Protein AF-A0A6A5G875-F1 (afdb_monomer_lite)

Secondary structure (DSSP, 8-state):
-----PPB-EEEE--------PPP--S-EEE-SS-TTTSTTS-B-S-EEEEEE--TT--HHHHHHGGG--BS-EEEEEEE--TT-S-----HHHHHHHHHHB-S-EEEEEEES---TT----GGG-EEEEEEE-S--TT--HHHHTT-EEEEEEEEEE---HHHHHHHHHHHHH-S--SS--EEEEEESSPPPPP---GGG-PBPP-TTTS-SEEEETTEEEE-TTPEEEE-TTSS-EEEEEE-TTS-EEEEEEESSSS-PPPGGGHHHHHHHHHH-HHHHHHHHHS--SSEEEEEEEETTEEEEEEEETTEEEEEEEEEEETTEEEEEESS-TTSEEEEEE-S-HHHHHHHHHHHHHHHH---EEEEEEEESS--HHHHHHHTT--EEEEEEEEEEE--SS----TT-THHHHHHHHEEEEEEEEEE----TT----GGG---SEEEE-S--TT--TTT-

InterPro domains:
  IPR012885 Sdz-33, F-box domain [PF07735] (128-179)

Sequence (461 aa):
MKNSRGYFSELKIRRDRLQPKKPRKQHGTLLFTHICNHLCEHVLRIPVSKVSIWPEGLPLTTLHNLTKLRIEKCEELEIKVAASTKSVDFPYRVLVEVIRNICGTAERIHLGIPIKHTFKCDTSYFKCHHLTIDRPTPWLTGKNLFKMRCAQMEISRSRLKVKDLLNFVEKWMKSDLSEEFEFLDITFEKKIKILTFPKSFQAKTWNKEMRGQHYLAGTKVIDCEHGGDVVHKNGRTIATVCTQSDRKRFFFGVWHNPFPMIPQENVPEMLSCSLTCLRICNVAKSLEYESISWNVDISKEGTFLQFKCNDEVCGTWSFKESGNTVTVSKKEDPNTIIYEEESENVYDSLTSAIIHVTDVLKCTVSNVEIWIQDFKHFIIHKLMRLKIEKCLNMRIYLAIKEKIPVTLDPWLATVIKNVCATGRLYISVPTDESFECDPSHFKCHLLVMDQPSPWLTPETL

Organism: Caenorhabditis remanei (NCBI:txid31234)

Foldseek 3Di:
DDPPLDAAAEEEEDDDPDDDDDDDDDPHYDYDPDCLPPCLQDAPARAYAEYEAECPPDDPVSLVSLLSHAAQHYQEYHYAYDPPDPADPRPLVSVQSNLQRNHDAHQEYEAHHADDLPRDHQLCSQRYQEYHYAYEDNVDELVSVLRHNYQYYHEEQYPYAPVSVLVSVVCQLADPSNPSHFKYKYFHPDADDADDHDVVQVWDADDVVLAWQWDCRPPATDGQNRWTWGAHPVRNKIWTWDADPSNRMTMIGICPPRADADDLLCLVVLLLVVVVDVRSLVVLQRHAAADKEWEFEAEPVATKIFIDHPNHTSFMWGWDDDAQKIWIATPVDRVHTSDMDRHRARQLVVQVSLVSSCNRNVDAHEEYEYEADPDDPVVLVRLLNHAHPEYQEYAYAYPDPDPPQPEPDLSVLSNLQRYQHAAEYHYHHAYDLNHDHQLVSNNYPYYHYPYHDHVDDPVRD

pLDDT: mean 80.65, std 15.03, range [25.41, 96.44]

Structure (mmCIF, N/CA/C/O backbone):
data_AF-A0A6A5G875-F1
#
_entry.id   AF-A0A6A5G875-F1
#
loop_
_atom_site.group_PDB
_atom_site.id
_atom_site.type_symbol
_atom_site.label_atom_id
_atom_site.label_alt_id
_atom_site.label_comp_id
_atom_site.label_asym_id
_atom_site.label_entity_id
_atom_site.label_seq_id
_atom_site.pdbx_PDB_ins_code
_atom_site.Cartn_x
_atom_site.Cartn_y
_atom_site.Cartn_z
_atom_site.occupancy
_atom_site.B_iso_or_equiv
_atom_site.auth_seq_id
_atom_site.auth_comp_id
_atom_site.auth_asym_id
_atom_site.auth_atom_id
_atom_site.pdbx_PDB_model_num
ATOM 1 N N . MET A 1 1 ? -18.628 -45.701 7.733 1.00 32.59 1 MET A N 1
ATOM 2 C CA . MET A 1 1 ? -18.972 -44.362 8.263 1.00 32.59 1 MET A CA 1
ATOM 3 C C . MET A 1 1 ? -17.816 -43.410 7.975 1.00 32.59 1 MET A C 1
ATOM 5 O O . MET A 1 1 ? -16.768 -43.546 8.590 1.00 32.59 1 MET A O 1
ATOM 9 N N . LYS A 1 2 ? -17.951 -42.516 6.985 1.00 25.59 2 LYS A N 1
ATOM 10 C CA . LYS A 1 2 ? -16.961 -41.464 6.697 1.00 25.59 2 LYS A CA 1
ATOM 11 C C . LYS A 1 2 ? -17.317 -40.232 7.536 1.00 25.59 2 LYS A C 1
ATOM 13 O O . LYS A 1 2 ? -18.391 -39.672 7.350 1.00 25.59 2 LYS A O 1
ATOM 18 N N . ASN A 1 3 ? -16.430 -39.827 8.444 1.00 25.41 3 ASN A N 1
ATOM 19 C CA . ASN A 1 3 ? -16.518 -38.561 9.174 1.00 25.41 3 ASN A CA 1
ATOM 20 C C . ASN A 1 3 ? -16.269 -37.393 8.206 1.00 25.41 3 ASN A C 1
ATOM 22 O O . ASN A 1 3 ? -15.144 -36.915 8.075 1.00 25.41 3 ASN A O 1
ATOM 26 N N . SER A 1 4 ? -17.305 -36.920 7.516 1.00 28.98 4 SER A N 1
ATOM 27 C CA . SER A 1 4 ? -17.270 -35.592 6.907 1.00 28.98 4 SER A CA 1
ATOM 28 C C . SER A 1 4 ? -17.402 -34.561 8.030 1.00 28.98 4 SER A C 1
ATOM 30 O O . SER A 1 4 ? -18.504 -34.322 8.524 1.00 28.98 4 SER A O 1
ATOM 32 N N . ARG A 1 5 ? -16.286 -33.963 8.467 1.00 39.00 5 ARG A N 1
ATOM 33 C CA . ARG A 1 5 ? -16.315 -32.729 9.269 1.00 39.00 5 ARG A CA 1
ATOM 34 C C . ARG A 1 5 ? -16.907 -31.630 8.384 1.00 39.00 5 ARG A C 1
ATOM 36 O O . ARG A 1 5 ? -16.196 -31.033 7.584 1.00 39.00 5 ARG A O 1
ATOM 43 N N . GLY A 1 6 ? -18.221 -31.441 8.450 1.00 49.59 6 GLY A N 1
ATOM 44 C CA . GLY A 1 6 ? -18.888 -30.342 7.762 1.00 49.59 6 GLY A CA 1
ATOM 45 C C . GLY A 1 6 ? -18.446 -29.022 8.384 1.00 49.59 6 GLY A C 1
ATOM 46 O O . GLY A 1 6 ? -18.581 -28.849 9.589 1.00 49.59 6 GLY A O 1
ATOM 47 N N . TYR A 1 7 ? -17.902 -28.119 7.575 1.00 52.78 7 TYR A N 1
ATOM 48 C CA . TYR A 1 7 ? -17.678 -26.722 7.944 1.00 52.78 7 TYR A CA 1
ATOM 49 C C . TYR A 1 7 ? -18.890 -25.908 7.487 1.00 52.78 7 TYR A C 1
ATOM 51 O O . TYR A 1 7 ? -19.377 -26.106 6.372 1.00 52.78 7 TYR A O 1
ATOM 59 N N . PHE A 1 8 ? -19.372 -24.987 8.322 1.00 62.91 8 PHE A N 1
ATOM 60 C CA . PHE A 1 8 ? -20.343 -23.986 7.881 1.00 62.91 8 PHE A CA 1
ATOM 61 C C . PHE A 1 8 ? -19.601 -22.730 7.434 1.00 62.91 8 PHE A C 1
ATOM 63 O O . PHE A 1 8 ? -18.832 -22.156 8.206 1.00 62.91 8 PHE A O 1
ATOM 70 N N . SER A 1 9 ? -19.853 -22.299 6.197 1.00 71.31 9 SER A N 1
ATOM 71 C CA . SER A 1 9 ? -19.212 -21.114 5.624 1.00 71.31 9 SER A CA 1
ATOM 72 C C . SER A 1 9 ? -19.742 -19.814 6.239 1.00 71.31 9 SER A C 1
ATOM 74 O O . SER A 1 9 ? -18.999 -18.849 6.415 1.00 71.31 9 SER A O 1
ATOM 76 N N . GLU A 1 10 ? -21.031 -19.751 6.581 1.00 81.88 10 GLU A N 1
ATOM 77 C CA . GLU A 1 10 ? -21.616 -18.515 7.097 1.00 81.88 10 GLU A CA 1
ATOM 78 C C . GLU A 1 10 ? -22.939 -18.733 7.842 1.00 81.88 10 GLU A C 1
ATOM 80 O O . GLU A 1 10 ? -23.845 -19.414 7.352 1.00 81.88 10 GLU A O 1
ATOM 85 N N . LEU A 1 11 ? -23.077 -18.077 8.996 1.00 80.56 11 LEU A N 1
ATOM 86 C CA . LEU A 1 11 ? -24.306 -17.980 9.776 1.00 80.56 11 LEU A CA 1
ATOM 87 C C . LEU A 1 11 ? -24.815 -16.533 9.767 1.00 80.56 11 LEU A C 1
ATOM 89 O O . LEU A 1 11 ? -24.190 -15.642 10.343 1.00 80.56 11 LEU A O 1
ATOM 93 N N . LYS A 1 12 ? -25.978 -16.294 9.146 1.00 83.81 12 LYS A N 1
ATOM 94 C CA . LYS A 1 12 ? -26.617 -14.967 9.086 1.00 83.81 12 LYS A CA 1
ATOM 95 C C . LYS A 1 12 ? -27.909 -14.928 9.899 1.00 83.81 12 LYS A C 1
ATOM 97 O O . LYS A 1 12 ? -28.852 -15.662 9.604 1.00 83.81 12 LYS A O 1
ATOM 102 N N . ILE A 1 13 ? -27.978 -14.001 10.856 1.00 82.75 13 ILE A N 1
ATOM 103 C CA . ILE A 1 13 ? -29.159 -13.732 11.685 1.00 82.75 13 ILE A CA 1
ATOM 104 C C . ILE A 1 13 ? -29.653 -12.314 11.388 1.00 82.75 13 ILE A C 1
ATOM 106 O O . ILE A 1 13 ? -29.006 -11.333 11.752 1.00 82.75 13 ILE A O 1
ATOM 110 N N . ARG A 1 14 ? -30.790 -12.194 10.698 1.00 82.00 14 ARG A N 1
ATOM 111 C CA . ARG A 1 14 ? -31.407 -10.914 10.305 1.00 82.00 14 ARG A CA 1
ATOM 112 C C . ARG A 1 14 ? -32.910 -11.087 10.117 1.00 82.00 14 ARG A C 1
ATOM 114 O O . ARG A 1 14 ? -33.351 -12.197 9.859 1.00 82.00 14 ARG A O 1
ATOM 121 N N . ARG A 1 15 ? -33.697 -10.011 10.179 1.00 75.56 15 ARG A N 1
ATOM 122 C CA . ARG A 1 15 ? -35.111 -10.058 9.772 1.00 75.56 15 ARG A CA 1
ATOM 123 C C . ARG A 1 15 ? -35.200 -10.131 8.245 1.00 75.56 15 ARG A C 1
ATOM 125 O O . ARG A 1 15 ? -34.725 -9.222 7.565 1.00 75.56 15 ARG A O 1
ATOM 132 N N . ASP A 1 16 ? -35.830 -11.166 7.701 1.00 63.41 16 ASP A N 1
ATOM 133 C CA . ASP A 1 16 ? -36.090 -11.225 6.263 1.00 63.41 16 ASP A CA 1
ATOM 134 C C . ASP A 1 16 ? -37.157 -10.194 5.875 1.00 63.41 16 ASP A C 1
ATOM 136 O O . ASP A 1 16 ? -38.263 -10.174 6.418 1.00 63.41 16 ASP A O 1
ATOM 140 N N . ARG A 1 17 ? -36.837 -9.333 4.902 1.00 44.19 17 ARG A N 1
ATOM 141 C CA . ARG A 1 17 ? -37.867 -8.724 4.057 1.00 44.19 17 ARG A CA 1
ATOM 142 C C . ARG A 1 17 ? -38.163 -9.749 2.971 1.00 44.19 17 ARG A C 1
ATOM 144 O O . ARG A 1 17 ? -37.326 -9.959 2.098 1.00 44.19 17 ARG A O 1
ATOM 151 N N . LEU A 1 18 ? -39.317 -10.406 3.046 1.00 32.56 18 LEU A N 1
ATOM 152 C CA . LEU A 1 18 ? -39.816 -11.264 1.975 1.00 32.56 18 LEU A CA 1
ATOM 153 C C . LEU A 1 18 ? -39.961 -10.426 0.694 1.00 32.56 18 LEU A C 1
ATOM 155 O O . LEU A 1 18 ? -40.955 -9.735 0.500 1.00 32.56 18 LEU A O 1
ATOM 159 N N . GLN A 1 19 ? -38.961 -10.479 -0.180 1.00 31.11 19 GLN A N 1
ATOM 160 C CA . GLN A 1 19 ? -39.172 -10.332 -1.614 1.00 31.11 19 GLN A CA 1
ATOM 161 C C . GLN A 1 19 ? -38.524 -11.531 -2.314 1.00 31.11 19 GLN A C 1
ATOM 163 O O . GLN A 1 19 ? -37.357 -11.832 -2.046 1.00 31.11 19 GLN A O 1
ATOM 168 N N . PRO A 1 20 ? -39.258 -12.243 -3.184 1.00 32.06 20 PRO A N 1
ATOM 169 C CA . PRO A 1 20 ? -38.771 -13.469 -3.789 1.00 32.06 20 PRO A CA 1
ATOM 170 C C . PRO A 1 20 ? -37.720 -13.127 -4.849 1.00 32.06 20 PRO A C 1
ATOM 172 O O . PRO A 1 20 ? -38.035 -12.582 -5.904 1.00 32.06 20 PRO A O 1
ATOM 175 N N . LYS A 1 21 ? -36.454 -13.467 -4.597 1.00 38.22 21 LYS A N 1
ATOM 176 C CA . LYS A 1 21 ? -35.446 -13.590 -5.658 1.00 38.22 21 LYS A CA 1
ATOM 177 C C . LYS A 1 21 ? -35.001 -15.047 -5.756 1.00 38.22 21 LYS A C 1
ATOM 179 O O . LYS A 1 21 ? -34.736 -15.689 -4.744 1.00 38.22 21 LYS A O 1
ATOM 184 N N . LYS A 1 22 ? -34.980 -15.557 -6.993 1.00 29.62 22 LYS A N 1
ATOM 185 C CA . LYS A 1 22 ? -34.679 -16.952 -7.358 1.00 29.62 22 LYS A CA 1
ATOM 186 C C . LYS A 1 22 ? -33.340 -17.429 -6.759 1.00 29.62 22 LYS A C 1
ATOM 188 O O . LYS A 1 22 ? -32.383 -16.652 -6.757 1.00 29.62 22 LYS A O 1
ATOM 193 N N . PRO A 1 23 ? -33.231 -18.699 -6.326 1.00 32.88 23 PRO A N 1
ATOM 194 C CA . PRO A 1 23 ? -31.996 -19.234 -5.768 1.00 32.88 23 PRO A CA 1
ATOM 195 C C . PRO A 1 23 ? -30.960 -19.460 -6.879 1.00 32.88 23 PRO A C 1
ATOM 197 O O . PRO A 1 23 ? -31.191 -20.225 -7.815 1.00 32.88 23 PRO A O 1
ATOM 200 N N . ARG A 1 24 ? -29.796 -18.810 -6.772 1.00 32.31 24 ARG A N 1
ATOM 201 C CA . ARG A 1 24 ? -28.571 -19.246 -7.460 1.00 32.31 24 ARG A CA 1
ATOM 202 C C . ARG A 1 24 ? -27.823 -20.203 -6.532 1.00 32.31 24 ARG A C 1
ATOM 204 O O . ARG A 1 24 ? -27.723 -19.939 -5.338 1.00 32.31 24 ARG A O 1
ATOM 211 N N . LYS A 1 25 ? -27.316 -21.308 -7.088 1.00 33.66 25 LYS A N 1
ATOM 212 C CA . LYS A 1 25 ? -26.493 -22.307 -6.386 1.00 33.66 25 LYS A CA 1
ATOM 213 C C . LYS A 1 25 ? -25.335 -21.607 -5.657 1.00 33.66 25 LYS A C 1
ATOM 215 O O . LYS A 1 25 ? -24.473 -21.035 -6.315 1.00 33.66 25 LYS A O 1
ATOM 220 N N . GLN A 1 26 ? -25.312 -21.658 -4.328 1.00 33.69 26 GLN A N 1
ATOM 221 C CA . GLN A 1 26 ? -24.171 -21.237 -3.513 1.00 33.69 26 GLN A CA 1
ATOM 222 C C . GLN A 1 26 ? -23.930 -22.243 -2.389 1.00 33.69 26 GLN A C 1
ATOM 224 O O . GLN A 1 26 ? -24.865 -22.818 -1.831 1.00 33.69 26 GLN A O 1
ATOM 229 N N . HIS A 1 27 ? -22.653 -22.462 -2.090 1.00 37.31 27 HIS A N 1
ATOM 230 C CA . HIS A 1 27 ? -22.183 -23.270 -0.977 1.00 37.31 27 HIS A CA 1
ATOM 231 C C . HIS A 1 27 ? -22.727 -22.742 0.364 1.00 37.31 27 HIS A C 1
ATOM 233 O O . HIS A 1 27 ? -22.343 -21.672 0.822 1.00 37.31 27 HIS A O 1
ATOM 239 N N . GLY A 1 28 ? -23.612 -23.518 0.996 1.00 39.50 28 GLY A N 1
ATOM 240 C CA . GLY A 1 28 ? -23.776 -23.594 2.452 1.00 39.50 28 GLY A CA 1
ATOM 241 C C . GLY A 1 28 ? -24.117 -22.326 3.248 1.00 39.50 28 GLY A C 1
ATOM 242 O O . GLY A 1 28 ? -23.739 -22.267 4.411 1.00 39.50 28 GLY A O 1
ATOM 243 N N . THR A 1 29 ? -24.819 -21.327 2.705 1.00 41.66 29 THR A N 1
ATOM 244 C CA . THR A 1 29 ? -25.334 -20.209 3.523 1.00 41.66 29 THR A CA 1
ATOM 245 C C . THR A 1 29 ? -26.632 -20.614 4.227 1.00 41.66 29 THR A C 1
ATOM 247 O O . THR A 1 29 ? -27.644 -20.847 3.565 1.00 41.66 29 THR A O 1
ATOM 250 N N . LEU A 1 30 ? -26.640 -20.655 5.562 1.00 47.66 30 LEU A N 1
ATOM 251 C CA . LEU A 1 30 ? -27.865 -20.859 6.346 1.00 47.66 30 LEU A CA 1
ATOM 252 C C . LEU A 1 30 ? -28.452 -19.508 6.787 1.00 47.66 30 LEU A C 1
ATOM 254 O O . LEU A 1 30 ? -27.848 -18.768 7.567 1.00 47.66 30 LEU A O 1
ATOM 258 N N . LEU A 1 31 ? -29.650 -19.192 6.285 1.00 45.88 31 LEU A N 1
ATOM 259 C CA . LEU A 1 31 ? -30.455 -18.047 6.717 1.00 45.88 31 LEU A CA 1
ATOM 260 C C . LEU A 1 31 ? -31.343 -18.470 7.900 1.00 45.88 31 LEU A C 1
ATOM 262 O O . LEU A 1 31 ? -32.218 -19.321 7.746 1.00 45.88 31 LEU A O 1
ATOM 266 N N . PHE A 1 32 ? -31.121 -17.889 9.082 1.00 53.12 32 PHE A N 1
ATOM 267 C CA . PHE A 1 32 ? -31.830 -18.246 10.316 1.00 53.12 32 PHE A CA 1
ATOM 268 C C . PHE A 1 32 ? -32.846 -17.168 10.721 1.00 53.12 32 PHE A C 1
ATOM 270 O O . PHE A 1 32 ? -32.528 -16.254 11.479 1.00 53.12 32 PHE A O 1
ATOM 277 N N . THR A 1 33 ? -34.092 -17.294 10.261 1.00 44.22 33 THR A N 1
ATOM 278 C CA . THR A 1 33 ? -35.241 -16.529 10.792 1.00 44.22 33 THR A CA 1
ATOM 279 C C . THR A 1 33 ? -36.242 -17.392 11.567 1.00 44.22 33 THR A C 1
ATOM 281 O O . THR A 1 33 ? -36.985 -16.852 12.382 1.00 44.22 33 THR A O 1
ATOM 284 N N . HIS A 1 34 ? -36.247 -18.721 11.390 1.00 37.22 34 HIS A N 1
ATOM 285 C CA . HIS A 1 34 ? -37.251 -19.616 12.000 1.00 37.22 34 HIS A CA 1
ATOM 286 C C . HIS A 1 34 ? -36.710 -20.669 12.986 1.00 37.22 34 HIS A C 1
ATOM 288 O O . HIS A 1 34 ? -37.490 -21.289 13.701 1.00 37.22 34 HIS A O 1
ATOM 294 N N . ILE A 1 35 ? -35.389 -20.849 13.099 1.00 42.12 35 ILE A N 1
ATOM 295 C CA . ILE A 1 35 ? -34.789 -21.953 13.879 1.00 42.12 35 ILE A CA 1
ATOM 296 C C . ILE A 1 35 ? -34.177 -21.471 15.216 1.00 42.12 35 ILE A C 1
ATOM 298 O O . ILE A 1 35 ? -33.296 -22.106 15.789 1.00 42.12 35 ILE A O 1
ATOM 302 N N . CYS A 1 36 ? -34.633 -20.337 15.760 1.00 41.62 36 CYS A N 1
ATOM 303 C CA . CYS A 1 36 ? -34.156 -19.865 17.069 1.00 41.62 36 CYS A CA 1
ATOM 304 C C . CYS A 1 36 ? -34.694 -20.680 18.254 1.00 41.62 36 CYS A C 1
ATOM 306 O O . CYS A 1 36 ? -34.096 -20.619 19.322 1.00 41.62 36 CYS A O 1
ATOM 308 N N . ASN A 1 37 ? -35.774 -21.452 18.098 1.00 41.56 37 ASN A N 1
ATOM 309 C CA . ASN A 1 37 ? -36.327 -22.207 19.228 1.00 41.56 37 ASN A CA 1
ATOM 310 C C . ASN A 1 37 ? -35.731 -23.618 19.369 1.00 41.56 37 ASN A C 1
ATOM 312 O O . ASN A 1 37 ? -35.567 -24.065 20.495 1.00 41.56 37 ASN A O 1
ATOM 316 N N . HIS A 1 38 ? -35.339 -24.286 18.275 1.00 41.19 38 HIS A N 1
ATOM 317 C CA . HIS A 1 38 ? -34.855 -25.677 18.333 1.00 41.19 38 HIS A CA 1
ATOM 318 C C . HIS A 1 38 ? -33.328 -25.845 18.361 1.00 41.19 38 HIS A C 1
ATOM 320 O O . HIS A 1 38 ? -32.844 -26.817 18.928 1.00 41.19 38 HIS A O 1
ATOM 326 N N . LEU A 1 39 ? -32.546 -24.919 17.788 1.00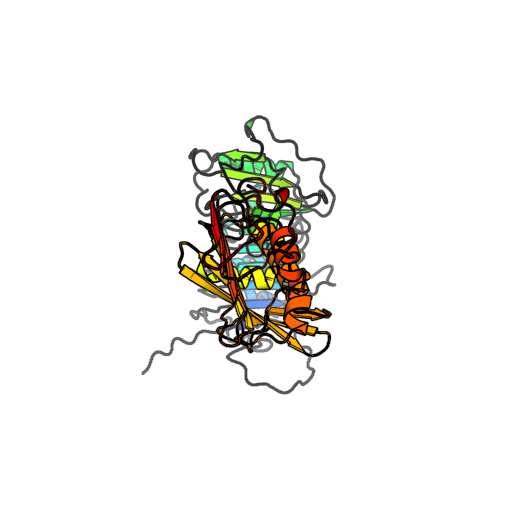 44.78 39 LEU A N 1
ATOM 327 C CA . LEU A 1 39 ? -31.076 -25.040 17.763 1.00 44.78 39 LEU A CA 1
ATOM 328 C C . LEU A 1 39 ? -30.368 -24.362 18.944 1.00 44.78 39 LEU A C 1
ATOM 330 O O . LEU A 1 39 ? -29.195 -24.624 19.179 1.00 44.78 39 LEU A O 1
ATOM 334 N N . CYS A 1 40 ? -31.073 -23.536 19.722 1.00 44.12 40 CYS A N 1
ATOM 335 C CA . CYS A 1 40 ? -30.507 -22.862 20.895 1.00 44.12 40 CYS A CA 1
ATOM 336 C C . CYS A 1 40 ? -30.290 -23.787 22.107 1.00 44.12 40 CYS A C 1
ATOM 338 O O . CYS A 1 40 ? -29.737 -23.343 23.108 1.00 44.12 40 CYS A O 1
ATOM 340 N N . GLU A 1 41 ? -30.707 -25.053 22.043 1.00 42.31 41 GLU A N 1
ATOM 341 C CA . GLU A 1 41 ? -30.441 -26.040 23.101 1.00 42.31 41 GLU A CA 1
ATOM 342 C C . GLU A 1 41 ? -29.237 -26.946 22.792 1.00 42.31 41 GLU A C 1
ATOM 344 O O . GLU A 1 41 ? -28.774 -27.674 23.668 1.00 42.31 41 GLU A O 1
ATOM 349 N N . HIS A 1 42 ? -28.661 -26.857 21.587 1.00 51.19 42 HIS A N 1
ATOM 350 C CA . HIS A 1 42 ? -27.503 -27.655 21.188 1.00 51.19 42 HIS A CA 1
ATOM 351 C C . HIS A 1 42 ? -26.253 -26.786 21.007 1.00 51.19 42 HIS A C 1
ATOM 353 O O . HIS A 1 42 ? -26.256 -25.790 20.288 1.00 51.19 42 HIS A O 1
ATOM 359 N N . VAL A 1 43 ? -25.151 -27.188 21.651 1.00 52.66 43 VAL A N 1
ATOM 360 C CA . VAL A 1 43 ? -23.822 -26.608 21.415 1.00 52.66 43 VAL A CA 1
ATOM 361 C C . VAL A 1 43 ? -23.430 -26.889 19.968 1.00 52.66 43 VAL A C 1
ATOM 363 O O . VAL A 1 43 ? -23.248 -28.049 19.589 1.00 52.66 43 VAL A O 1
ATOM 366 N N . LEU A 1 44 ? -23.269 -25.841 19.158 1.00 58.38 44 LEU A N 1
ATOM 367 C CA . LEU A 1 44 ? -22.669 -25.980 17.839 1.00 58.38 44 LEU A CA 1
ATOM 368 C C . LEU A 1 44 ? -21.162 -26.170 18.038 1.00 58.38 44 LEU A C 1
ATOM 370 O O . LEU A 1 44 ? -20.388 -25.216 18.052 1.00 58.38 44 LEU A O 1
ATOM 374 N N . ARG A 1 45 ? -20.741 -27.434 18.161 1.00 63.47 45 ARG A N 1
ATOM 375 C CA . ARG A 1 45 ? -19.323 -27.847 18.122 1.00 63.47 45 ARG A CA 1
ATOM 376 C C . ARG A 1 45 ? -18.692 -27.731 16.730 1.00 63.47 45 ARG A C 1
ATOM 378 O O . ARG A 1 45 ? -17.634 -28.291 16.457 1.00 63.47 45 ARG A O 1
ATOM 385 N N . ILE A 1 46 ? -19.394 -27.091 15.802 1.00 64.50 46 ILE A N 1
ATOM 386 C CA . ILE A 1 46 ? -18.987 -27.002 14.410 1.00 64.50 46 ILE A CA 1
ATOM 387 C C . ILE A 1 46 ? -18.302 -25.648 14.224 1.00 64.50 46 ILE A C 1
ATOM 389 O O . ILE A 1 46 ? -18.905 -24.629 14.569 1.00 64.50 46 ILE A O 1
ATOM 393 N N . PRO A 1 47 ? -17.066 -25.613 13.700 1.00 74.44 47 PRO A N 1
ATOM 394 C CA . PRO A 1 47 ? -16.411 -24.361 13.359 1.00 74.44 47 PRO A CA 1
ATOM 395 C C . PRO A 1 47 ? -17.227 -23.610 12.301 1.00 74.44 47 PRO A C 1
ATOM 397 O O . PRO A 1 47 ? -17.654 -24.189 11.297 1.00 74.44 47 PRO A O 1
ATOM 400 N N . VAL A 1 48 ? -17.427 -22.316 12.533 1.00 82.06 48 VAL A N 1
ATOM 401 C CA . VAL A 1 48 ? -18.117 -21.409 11.613 1.00 82.06 48 VAL A CA 1
ATOM 402 C C . VAL A 1 48 ? -17.108 -20.368 11.153 1.00 82.06 48 VAL A C 1
ATOM 404 O O . VAL A 1 48 ? -16.499 -19.705 11.987 1.00 82.06 48 VAL A O 1
ATOM 407 N N . SER A 1 49 ? -16.910 -20.186 9.848 1.00 85.12 49 SER A N 1
ATOM 408 C CA . SER A 1 49 ? -15.987 -19.137 9.386 1.00 85.12 49 SER A CA 1
ATOM 409 C C . SER A 1 49 ? -16.537 -17.741 9.676 1.00 85.12 49 SER A C 1
ATOM 411 O O . SER A 1 49 ? -15.796 -16.867 10.106 1.00 85.12 49 SER A O 1
ATOM 413 N N . LYS A 1 50 ? -17.850 -17.518 9.543 1.00 89.38 50 LYS A N 1
ATOM 414 C CA . LYS A 1 50 ? -18.433 -16.192 9.784 1.00 89.38 50 LYS A CA 1
ATOM 415 C C . LYS A 1 50 ? -19.812 -16.216 10.436 1.00 89.38 50 LYS A C 1
ATOM 417 O O . LYS A 1 50 ? -20.703 -16.938 9.996 1.00 89.38 50 LYS A O 1
ATOM 422 N N . VAL A 1 51 ? -20.004 -15.369 11.444 1.00 89.88 51 VAL A N 1
ATOM 423 C CA . VAL A 1 51 ? -21.277 -15.136 12.137 1.00 89.88 51 VAL A CA 1
ATOM 424 C C . VAL A 1 51 ? -21.653 -13.664 12.006 1.00 89.88 51 VAL A C 1
ATOM 426 O O . VAL A 1 51 ? -20.983 -12.804 12.569 1.00 89.88 51 VAL A O 1
ATOM 429 N N . SER A 1 52 ? -22.752 -13.369 11.311 1.00 91.88 52 SER A N 1
ATOM 430 C CA . SER A 1 52 ? -23.257 -12.002 11.136 1.00 91.88 52 SER A CA 1
ATOM 431 C C . SER A 1 52 ? -24.626 -11.820 11.793 1.00 91.88 52 SER A C 1
ATOM 433 O O . SER A 1 52 ? -25.608 -12.461 11.407 1.00 91.88 52 SER A O 1
ATOM 435 N N . ILE A 1 53 ? -24.716 -10.889 12.742 1.00 91.25 53 ILE A N 1
ATOM 436 C CA . ILE A 1 53 ? -25.923 -10.554 13.502 1.00 91.25 53 ILE A CA 1
ATOM 437 C C . ILE A 1 53 ? -26.381 -9.138 13.145 1.00 91.25 53 ILE A C 1
ATOM 439 O O . ILE A 1 53 ? -25.673 -8.154 13.369 1.00 91.25 53 ILE A O 1
ATOM 443 N N . TRP A 1 54 ? -27.609 -9.043 12.641 1.00 92.31 54 TRP A N 1
ATOM 444 C CA . TRP A 1 54 ? -28.289 -7.801 12.289 1.00 92.31 54 TRP A CA 1
ATOM 445 C C . TRP A 1 54 ? -29.511 -7.634 13.193 1.00 92.31 54 TRP A C 1
ATOM 447 O O . TRP A 1 54 ? -30.587 -8.142 12.871 1.00 92.31 54 TRP A O 1
ATOM 457 N N . PRO A 1 55 ? -29.372 -6.957 14.345 1.00 88.94 55 PRO A N 1
ATOM 458 C CA . PRO A 1 55 ? -30.437 -6.906 15.339 1.00 88.94 55 PRO A CA 1
ATOM 459 C C . PRO A 1 55 ? -31.636 -6.049 14.942 1.00 88.94 55 PRO A C 1
ATOM 461 O O . PRO A 1 55 ? -32.685 -6.122 15.579 1.00 88.94 55 PRO A O 1
ATOM 464 N N . GLU A 1 56 ? -31.491 -5.216 13.915 1.00 86.06 56 GLU A N 1
ATOM 465 C CA . GLU A 1 56 ? -32.536 -4.306 13.473 1.00 86.06 56 GLU A CA 1
ATOM 466 C C . GLU A 1 56 ? -33.805 -5.070 13.062 1.00 86.06 56 GLU A C 1
ATOM 468 O O . GLU A 1 56 ? -33.808 -5.894 12.147 1.00 86.06 56 GLU A O 1
ATOM 473 N N . GLY A 1 57 ? -34.902 -4.796 13.771 1.00 84.75 57 GLY A N 1
ATOM 474 C CA . GLY A 1 57 ? -36.202 -5.413 13.528 1.00 84.75 57 GLY A CA 1
ATOM 475 C C . GLY A 1 57 ? -36.390 -6.817 14.114 1.00 84.75 57 GLY A C 1
ATOM 476 O O . GLY A 1 57 ? -37.473 -7.373 13.912 1.00 84.75 57 GLY A O 1
ATOM 477 N N . LEU A 1 58 ? -35.406 -7.383 14.828 1.00 84.88 58 LEU A N 1
ATOM 478 C CA . LEU A 1 58 ? -35.570 -8.658 15.534 1.00 84.88 58 LEU A CA 1
ATOM 479 C C . LEU A 1 58 ? -36.426 -8.485 16.805 1.00 84.88 58 LEU A C 1
ATOM 481 O O . LEU A 1 58 ? -36.231 -7.516 17.541 1.00 84.88 58 LEU A O 1
ATOM 485 N N . PRO A 1 59 ? -37.346 -9.421 17.105 1.00 87.00 59 PRO A N 1
ATOM 486 C CA . PRO A 1 59 ? -38.048 -9.449 18.386 1.00 87.00 59 PRO A CA 1
ATOM 487 C C . PRO A 1 59 ? -37.083 -9.589 19.572 1.00 87.00 59 PRO A C 1
ATOM 489 O O . PRO A 1 59 ? -36.070 -10.287 19.479 1.00 87.00 59 PRO A O 1
ATOM 492 N N . LEU A 1 60 ? -37.434 -9.005 20.725 1.00 84.62 60 LEU A N 1
ATOM 493 C CA . LEU A 1 60 ? -36.655 -9.144 21.966 1.00 84.62 60 LEU A CA 1
ATOM 494 C C . LEU A 1 60 ? -36.431 -10.613 22.353 1.00 84.62 60 LEU A C 1
ATOM 496 O O . LEU A 1 60 ? -35.350 -10.966 22.811 1.00 84.62 60 LEU A O 1
ATOM 500 N N . THR A 1 61 ? -37.416 -11.483 22.124 1.00 85.94 61 THR A N 1
ATOM 501 C CA . THR A 1 61 ? -37.303 -12.929 22.372 1.00 85.94 61 THR A CA 1
ATOM 502 C C . THR A 1 61 ? -36.206 -13.572 21.523 1.00 85.94 61 THR A C 1
ATOM 504 O O . THR A 1 61 ? -35.393 -14.332 22.044 1.00 85.94 61 THR A O 1
ATOM 507 N N . THR A 1 62 ? -36.113 -13.214 20.240 1.00 84.75 62 THR A N 1
ATOM 508 C CA . THR A 1 62 ? -35.041 -13.663 19.343 1.00 84.75 62 THR A CA 1
ATOM 509 C C . THR A 1 62 ? -33.680 -13.172 19.821 1.00 84.75 62 THR A C 1
ATOM 511 O O . THR A 1 62 ? -32.739 -13.959 19.872 1.00 84.75 62 THR A O 1
ATOM 514 N N . LEU A 1 63 ? -33.578 -11.901 20.227 1.00 86.06 63 LEU A N 1
ATOM 515 C CA . LEU A 1 63 ? -32.345 -11.345 20.790 1.00 86.06 63 LEU A CA 1
ATOM 516 C C . LEU A 1 63 ? -31.933 -12.086 22.066 1.00 86.06 63 LEU A C 1
ATOM 518 O O . LEU A 1 63 ? -30.779 -12.474 22.204 1.00 86.06 63 LEU A O 1
ATOM 522 N N . HIS A 1 64 ? -32.870 -12.357 22.974 1.00 86.56 64 HIS A N 1
ATOM 523 C CA . HIS A 1 64 ? -32.594 -13.146 24.170 1.00 86.56 64 HIS A CA 1
ATOM 524 C C . HIS A 1 64 ? -32.147 -14.571 23.839 1.00 86.56 64 HIS A C 1
ATOM 526 O O . HIS A 1 64 ? -31.218 -15.061 24.475 1.00 86.56 64 HIS A O 1
ATOM 532 N N . ASN A 1 65 ? -32.704 -15.216 22.814 1.00 85.25 65 ASN A N 1
ATOM 533 C CA . ASN A 1 65 ? -32.254 -16.545 22.397 1.00 85.25 65 ASN A CA 1
ATOM 534 C C . ASN A 1 65 ? -30.807 -16.559 21.876 1.00 85.25 65 ASN A C 1
ATOM 536 O O . ASN A 1 65 ? -30.137 -17.578 22.021 1.00 85.25 65 ASN A O 1
ATOM 540 N N . LEU A 1 66 ? -30.266 -15.433 21.387 1.00 85.88 66 LEU A N 1
ATOM 541 C CA . LEU A 1 66 ? -28.844 -15.343 21.015 1.00 85.88 66 LEU A CA 1
ATOM 542 C C . LEU A 1 66 ? -27.906 -15.634 22.192 1.00 85.88 66 LEU A C 1
ATOM 544 O O . LEU A 1 66 ? -26.803 -16.124 21.983 1.00 85.88 66 LEU A O 1
ATOM 548 N N . THR A 1 67 ? -28.344 -15.393 23.431 1.00 85.75 67 THR A N 1
ATOM 549 C CA . THR A 1 67 ? -27.559 -15.734 24.630 1.00 85.75 67 THR A CA 1
ATOM 550 C C . THR A 1 67 ? -27.313 -17.231 24.783 1.00 85.75 67 THR A C 1
ATOM 552 O O . THR A 1 67 ? -26.388 -17.638 25.476 1.00 85.75 67 THR A O 1
ATOM 555 N N . LYS A 1 68 ? -28.122 -18.067 24.132 1.00 83.75 68 LYS A N 1
ATOM 556 C CA . LYS A 1 68 ? -27.974 -19.519 24.163 1.00 83.75 68 LYS A CA 1
ATOM 557 C C . LYS A 1 68 ? -27.047 -20.042 23.065 1.00 83.75 68 LYS A C 1
ATOM 559 O O . LYS A 1 68 ? -26.668 -21.208 23.112 1.00 83.75 68 LYS A O 1
ATOM 564 N N . LEU A 1 69 ? -26.652 -19.202 22.103 1.00 81.81 69 LEU A N 1
ATOM 565 C CA . LEU A 1 69 ? -25.706 -19.592 21.061 1.00 81.81 69 LEU A CA 1
ATOM 566 C C . LEU A 1 69 ? -24.361 -19.942 21.692 1.00 81.81 69 LEU A C 1
ATOM 568 O O . LEU A 1 69 ? -23.779 -19.133 22.407 1.00 81.81 69 LEU A O 1
ATOM 572 N N . ARG A 1 70 ? -23.871 -21.148 21.411 1.00 81.38 70 ARG A N 1
ATOM 573 C CA . ARG A 1 70 ? -22.550 -21.636 21.815 1.00 81.38 70 ARG A CA 1
ATOM 574 C C . ARG A 1 70 ? -21.811 -22.028 20.544 1.00 81.38 70 ARG A C 1
ATOM 576 O O . ARG A 1 70 ? -22.189 -23.013 19.915 1.00 81.38 70 ARG A O 1
ATOM 583 N N . ILE A 1 71 ? -20.816 -21.232 20.164 1.00 80.44 71 ILE A N 1
ATOM 584 C CA . ILE A 1 71 ? -19.973 -21.473 18.988 1.00 80.44 71 ILE A CA 1
ATOM 585 C C . ILE A 1 71 ? -18.553 -21.670 19.510 1.00 80.44 71 ILE A C 1
ATOM 587 O O . ILE A 1 71 ? -18.018 -20.771 20.151 1.00 80.44 71 ILE A O 1
ATOM 591 N N . GLU A 1 72 ? -17.981 -22.857 19.291 1.00 77.12 72 GLU A N 1
ATOM 592 C CA . GLU A 1 72 ? -16.651 -23.223 19.816 1.00 77.12 72 GLU A CA 1
ATOM 593 C C . GLU A 1 72 ? -15.486 -22.620 19.020 1.00 77.12 72 GLU A C 1
ATOM 595 O O . GLU A 1 72 ? -14.388 -22.470 19.555 1.00 77.12 72 GLU A O 1
ATOM 600 N N . LYS A 1 73 ? -15.701 -22.315 17.734 1.00 79.50 73 LYS A N 1
ATOM 601 C CA . LYS A 1 73 ? -14.715 -21.647 16.880 1.00 79.50 73 LYS A CA 1
ATOM 602 C C . LYS A 1 73 ? -15.419 -20.779 15.842 1.00 79.50 73 LYS A C 1
ATOM 604 O O . LYS A 1 73 ? -16.254 -21.272 15.084 1.00 79.50 73 LYS A O 1
ATOM 609 N N . CYS A 1 74 ? -15.049 -19.505 15.812 1.00 85.75 74 CYS A N 1
ATOM 610 C CA . CYS A 1 74 ? -15.534 -18.511 14.864 1.00 85.75 74 CYS A CA 1
ATOM 611 C C . CYS A 1 74 ? -14.335 -17.761 14.288 1.00 85.75 74 CYS A C 1
ATOM 613 O O . CYS A 1 74 ? -13.522 -17.296 15.078 1.00 85.75 74 CYS A O 1
ATOM 615 N N . GLU A 1 75 ? -14.198 -17.628 12.968 1.00 87.44 75 GLU A N 1
ATOM 616 C CA . GLU A 1 75 ? -13.117 -16.798 12.402 1.00 87.44 75 GLU A CA 1
ATOM 617 C C . GLU A 1 75 ? -13.528 -15.320 12.408 1.00 87.44 75 GLU A C 1
ATOM 619 O O . GLU A 1 75 ? -12.778 -14.478 12.892 1.00 87.44 75 GLU A O 1
ATOM 624 N N . GLU A 1 76 ? -14.754 -15.000 11.985 1.00 91.31 76 GLU A N 1
ATOM 625 C CA . GLU A 1 76 ? -15.272 -13.629 11.945 1.00 91.31 76 GLU A CA 1
ATOM 626 C C . GLU A 1 76 ? -16.625 -13.493 12.656 1.00 91.31 76 GLU A C 1
ATOM 628 O O . GLU A 1 76 ? -17.619 -14.099 12.257 1.00 91.31 76 GLU A O 1
ATOM 633 N N . LEU A 1 77 ? -16.687 -12.635 13.677 1.00 92.44 77 LEU A N 1
ATOM 634 C CA . LEU A 1 77 ? -17.933 -12.206 14.312 1.00 92.44 77 LEU A C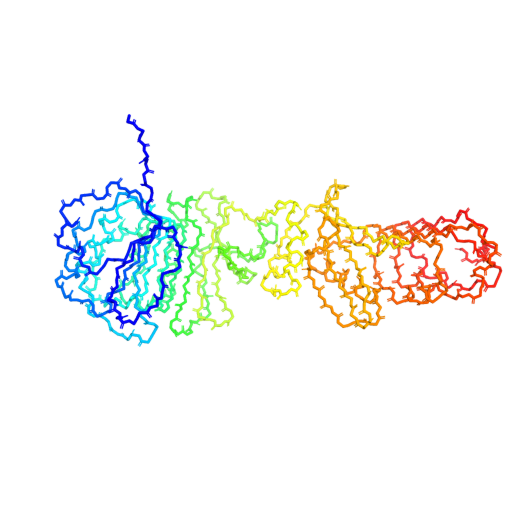A 1
ATOM 635 C C . LEU A 1 77 ? -18.272 -10.774 13.898 1.00 92.44 77 LEU A C 1
ATOM 637 O O . LEU A 1 77 ? -17.521 -9.840 14.163 1.00 92.44 77 LEU A O 1
ATOM 641 N N . GLU A 1 78 ? -19.452 -10.580 13.329 1.00 93.31 78 GLU A N 1
ATOM 642 C CA . GLU A 1 78 ? -19.938 -9.295 12.848 1.00 93.31 78 GLU A CA 1
ATOM 643 C C . GLU A 1 78 ? -21.295 -8.970 13.479 1.00 93.31 78 GLU A C 1
ATOM 645 O O . GLU A 1 78 ? -22.273 -9.689 13.295 1.00 93.31 78 GLU A O 1
ATOM 650 N N . ILE A 1 79 ? -21.391 -7.857 14.206 1.00 92.69 79 ILE A N 1
ATOM 651 C CA . ILE A 1 79 ? -22.654 -7.368 14.774 1.00 92.69 79 ILE A CA 1
ATOM 652 C C . ILE A 1 79 ? -22.883 -5.959 14.243 1.00 92.69 79 ILE A C 1
ATOM 654 O O . ILE A 1 79 ? -22.187 -5.027 14.646 1.00 92.69 79 ILE A O 1
ATOM 658 N N . LYS A 1 80 ? -23.841 -5.784 13.327 1.00 92.88 80 LYS A N 1
ATOM 659 C CA . LYS A 1 80 ? -24.019 -4.531 12.574 1.00 92.88 80 LYS A CA 1
ATOM 660 C C . LYS A 1 80 ? -25.466 -4.104 12.436 1.00 92.88 80 LYS A C 1
ATOM 662 O O . LYS A 1 80 ? -26.380 -4.917 12.389 1.00 92.88 80 LYS A O 1
ATOM 667 N N . VAL A 1 81 ? -25.658 -2.797 12.303 1.00 90.38 81 VAL A N 1
ATOM 668 C CA . VAL A 1 81 ? -26.935 -2.176 11.924 1.00 90.38 81 VAL A CA 1
ATOM 669 C C . VAL A 1 81 ? -26.734 -1.310 10.687 1.00 90.38 81 VAL A C 1
ATOM 671 O O . VAL A 1 81 ? -25.599 -0.925 10.381 1.00 90.38 81 VAL A O 1
ATOM 674 N N . ALA A 1 82 ? -27.816 -0.982 9.974 1.00 86.25 82 ALA A N 1
ATOM 675 C CA . ALA A 1 82 ? -27.716 -0.164 8.770 1.00 86.25 82 ALA A CA 1
ATOM 676 C C . ALA A 1 82 ? -27.029 1.187 9.054 1.00 86.25 82 ALA A C 1
ATOM 678 O O . ALA A 1 82 ? -27.127 1.750 10.149 1.00 86.25 82 ALA A O 1
ATOM 679 N N . ALA A 1 83 ? -26.301 1.729 8.070 1.00 82.00 83 ALA A N 1
ATOM 680 C CA . ALA A 1 83 ? -25.542 2.981 8.205 1.00 82.00 83 ALA A CA 1
ATOM 681 C C . ALA A 1 83 ? -26.398 4.139 8.757 1.00 82.00 83 ALA A C 1
ATOM 683 O O . ALA A 1 83 ? -25.938 4.892 9.621 1.00 82.00 83 ALA A O 1
ATOM 684 N N . SER A 1 84 ? -27.657 4.205 8.314 1.00 79.94 84 SER A N 1
ATOM 685 C CA . SER A 1 84 ? -28.686 5.179 8.694 1.00 79.94 84 SER A CA 1
ATOM 686 C C . SER A 1 84 ? -29.204 5.043 10.129 1.00 79.94 84 SER A C 1
ATOM 688 O O . SER A 1 84 ? -29.816 5.977 10.650 1.00 79.94 84 SER A O 1
ATOM 690 N N . THR A 1 85 ? -28.987 3.903 10.781 1.00 81.62 85 THR A N 1
ATOM 691 C CA . THR A 1 85 ? -29.606 3.586 12.068 1.00 81.62 85 THR A CA 1
ATOM 692 C C . THR A 1 85 ? -28.905 4.336 13.201 1.00 81.62 85 THR A C 1
ATOM 694 O O . THR A 1 85 ? -27.757 4.057 13.547 1.00 81.62 85 THR A O 1
ATOM 697 N N . LYS A 1 86 ? -29.599 5.328 13.780 1.00 76.25 86 LYS A N 1
ATOM 698 C CA . LYS A 1 86 ? -29.066 6.197 14.849 1.00 76.25 86 LYS A CA 1
ATOM 699 C C . LYS A 1 86 ? -29.056 5.528 16.225 1.00 76.25 86 LYS A C 1
ATOM 701 O O . LYS A 1 86 ? -28.219 5.856 17.060 1.00 76.25 86 LYS A O 1
ATOM 706 N N . SER A 1 87 ? -29.994 4.618 16.466 1.00 77.19 87 SER A N 1
ATOM 707 C CA . SER A 1 87 ? -30.149 3.895 17.726 1.00 77.19 87 SER A CA 1
ATOM 708 C C . SER A 1 87 ? -30.769 2.535 17.443 1.00 77.19 87 SER A C 1
ATOM 7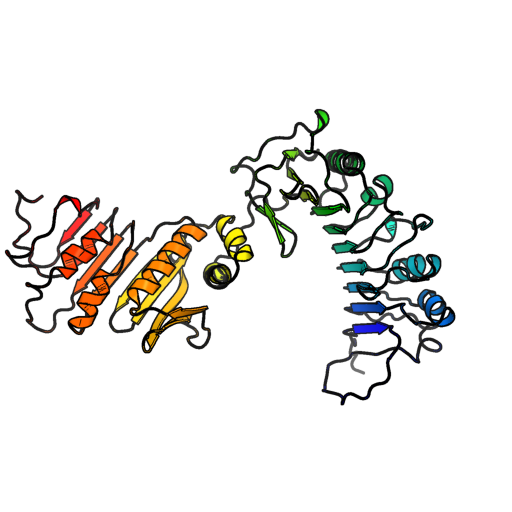10 O O . SER A 1 87 ? -31.703 2.444 16.650 1.00 77.19 87 SER A O 1
ATOM 712 N N . VAL A 1 88 ? -30.267 1.499 18.108 1.00 78.50 88 VAL A N 1
ATOM 713 C CA . VAL A 1 88 ? -30.913 0.187 18.176 1.00 78.50 88 VAL A CA 1
ATOM 714 C C . VAL A 1 88 ? -31.016 -0.190 19.635 1.00 78.50 88 VAL A C 1
ATOM 716 O O . VAL A 1 88 ? -30.051 -0.039 20.387 1.00 78.50 88 VAL A O 1
ATOM 719 N N . ASP A 1 89 ? -32.185 -0.678 20.034 1.00 72.44 89 ASP A N 1
ATOM 720 C CA . ASP A 1 89 ? -32.357 -1.253 21.357 1.00 72.44 89 ASP A CA 1
ATOM 721 C C . ASP A 1 89 ? -31.820 -2.686 21.354 1.00 72.44 89 ASP A C 1
ATOM 723 O O . ASP A 1 89 ? -32.555 -3.663 21.266 1.00 72.44 89 ASP A O 1
ATOM 727 N N . PHE A 1 90 ? -30.491 -2.802 21.338 1.00 82.06 90 PHE A N 1
ATOM 728 C CA . PHE A 1 90 ? -29.812 -4.078 21.497 1.00 82.06 90 PHE A CA 1
ATOM 729 C C . PHE A 1 90 ? -29.519 -4.278 22.986 1.00 82.06 90 PHE A C 1
ATOM 731 O O . PHE A 1 90 ? -28.706 -3.526 23.542 1.00 82.06 90 PHE A O 1
ATOM 738 N N . PRO A 1 91 ? -30.163 -5.247 23.667 1.00 85.62 91 PRO A N 1
ATOM 739 C CA . PRO A 1 91 ? -29.958 -5.436 25.093 1.00 85.62 91 PRO A CA 1
ATOM 740 C C . PRO A 1 91 ? -28.486 -5.741 25.368 1.00 85.62 91 PRO A C 1
ATOM 742 O O . PRO A 1 91 ? -27.950 -6.748 24.912 1.00 85.62 91 PRO A O 1
ATOM 745 N N . TYR A 1 92 ? -27.808 -4.888 26.134 1.00 84.44 92 TYR A N 1
ATOM 746 C CA . TYR A 1 92 ? -26.366 -5.041 26.349 1.00 84.44 92 TYR A CA 1
ATOM 747 C C . TYR A 1 92 ? -25.991 -6.389 26.973 1.00 84.44 92 TYR A C 1
ATOM 749 O O . TYR A 1 92 ? -24.928 -6.920 26.673 1.00 84.44 92 TYR A O 1
ATOM 757 N N . ARG A 1 93 ? -26.867 -6.960 27.814 1.00 87.81 93 ARG A N 1
ATOM 758 C CA . ARG A 1 93 ? -26.667 -8.296 28.392 1.00 87.81 93 ARG A CA 1
ATOM 759 C C . ARG A 1 93 ? -26.570 -9.360 27.302 1.00 87.81 93 ARG A C 1
ATOM 761 O O . ARG A 1 93 ? -25.724 -10.234 27.404 1.00 87.81 93 ARG A O 1
ATOM 768 N N . VAL A 1 94 ? -27.376 -9.237 26.245 1.00 89.56 94 VAL A N 1
ATOM 769 C CA . VAL A 1 94 ? -27.299 -10.111 25.069 1.00 89.56 94 VAL A CA 1
ATOM 770 C C . VAL A 1 94 ? -25.966 -9.919 24.354 1.00 89.56 94 VAL A C 1
ATOM 772 O O . VAL A 1 94 ? -25.328 -10.906 24.026 1.00 89.56 94 VAL A O 1
ATOM 775 N N . LEU A 1 95 ? -25.501 -8.677 24.167 1.00 88.62 95 LEU A N 1
ATOM 776 C CA . LEU A 1 95 ? -24.205 -8.411 23.527 1.00 88.62 95 LEU A CA 1
ATOM 777 C C . LEU A 1 95 ? -23.040 -9.070 24.254 1.00 88.62 95 LEU A C 1
ATOM 779 O O . LEU A 1 95 ? -22.241 -9.760 23.630 1.00 88.62 95 LEU A O 1
ATOM 783 N N . VAL A 1 96 ? -22.954 -8.840 25.565 1.00 88.56 96 VAL A N 1
ATOM 784 C CA . VAL A 1 96 ? -21.895 -9.401 26.408 1.00 88.56 96 VAL A CA 1
ATOM 785 C C . VAL A 1 96 ? -21.907 -10.918 26.308 1.00 88.56 96 VAL A C 1
ATOM 787 O O . VAL A 1 96 ? -20.865 -11.532 26.127 1.00 88.56 96 VAL A O 1
ATOM 790 N N . GLU A 1 97 ? -23.093 -11.509 26.377 1.00 88.81 97 GLU A N 1
ATOM 791 C CA . GLU A 1 97 ? -23.266 -12.951 26.367 1.00 88.81 97 GLU A CA 1
ATOM 792 C C . GLU A 1 97 ? -22.970 -13.564 24.992 1.00 88.81 97 GLU A C 1
ATOM 794 O O . GLU A 1 97 ? -22.327 -14.600 24.924 1.00 88.81 97 GLU A O 1
ATOM 799 N N . VAL A 1 98 ? -23.331 -12.900 23.892 1.00 88.56 98 VAL A N 1
ATOM 800 C CA . VAL A 1 98 ? -22.955 -13.322 22.532 1.00 88.56 98 VAL A CA 1
ATOM 801 C C . VAL A 1 98 ? -21.439 -13.291 22.351 1.00 88.56 98 VAL A C 1
ATOM 803 O O . VAL A 1 98 ? -20.868 -14.287 21.922 1.00 88.56 98 VAL A O 1
ATOM 806 N N . ILE A 1 99 ? -20.777 -12.188 22.716 1.00 87.31 99 ILE A N 1
ATOM 807 C CA . ILE A 1 99 ? -19.312 -12.074 22.612 1.00 87.31 99 ILE A CA 1
ATOM 808 C C . ILE A 1 99 ? -18.636 -13.135 23.490 1.00 87.31 99 ILE A C 1
ATOM 810 O O . ILE A 1 99 ? -17.682 -13.772 23.063 1.00 87.31 99 ILE A O 1
ATOM 814 N N . ARG A 1 100 ? -19.155 -13.364 24.701 1.00 86.69 100 ARG A N 1
ATOM 815 C CA . ARG A 1 100 ? -18.637 -14.373 25.632 1.00 86.69 100 ARG A CA 1
ATOM 816 C C . ARG A 1 100 ? -18.823 -15.801 25.117 1.00 86.69 100 ARG A C 1
ATOM 818 O O . ARG A 1 100 ? -17.959 -16.644 25.336 1.00 86.69 100 ARG A O 1
ATOM 825 N N . ASN A 1 101 ? -19.960 -16.096 24.492 1.00 83.56 101 ASN A N 1
ATOM 826 C CA . ASN A 1 101 ? -20.353 -17.464 24.148 1.00 83.56 101 ASN A CA 1
ATOM 827 C C . ASN A 1 101 ? -19.898 -17.911 22.761 1.00 83.56 101 ASN A C 1
ATOM 829 O O . ASN A 1 101 ? -19.874 -19.113 22.485 1.00 83.56 101 ASN A O 1
ATOM 833 N N . ILE A 1 102 ? -19.524 -16.962 21.908 1.00 78.62 102 ILE A N 1
ATOM 834 C CA . ILE A 1 102 ? -18.740 -17.224 20.708 1.00 78.62 102 ILE A CA 1
ATOM 835 C C . ILE A 1 102 ? -17.288 -17.333 21.184 1.00 78.62 102 ILE A C 1
ATOM 837 O O . ILE A 1 102 ? -16.510 -16.385 21.155 1.00 78.62 102 ILE A O 1
ATOM 841 N N . CYS A 1 103 ? -17.000 -18.493 21.776 1.00 54.91 103 CYS A N 1
ATOM 842 C CA . CYS A 1 103 ? -15.726 -18.850 22.378 1.00 54.91 103 CYS A CA 1
ATOM 843 C C . CYS A 1 103 ? -14.730 -19.238 21.279 1.00 54.91 103 CYS A C 1
ATOM 845 O O . CYS A 1 103 ? -15.100 -19.838 20.277 1.00 54.91 103 CYS A O 1
ATOM 847 N N . GLY A 1 104 ? -13.459 -18.904 21.485 1.00 59.16 104 GLY A N 1
ATOM 848 C CA . GLY A 1 104 ? -12.380 -19.102 20.517 1.00 59.16 104 GLY A CA 1
ATOM 849 C C . GLY A 1 104 ? -11.783 -17.761 20.112 1.00 59.16 104 GLY A C 1
ATOM 850 O O . GLY A 1 104 ? -12.495 -16.766 20.028 1.00 59.16 104 GLY A O 1
ATOM 851 N N . THR A 1 105 ? -10.465 -17.712 19.927 1.00 62.12 105 THR A N 1
ATOM 852 C CA . THR A 1 105 ? -9.769 -16.550 19.364 1.00 62.12 105 THR A CA 1
ATOM 853 C C . THR A 1 105 ? -10.347 -16.276 17.985 1.00 62.12 105 THR A C 1
ATOM 855 O O . THR A 1 105 ? -9.932 -16.903 17.011 1.00 62.12 105 THR A O 1
ATOM 858 N N . ALA A 1 106 ? -11.355 -15.407 17.917 1.00 69.06 106 ALA A N 1
ATOM 859 C CA . ALA A 1 106 ? -11.855 -14.953 16.641 1.00 69.06 106 ALA A CA 1
ATOM 860 C C . ALA A 1 106 ? -10.702 -14.261 15.929 1.00 69.06 106 ALA A C 1
ATOM 862 O O . ALA A 1 106 ? -9.971 -13.477 16.534 1.00 69.06 106 ALA A O 1
ATOM 863 N N . GLU A 1 107 ? -10.528 -14.551 14.652 1.00 85.31 107 GLU A N 1
ATOM 864 C CA . GLU A 1 107 ? -9.574 -13.800 13.855 1.00 85.31 107 GLU A CA 1
ATOM 865 C C . GLU A 1 107 ? -10.034 -12.341 13.788 1.00 85.31 107 GLU A C 1
ATOM 867 O O . GLU A 1 107 ? -9.242 -11.413 13.934 1.00 85.31 107 GLU A O 1
ATOM 872 N N . ARG A 1 108 ? -11.349 -12.118 13.665 1.00 91.06 108 ARG A N 1
ATOM 873 C CA . ARG A 1 108 ? -11.933 -10.786 13.516 1.00 91.06 108 ARG A CA 1
ATOM 874 C C . ARG A 1 108 ? -13.214 -10.612 14.331 1.00 91.06 108 ARG A C 1
ATOM 876 O O . ARG A 1 108 ? -14.123 -11.439 14.269 1.00 91.06 108 ARG A O 1
ATOM 883 N N . ILE A 1 109 ? -13.334 -9.485 15.031 1.00 93.12 109 ILE A N 1
ATOM 884 C CA . ILE A 1 109 ? -14.586 -9.009 15.635 1.00 93.12 109 ILE A CA 1
ATOM 885 C C . ILE A 1 109 ? -14.913 -7.628 15.067 1.00 93.12 109 ILE A C 1
ATOM 887 O O . ILE A 1 109 ? -14.133 -6.690 15.211 1.00 93.12 109 ILE A O 1
ATOM 891 N N . HIS A 1 110 ? -16.098 -7.470 14.479 1.00 94.12 110 HIS A N 1
ATOM 892 C CA . HIS A 1 110 ? -16.613 -6.193 13.986 1.00 94.12 110 HIS A CA 1
ATOM 893 C C . HIS A 1 110 ? -17.883 -5.791 14.738 1.00 94.12 110 HIS A C 1
ATOM 895 O O . HIS A 1 110 ? -18.952 -6.372 14.552 1.00 94.12 110 HIS A O 1
ATOM 901 N N . LEU A 1 111 ? -17.787 -4.728 15.538 1.00 93.38 111 LEU A N 1
ATOM 902 C CA . LEU A 1 111 ? -18.923 -4.072 16.181 1.00 93.38 111 LEU A CA 1
ATOM 903 C C . LEU A 1 111 ? -19.342 -2.804 15.425 1.00 93.38 111 LEU A C 1
ATOM 905 O O . LEU A 1 111 ? -18.756 -1.734 15.580 1.00 93.38 111 LEU A O 1
ATOM 909 N N . GLY A 1 112 ? -20.402 -2.912 14.630 1.00 92.94 112 GLY A N 1
ATOM 910 C CA . GLY A 1 112 ? -21.014 -1.799 13.906 1.00 92.94 112 GLY A CA 1
ATOM 911 C C . GLY A 1 112 ? -22.349 -1.339 14.488 1.00 92.94 112 GLY A C 1
ATOM 912 O O . GLY A 1 112 ? -23.245 -0.946 13.736 1.00 92.94 112 GLY A O 1
ATOM 913 N N . ILE A 1 113 ? -22.496 -1.394 15.816 1.00 90.00 113 ILE A N 1
ATOM 914 C CA . ILE A 1 113 ? -23.698 -0.974 16.553 1.00 90.00 113 ILE A CA 1
ATOM 915 C C . ILE A 1 113 ? -23.400 0.168 17.537 1.00 90.00 113 ILE A C 1
ATOM 917 O O . ILE A 1 113 ? -22.339 0.176 18.161 1.00 90.00 113 ILE A O 1
ATOM 921 N N . PRO A 1 114 ? -24.310 1.145 17.713 1.00 85.25 114 PRO A N 1
ATOM 922 C CA . PRO A 1 114 ? -24.150 2.175 18.734 1.00 85.25 114 PRO A CA 1
ATOM 923 C C . PRO A 1 114 ? -24.341 1.566 20.129 1.00 85.25 114 PRO A C 1
ATOM 925 O O . PRO A 1 114 ? -25.404 1.033 20.444 1.00 85.25 114 PRO A O 1
ATOM 928 N N . ILE A 1 115 ? -23.323 1.667 20.984 1.00 84.56 115 ILE A N 1
ATOM 929 C CA . ILE A 1 115 ? -23.354 1.115 22.345 1.00 84.56 115 ILE A CA 1
ATOM 930 C C . ILE A 1 115 ? -23.461 2.269 23.348 1.00 84.56 115 ILE A C 1
ATOM 932 O O . ILE A 1 115 ? -22.670 3.206 23.318 1.00 84.56 115 ILE A O 1
ATOM 936 N N . LYS A 1 116 ? -24.446 2.221 24.251 1.00 84.75 116 LYS A N 1
ATOM 937 C CA . LYS A 1 116 ? -24.694 3.281 25.247 1.00 84.75 116 LYS A CA 1
ATOM 938 C C . LYS A 1 116 ? -23.551 3.370 26.275 1.00 84.75 116 LYS A C 1
ATOM 940 O O . LYS A 1 116 ? -22.873 2.388 26.552 1.00 84.75 116 LYS A O 1
ATOM 945 N N . HIS A 1 117 ? -23.373 4.538 26.899 1.00 85.25 117 HIS A N 1
ATOM 946 C CA . HIS A 1 117 ? -22.330 4.775 27.916 1.00 85.25 117 HIS A CA 1
ATOM 947 C C . HIS A 1 117 ? -22.493 3.916 29.185 1.00 85.25 117 HIS A C 1
ATOM 949 O O . HIS A 1 117 ? -21.533 3.702 29.914 1.00 85.25 117 HIS A O 1
ATOM 955 N N . THR A 1 118 ? -23.705 3.418 29.445 1.00 83.19 118 THR A N 1
ATOM 956 C CA . THR A 1 118 ? -24.025 2.522 30.565 1.00 83.19 118 THR A CA 1
ATOM 957 C C . THR A 1 118 ? -23.578 1.078 30.336 1.00 83.19 118 THR A C 1
ATOM 959 O O . THR A 1 118 ? -23.715 0.248 31.235 1.00 83.19 118 THR A O 1
ATOM 962 N N . PHE A 1 119 ? -23.057 0.760 29.148 1.00 84.44 119 PHE A N 1
ATOM 963 C CA . PHE A 1 119 ? -22.548 -0.562 28.822 1.00 84.44 119 PHE A CA 1
ATOM 964 C C . PHE A 1 119 ? -21.370 -0.938 29.723 1.00 84.44 119 PHE A C 1
ATOM 966 O O . PHE A 1 119 ? -20.375 -0.218 29.811 1.00 84.44 119 PHE A O 1
ATOM 973 N N . LYS A 1 120 ? -21.487 -2.097 30.372 1.00 83.50 120 LYS A N 1
ATOM 974 C CA . LYS A 1 120 ? -20.432 -2.709 31.179 1.00 83.50 120 LYS A CA 1
ATOM 975 C C . LYS A 1 120 ? -20.156 -4.097 30.621 1.00 83.50 120 LYS A C 1
ATOM 977 O O . LYS A 1 120 ? -21.070 -4.911 30.523 1.00 83.50 120 LYS A O 1
ATOM 982 N N . CYS A 1 121 ? -18.906 -4.344 30.264 1.00 83.62 121 CYS A N 1
ATOM 983 C CA . CYS A 1 121 ? -18.425 -5.622 29.764 1.00 83.62 121 CYS A CA 1
ATOM 984 C C . CYS A 1 121 ? -17.034 -5.865 30.338 1.00 83.62 121 CYS A C 1
ATOM 986 O O . CYS A 1 121 ? -16.265 -4.911 30.500 1.00 83.62 121 CYS A O 1
ATOM 988 N N . ASP A 1 122 ? -16.724 -7.121 30.646 1.00 86.06 122 ASP A N 1
ATOM 989 C CA . ASP A 1 122 ? -15.340 -7.492 30.879 1.00 86.06 122 ASP A CA 1
ATOM 990 C C . ASP A 1 122 ? -14.604 -7.453 29.537 1.00 86.06 122 ASP A C 1
ATOM 992 O O . ASP A 1 122 ? -14.928 -8.163 28.588 1.00 86.06 122 ASP A O 1
ATOM 996 N N . THR A 1 123 ? -13.614 -6.575 29.448 1.00 85.44 123 THR A N 1
ATOM 997 C CA . THR A 1 123 ? -12.812 -6.385 28.240 1.00 85.44 123 THR A CA 1
ATOM 998 C C . THR A 1 123 ? -11.972 -7.606 27.890 1.00 85.44 123 THR A C 1
ATOM 1000 O O . THR A 1 123 ? -11.521 -7.705 26.754 1.00 85.44 123 THR A O 1
ATOM 1003 N N . SER A 1 124 ? -11.780 -8.533 28.837 1.00 83.31 124 SER A N 1
ATOM 1004 C CA . SER A 1 124 ? -11.109 -9.814 28.597 1.00 83.31 124 SER A CA 1
ATOM 1005 C C . SER A 1 124 ? -11.816 -10.666 27.534 1.00 83.31 124 SER A C 1
ATOM 1007 O O . SER A 1 124 ? -11.171 -11.499 26.900 1.00 83.31 124 SER A O 1
ATOM 1009 N N . TYR A 1 125 ? -13.109 -10.419 27.286 1.00 85.69 125 TYR A N 1
ATOM 1010 C CA . TYR A 1 125 ? -13.877 -11.088 26.235 1.00 85.69 125 TYR A CA 1
ATOM 1011 C C . TYR A 1 125 ? -13.491 -10.634 24.820 1.00 85.69 125 TYR A C 1
ATOM 1013 O O . TYR A 1 125 ? -13.774 -11.336 23.856 1.00 85.69 125 TYR A O 1
ATOM 1021 N N . PHE A 1 126 ? -12.808 -9.496 24.674 1.00 85.75 126 PHE A N 1
ATOM 1022 C CA . PHE A 1 126 ? -12.233 -9.066 23.398 1.00 85.75 126 PHE A CA 1
ATOM 1023 C C . PHE A 1 126 ? -10.842 -9.684 23.229 1.00 85.75 126 PHE A C 1
ATOM 1025 O O . PHE A 1 126 ? -9.819 -9.029 23.450 1.00 85.75 126 PHE A O 1
ATOM 1032 N N . LYS A 1 127 ? -10.829 -10.974 22.881 1.00 84.88 127 LYS A N 1
ATOM 1033 C CA . LYS A 1 127 ? -9.626 -11.736 22.537 1.00 84.88 127 LYS A CA 1
ATOM 1034 C C . LYS A 1 127 ? -9.708 -12.179 21.075 1.00 84.88 127 LYS A C 1
ATOM 1036 O O . LYS A 1 127 ? -10.182 -13.275 20.783 1.00 84.88 127 LYS A O 1
ATOM 1041 N N . CYS A 1 128 ? -9.273 -11.311 20.172 1.00 88.75 128 CYS A N 1
ATOM 1042 C CA . CYS A 1 128 ? -9.266 -11.560 18.732 1.00 88.75 128 CYS A CA 1
ATOM 1043 C C . CYS A 1 128 ? -8.019 -10.966 18.085 1.00 88.75 128 CYS A C 1
ATOM 1045 O O . CYS A 1 128 ? -7.445 -10.035 18.640 1.00 88.75 128 CYS A O 1
ATOM 1047 N N . HIS A 1 129 ? -7.618 -11.445 16.911 1.00 90.00 129 HIS A N 1
ATOM 1048 C CA . HIS A 1 129 ? -6.490 -10.832 16.209 1.00 90.00 129 HIS A CA 1
ATOM 1049 C C . HIS A 1 129 ? -6.844 -9.399 15.763 1.00 90.00 129 HIS A C 1
ATOM 1051 O O . HIS A 1 129 ? -6.127 -8.459 16.096 1.00 90.00 129 HIS A O 1
ATOM 1057 N N . HIS A 1 130 ? -8.018 -9.196 15.156 1.00 92.88 130 HIS A N 1
ATOM 1058 C CA . HIS A 1 130 ? -8.476 -7.900 14.650 1.00 92.88 130 HIS A CA 1
ATOM 1059 C C . HIS A 1 130 ? -9.814 -7.459 15.262 1.00 92.88 130 HIS A C 1
ATOM 1061 O O . HIS A 1 130 ? -10.847 -8.100 15.070 1.00 92.88 130 HIS A O 1
ATOM 1067 N N . LEU A 1 131 ? -9.833 -6.300 15.924 1.00 94.00 131 LEU A N 1
ATOM 1068 C CA . LEU A 1 131 ? -11.048 -5.660 16.437 1.00 94.00 131 LEU A CA 1
ATOM 1069 C C . LEU A 1 131 ? -11.385 -4.395 15.641 1.00 94.00 131 LEU A C 1
ATOM 1071 O O . LEU A 1 131 ? -10.609 -3.444 15.619 1.00 94.00 131 LEU A O 1
ATOM 1075 N N . THR A 1 132 ? -12.581 -4.338 15.059 1.00 94.62 132 THR A N 1
ATOM 1076 C CA . THR A 1 132 ? -13.115 -3.145 14.388 1.00 94.62 132 THR A CA 1
ATOM 1077 C C . THR A 1 132 ? -14.350 -2.625 15.117 1.00 94.62 132 THR A C 1
ATOM 1079 O O . THR A 1 132 ? -15.312 -3.364 15.338 1.00 94.62 132 THR A O 1
ATOM 1082 N N . ILE A 1 133 ? -14.372 -1.332 15.441 1.00 93.94 133 ILE A N 1
ATOM 1083 C CA . ILE A 1 133 ? -15.552 -0.645 15.971 1.00 93.94 133 ILE A CA 1
ATOM 1084 C C . ILE A 1 133 ? -15.806 0.628 15.162 1.00 93.94 133 ILE A C 1
ATOM 1086 O O . ILE A 1 133 ? -15.025 1.572 15.231 1.00 93.94 133 ILE A O 1
ATOM 1090 N N . ASP A 1 134 ? -16.896 0.679 14.392 1.00 92.19 134 ASP A N 1
ATOM 1091 C CA . ASP A 1 134 ? -17.157 1.791 13.456 1.00 92.19 134 ASP A CA 1
ATOM 1092 C C . ASP A 1 134 ? -18.243 2.788 13.918 1.00 92.19 134 ASP A C 1
ATOM 1094 O O . ASP A 1 134 ? -18.481 3.825 13.283 1.00 92.19 134 ASP A O 1
ATOM 1098 N N . ARG A 1 135 ? -18.887 2.508 15.058 1.00 89.31 135 ARG A N 1
ATOM 1099 C CA . ARG A 1 135 ? -19.915 3.356 15.682 1.00 89.31 135 ARG A CA 1
ATOM 1100 C C . ARG A 1 135 ? -19.408 4.017 16.962 1.00 89.31 135 ARG A C 1
ATOM 1102 O O . ARG A 1 135 ? -18.480 3.505 17.575 1.00 89.31 135 ARG A O 1
ATOM 1109 N N . PRO A 1 136 ? -20.043 5.121 17.412 1.00 87.38 136 PRO A N 1
ATOM 1110 C CA . PRO A 1 136 ? -19.638 5.794 18.641 1.00 87.38 136 PRO A CA 1
ATOM 1111 C C . PRO A 1 136 ? -19.575 4.845 19.846 1.00 87.38 136 PRO A C 1
ATOM 1113 O O . PRO A 1 136 ? -20.542 4.139 20.145 1.00 87.38 136 PRO A O 1
ATOM 1116 N N . THR A 1 137 ? -18.451 4.882 20.566 1.00 84.50 137 THR A N 1
ATOM 1117 C CA . THR A 1 137 ? -18.145 4.014 21.717 1.00 84.50 137 THR A CA 1
ATOM 1118 C C . THR A 1 137 ? -18.028 4.798 23.030 1.00 84.50 137 THR A C 1
ATOM 1120 O O . THR A 1 137 ? -16.949 4.867 23.621 1.00 84.50 137 THR A O 1
ATOM 1123 N N . PRO A 1 138 ? -19.104 5.411 23.549 1.00 86.75 138 PRO A N 1
ATOM 1124 C CA . PRO A 1 138 ? -19.039 6.181 24.793 1.00 86.75 138 PRO A CA 1
ATOM 1125 C C . PRO A 1 138 ? -18.703 5.337 26.038 1.00 86.75 138 PRO A C 1
ATOM 1127 O O . PRO A 1 138 ? -18.385 5.902 27.077 1.00 86.75 138 PRO A O 1
ATOM 1130 N N . TRP A 1 139 ? -18.780 4.007 25.948 1.00 87.31 139 TRP A N 1
ATOM 1131 C CA . TRP A 1 139 ? -18.385 3.064 27.001 1.00 87.31 139 TRP A CA 1
ATOM 1132 C C . TRP A 1 139 ? -16.879 2.753 27.015 1.00 87.31 139 TRP A C 1
ATOM 1134 O O . TRP A 1 139 ? -16.352 2.243 28.008 1.00 87.31 139 TRP A O 1
ATOM 1144 N N . LEU A 1 140 ? -16.182 3.021 25.907 1.00 89.81 140 LEU A N 1
ATOM 1145 C CA . LEU A 1 140 ? -14.764 2.728 25.772 1.00 89.81 140 LEU A CA 1
ATOM 1146 C C . LEU A 1 140 ? -13.955 3.799 26.506 1.00 89.81 140 LEU A C 1
ATOM 1148 O O . LEU A 1 140 ? -14.069 4.991 26.230 1.00 89.81 140 LEU A O 1
ATOM 1152 N N . THR A 1 141 ? -13.113 3.357 27.434 1.00 90.75 141 THR A N 1
ATOM 1153 C CA . THR A 1 141 ? -12.203 4.210 28.209 1.00 90.75 141 THR A CA 1
ATOM 1154 C C . THR A 1 141 ? -10.766 3.750 27.988 1.00 90.75 141 THR A C 1
ATOM 1156 O O . THR A 1 141 ? -10.544 2.581 27.673 1.00 90.75 141 THR A O 1
ATOM 1159 N N . GLY A 1 142 ? -9.773 4.618 28.212 1.00 88.44 142 GLY A N 1
ATOM 1160 C CA . GLY A 1 142 ? -8.360 4.226 28.088 1.00 88.44 142 GLY A CA 1
ATOM 1161 C C . GLY A 1 142 ? -7.975 3.049 28.996 1.00 88.44 142 GLY A C 1
ATOM 1162 O O . GLY A 1 142 ? -7.163 2.205 28.625 1.00 88.44 142 GLY A O 1
ATOM 1163 N N . LYS A 1 143 ? -8.613 2.934 30.172 1.00 86.88 143 LYS A N 1
ATOM 1164 C CA . LYS A 1 143 ? -8.425 1.800 31.094 1.00 86.88 143 LYS A CA 1
ATOM 1165 C C . LYS A 1 143 ? -8.915 0.481 30.495 1.00 86.88 143 LYS A C 1
ATOM 1167 O O . LYS A 1 143 ? -8.273 -0.542 30.706 1.00 86.88 143 LYS A O 1
ATOM 1172 N N . ASN A 1 144 ? -10.043 0.515 29.793 1.00 87.69 144 ASN A N 1
ATOM 1173 C CA 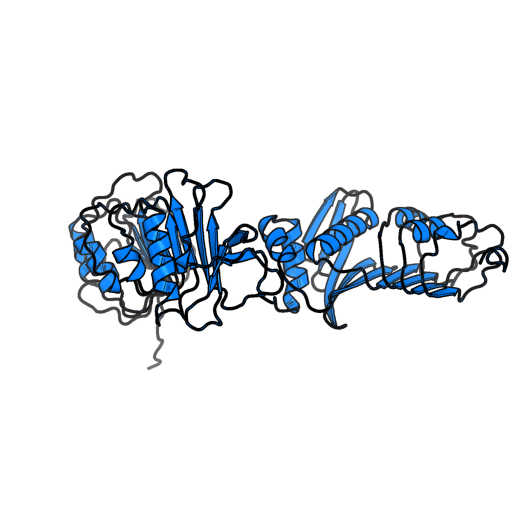. ASN A 1 144 ? -10.648 -0.655 29.167 1.00 87.69 144 ASN A CA 1
ATOM 1174 C C . ASN A 1 144 ? -9.908 -1.046 27.884 1.00 87.69 144 ASN A C 1
ATOM 1176 O O . ASN A 1 144 ? -9.676 -2.228 27.671 1.00 87.69 144 ASN A O 1
ATOM 1180 N N . LEU A 1 145 ? -9.476 -0.061 27.089 1.00 89.75 145 LEU A N 1
ATOM 1181 C CA . LEU A 1 145 ? -8.722 -0.277 25.854 1.00 89.75 145 LEU A CA 1
ATOM 1182 C C . LEU A 1 145 ? -7.464 -1.127 26.089 1.00 89.75 145 LEU A C 1
ATOM 1184 O O . LEU A 1 145 ? -7.259 -2.118 25.405 1.00 89.75 145 LEU A O 1
ATOM 1188 N N . PHE A 1 146 ? -6.668 -0.803 27.114 1.00 86.50 146 PHE A N 1
ATOM 1189 C CA . PHE A 1 146 ? -5.438 -1.548 27.426 1.00 86.50 146 PHE A CA 1
ATOM 1190 C C . PHE A 1 146 ? -5.680 -2.989 27.908 1.00 86.50 146 PHE A C 1
ATOM 1192 O O . PHE A 1 146 ? -4.776 -3.814 27.895 1.00 86.50 146 PHE A O 1
ATOM 1199 N N . LYS A 1 147 ? -6.887 -3.300 28.388 1.00 88.00 147 LYS A N 1
ATOM 1200 C CA . LYS A 1 147 ? -7.229 -4.648 28.856 1.00 88.00 147 LYS A CA 1
ATOM 1201 C C . LYS A 1 147 ? -7.722 -5.563 27.733 1.00 88.00 147 LYS A C 1
ATOM 1203 O O . LYS A 1 147 ? -7.887 -6.756 27.979 1.00 88.00 147 LYS A O 1
ATOM 1208 N N . MET A 1 148 ? -8.006 -5.013 26.553 1.00 88.38 148 MET A N 1
ATOM 1209 C CA . MET A 1 148 ? -8.371 -5.801 25.379 1.00 88.38 148 MET A CA 1
ATOM 1210 C C . MET A 1 148 ? -7.124 -6.527 24.875 1.00 88.38 148 MET A C 1
ATOM 1212 O O . MET A 1 148 ? -6.055 -5.929 24.778 1.00 88.38 148 MET A O 1
ATOM 1216 N N . ARG A 1 149 ? -7.250 -7.822 24.584 1.00 84.56 149 ARG A N 1
ATOM 1217 C CA . ARG A 1 149 ? -6.150 -8.650 24.075 1.00 84.56 149 ARG A CA 1
ATOM 1218 C C . ARG A 1 149 ? -6.322 -8.808 22.572 1.00 84.56 149 ARG A C 1
ATOM 1220 O O . ARG A 1 149 ? -6.730 -9.867 22.105 1.00 84.56 149 ARG A O 1
ATOM 1227 N N . CYS A 1 150 ? -6.118 -7.708 21.855 1.00 90.00 150 CYS A N 1
ATOM 1228 C CA . CYS A 1 150 ? -6.231 -7.652 20.403 1.00 90.00 150 CYS A CA 1
ATOM 1229 C C . CYS A 1 150 ? -4.903 -7.224 19.789 1.00 90.00 150 CYS A C 1
ATOM 1231 O O . CYS A 1 150 ? -4.308 -6.274 20.293 1.00 90.00 150 CYS A O 1
ATOM 1233 N N . ALA A 1 151 ? -4.469 -7.889 18.717 1.00 91.88 151 ALA A N 1
ATOM 1234 C CA . ALA A 1 151 ? -3.250 -7.522 17.995 1.00 91.88 151 ALA A CA 1
ATOM 1235 C C . ALA A 1 151 ? -3.455 -6.222 17.201 1.00 91.88 151 ALA A C 1
ATOM 1237 O O . ALA A 1 151 ? -2.647 -5.298 17.268 1.00 91.88 151 ALA A O 1
ATOM 1238 N N . GLN A 1 152 ? -4.594 -6.125 16.518 1.00 94.19 152 GLN A N 1
ATOM 1239 C CA . GLN A 1 152 ? -4.987 -5.005 15.675 1.00 94.19 152 GLN A CA 1
ATOM 1240 C C . GLN A 1 152 ? -6.300 -4.401 16.181 1.00 94.19 152 GLN A C 1
ATOM 1242 O O . GLN A 1 152 ? -7.277 -5.115 16.434 1.00 94.19 152 GLN A O 1
ATOM 1247 N N . MET A 1 153 ? -6.353 -3.076 16.315 1.00 95.25 153 MET A N 1
ATOM 1248 C CA . MET A 1 153 ? -7.557 -2.357 16.736 1.00 95.25 153 MET A CA 1
ATOM 1249 C C . MET A 1 153 ? -7.838 -1.154 15.837 1.00 95.25 153 MET A C 1
ATOM 1251 O O . MET A 1 153 ? -7.042 -0.221 15.772 1.00 95.25 153 MET A O 1
ATOM 1255 N N . GLU A 1 154 ? -9.020 -1.129 15.223 1.00 95.62 154 GLU A N 1
ATOM 1256 C CA . GLU A 1 154 ? -9.540 0.005 14.458 1.00 95.62 154 GLU A CA 1
ATOM 1257 C C . GLU A 1 154 ? -10.809 0.557 15.112 1.00 95.62 154 GLU A C 1
ATOM 1259 O O . GLU A 1 154 ? -11.846 -0.107 15.158 1.00 95.62 154 GLU A O 1
ATOM 1264 N N . ILE A 1 155 ? -10.755 1.791 15.614 1.00 95.25 155 ILE A N 1
ATOM 1265 C CA . ILE A 1 155 ? -11.847 2.394 16.387 1.00 95.25 155 ILE A CA 1
ATOM 1266 C C . ILE A 1 155 ? -12.215 3.749 15.794 1.00 95.25 155 ILE A C 1
ATOM 1268 O O . ILE A 1 155 ? -11.477 4.727 15.894 1.00 95.25 155 ILE A O 1
ATOM 1272 N N . SER A 1 156 ? -13.400 3.840 15.205 1.00 93.19 156 SER A N 1
ATOM 1273 C CA . SER A 1 156 ? -13.920 5.075 14.621 1.00 93.19 156 SER A CA 1
ATOM 1274 C C . SER A 1 156 ? -14.874 5.797 15.563 1.00 93.19 156 SER A C 1
ATOM 1276 O O . SER A 1 156 ? -15.546 5.190 16.394 1.00 93.19 156 SER A O 1
ATOM 1278 N N . ARG A 1 157 ? -14.984 7.120 15.388 1.00 89.75 157 ARG A N 1
ATOM 1279 C CA . ARG A 1 157 ? -15.884 7.991 16.167 1.00 89.75 157 ARG A CA 1
ATOM 1280 C C . ARG A 1 157 ? -15.655 7.851 17.676 1.00 89.75 157 ARG A C 1
ATOM 1282 O O . ARG A 1 157 ? -16.590 7.851 18.478 1.00 89.75 157 ARG A O 1
ATOM 1289 N N . SER A 1 158 ? -14.389 7.721 18.058 1.00 91.19 158 SER A N 1
ATOM 1290 C CA . SER A 1 158 ? -14.000 7.578 19.452 1.00 91.19 158 SER A CA 1
ATOM 1291 C C . SER A 1 158 ? -14.178 8.890 20.216 1.00 91.19 158 SER A C 1
ATOM 1293 O O . SER A 1 158 ? -13.931 9.982 19.694 1.00 91.19 158 SER A O 1
ATOM 1295 N N . ARG A 1 159 ? -14.580 8.764 21.485 1.00 89.38 159 ARG A N 1
ATOM 1296 C CA . ARG A 1 159 ? -14.620 9.855 22.475 1.00 89.38 159 ARG A CA 1
ATOM 1297 C C . ARG A 1 159 ? -13.430 9.833 23.433 1.00 89.38 159 ARG A C 1
ATOM 1299 O O . ARG A 1 159 ? -13.396 10.630 24.371 1.00 89.38 159 ARG A O 1
ATOM 1306 N N . LEU A 1 160 ? -12.483 8.917 23.221 1.00 91.19 160 LEU A N 1
ATOM 1307 C CA . LEU A 1 160 ? -11.239 8.883 23.982 1.00 91.19 160 LEU A CA 1
ATOM 1308 C C . LEU A 1 160 ? -10.501 10.210 23.825 1.00 91.19 160 LEU A C 1
ATOM 1310 O O . LEU A 1 160 ? -10.606 10.891 22.804 1.00 91.19 160 LEU A O 1
ATOM 1314 N N . LYS A 1 161 ? -9.748 10.592 24.851 1.00 91.69 161 LYS A N 1
ATOM 1315 C CA . LYS A 1 161 ? -8.878 11.762 24.787 1.00 91.69 161 LYS A CA 1
ATOM 1316 C C . LYS A 1 161 ? -7.495 11.320 24.332 1.00 91.69 161 LYS A C 1
ATOM 1318 O O . LYS A 1 161 ? -7.061 10.218 24.644 1.00 91.69 161 LYS A O 1
ATOM 1323 N N . VAL A 1 162 ? -6.746 12.222 23.701 1.00 91.88 162 VAL A N 1
ATOM 1324 C CA . VAL A 1 162 ? -5.333 11.980 23.351 1.00 91.88 162 VAL A CA 1
ATOM 1325 C C . VAL A 1 162 ? -4.523 11.518 24.571 1.00 91.88 162 VAL A C 1
ATOM 1327 O O . VAL A 1 162 ? -3.720 10.601 24.460 1.00 91.88 162 VAL A O 1
ATOM 1330 N N . LYS A 1 163 ? -4.802 12.068 25.763 1.00 92.38 163 LYS A N 1
ATOM 1331 C CA . LYS A 1 163 ? -4.188 11.626 27.027 1.00 92.38 163 LYS A CA 1
ATOM 1332 C C . LYS A 1 163 ? -4.428 10.140 27.323 1.00 92.38 163 LYS A C 1
ATOM 1334 O O . LYS A 1 163 ? -3.526 9.475 27.814 1.00 92.38 163 LYS A O 1
ATOM 1339 N N . ASP A 1 164 ? -5.617 9.615 27.026 1.00 93.31 164 ASP A N 1
ATOM 1340 C CA . ASP A 1 164 ? -5.923 8.195 27.226 1.00 93.31 164 ASP A CA 1
ATOM 1341 C C . ASP A 1 164 ? -5.073 7.307 26.307 1.00 93.31 164 ASP A C 1
ATOM 1343 O O . ASP A 1 164 ? -4.642 6.235 26.725 1.00 93.31 164 ASP A O 1
ATOM 1347 N N . LEU A 1 165 ? -4.795 7.775 25.085 1.00 94.88 165 LEU A N 1
ATOM 1348 C CA . LEU A 1 165 ? -3.987 7.055 24.097 1.00 94.88 165 LEU A CA 1
ATOM 1349 C C . LEU A 1 165 ? -2.493 7.149 24.396 1.00 94.88 165 LEU A C 1
ATOM 1351 O O . LEU A 1 165 ? -1.785 6.157 24.303 1.00 94.88 165 LEU A O 1
ATOM 1355 N N . LEU A 1 166 ? -2.013 8.305 24.851 1.00 94.69 166 LEU A N 1
ATOM 1356 C CA . LEU A 1 166 ? -0.642 8.429 25.346 1.00 94.69 166 LEU A CA 1
ATOM 1357 C C . LEU A 1 166 ? -0.419 7.536 26.576 1.00 94.69 166 LEU A C 1
ATOM 1359 O O . LEU A 1 166 ? 0.588 6.844 26.654 1.00 94.69 166 LEU A O 1
ATOM 1363 N N . ASN A 1 167 ? -1.388 7.448 27.490 1.00 93.69 167 ASN A N 1
ATOM 1364 C CA . ASN A 1 167 ? -1.311 6.497 28.601 1.00 93.69 167 ASN A CA 1
ATOM 1365 C C . ASN A 1 167 ? -1.298 5.034 28.121 1.00 93.69 167 ASN A C 1
ATOM 1367 O O . ASN A 1 167 ? -0.698 4.185 28.778 1.00 93.69 167 ASN A O 1
ATOM 1371 N N . PHE A 1 168 ? -1.982 4.718 27.015 1.00 94.00 168 PHE A N 1
ATOM 1372 C CA . PHE A 1 168 ? -1.913 3.396 26.391 1.00 94.00 168 PHE A CA 1
ATOM 1373 C C . PHE A 1 168 ? -0.494 3.111 25.883 1.00 94.00 168 PHE A C 1
ATOM 1375 O O . PHE A 1 168 ? 0.072 2.084 26.247 1.00 94.00 168 PHE A O 1
ATOM 1382 N N . VAL A 1 169 ? 0.104 4.046 25.136 1.00 94.81 169 VAL A N 1
ATOM 1383 C CA . VAL A 1 169 ? 1.483 3.931 24.628 1.00 94.81 169 VAL A CA 1
ATOM 1384 C C . VAL A 1 169 ? 2.480 3.775 25.777 1.00 94.81 169 VAL A C 1
ATOM 1386 O O . VAL A 1 169 ? 3.293 2.858 25.761 1.00 94.81 169 VAL A O 1
ATOM 1389 N N . GLU A 1 170 ? 2.376 4.597 26.824 1.00 93.94 170 GLU A N 1
ATOM 1390 C CA . GLU A 1 170 ? 3.275 4.522 27.981 1.00 93.94 170 GLU A CA 1
ATOM 1391 C C . GLU A 1 170 ? 3.206 3.165 28.690 1.00 93.94 170 GLU A C 1
ATOM 1393 O O . GLU A 1 170 ? 4.221 2.630 29.137 1.00 93.94 170 GLU A O 1
ATOM 1398 N N . LYS A 1 171 ? 2.000 2.602 28.811 1.00 92.44 171 LYS A N 1
ATOM 1399 C CA . LYS A 1 171 ? 1.822 1.272 29.392 1.00 92.44 171 LYS A CA 1
ATOM 1400 C C . LYS A 1 171 ? 2.386 0.190 28.492 1.00 92.44 171 LYS A C 1
ATOM 1402 O O . LYS A 1 171 ? 3.049 -0.696 29.018 1.00 92.44 171 LYS A O 1
ATOM 1407 N N . TRP A 1 172 ? 2.151 0.271 27.182 1.00 93.19 172 TRP A N 1
ATOM 1408 C CA . TRP A 1 172 ? 2.727 -0.663 26.218 1.00 93.19 172 TRP A CA 1
ATOM 1409 C C . TRP A 1 172 ? 4.251 -0.670 26.333 1.00 93.19 172 TRP A C 1
ATOM 1411 O O . TRP A 1 172 ? 4.812 -1.731 26.574 1.00 93.19 172 TRP A O 1
ATOM 1421 N N . MET A 1 173 ? 4.895 0.507 26.333 1.00 92.88 173 MET A N 1
ATOM 1422 C CA . MET A 1 173 ? 6.354 0.654 26.465 1.00 92.88 173 MET A CA 1
ATOM 1423 C C . MET A 1 173 ? 6.933 -0.070 27.689 1.00 92.88 173 MET A C 1
ATOM 1425 O O . MET A 1 173 ? 8.082 -0.493 27.653 1.00 92.88 173 MET A O 1
ATOM 1429 N N . LYS A 1 174 ? 6.163 -0.195 28.778 1.00 91.19 174 LYS A N 1
ATOM 1430 C CA . LYS A 1 174 ? 6.598 -0.785 30.058 1.00 91.19 174 LYS A CA 1
ATOM 1431 C C . LYS A 1 174 ? 6.085 -2.217 30.279 1.00 91.19 174 LYS A C 1
ATOM 1433 O O . LYS A 1 174 ? 6.457 -2.853 31.268 1.00 91.19 174 LYS A O 1
ATOM 1438 N N . SER A 1 175 ? 5.204 -2.722 29.421 1.00 86.44 175 SER A N 1
ATOM 1439 C CA . SER A 1 175 ? 4.516 -4.003 29.624 1.00 86.44 175 SER A CA 1
ATOM 1440 C C . SER A 1 175 ? 5.334 -5.201 29.142 1.00 86.44 175 SER A C 1
ATOM 1442 O O . SER A 1 175 ? 6.184 -5.056 28.281 1.00 86.44 175 SER A O 1
ATOM 1444 N N . ASP A 1 176 ? 5.072 -6.397 29.672 1.00 75.62 176 ASP A N 1
ATOM 1445 C CA . ASP A 1 176 ? 5.598 -7.666 29.122 1.00 75.62 176 ASP A CA 1
ATOM 1446 C C . ASP A 1 176 ? 4.698 -8.252 28.021 1.00 75.62 176 ASP A C 1
ATOM 1448 O O . ASP A 1 176 ? 4.976 -9.304 27.466 1.00 75.62 176 ASP A O 1
ATOM 1452 N N . LEU A 1 177 ? 3.580 -7.587 27.727 1.00 61.06 177 LEU A N 1
ATOM 1453 C CA . LEU A 1 177 ? 2.482 -8.108 26.910 1.00 61.06 177 LEU A CA 1
ATOM 1454 C C . LEU A 1 177 ? 2.649 -7.795 25.410 1.00 61.06 177 LEU A C 1
ATOM 1456 O O . LEU A 1 177 ? 1.674 -7.858 24.666 1.00 61.06 177 LEU A O 1
ATOM 1460 N N . SER A 1 178 ? 3.837 -7.367 24.974 1.00 61.09 178 SER A N 1
ATOM 1461 C CA . SER A 1 178 ? 3.977 -6.537 23.770 1.00 61.09 178 SER A CA 1
ATOM 1462 C C . SER A 1 178 ? 4.211 -7.279 22.457 1.00 61.09 178 SER A C 1
ATOM 1464 O O . SER A 1 178 ? 4.161 -6.621 21.423 1.00 61.09 178 SER A O 1
ATOM 1466 N N . GLU A 1 179 ? 4.523 -8.578 22.463 1.00 66.12 179 GLU A N 1
ATOM 1467 C CA . GLU A 1 179 ? 4.987 -9.250 21.236 1.00 66.12 179 GLU A CA 1
ATOM 1468 C C . GLU A 1 179 ? 3.871 -9.466 20.208 1.00 66.12 179 GLU A C 1
ATOM 1470 O O . GLU A 1 179 ? 4.123 -9.360 19.017 1.00 66.12 179 GLU A O 1
ATOM 1475 N N . GLU A 1 180 ? 2.626 -9.675 20.639 1.00 82.25 180 GLU A N 1
ATOM 1476 C CA . GLU A 1 180 ? 1.503 -9.903 19.715 1.00 82.25 180 GLU A CA 1
ATOM 1477 C C . GLU A 1 180 ? 0.796 -8.609 19.281 1.00 82.25 180 GLU A C 1
ATOM 1479 O O . GLU A 1 180 ? -0.042 -8.632 18.385 1.00 82.25 180 GLU A O 1
ATOM 1484 N N . PHE A 1 181 ? 1.068 -7.473 19.934 1.00 91.69 181 PHE A N 1
ATOM 1485 C CA . PHE A 1 181 ? 0.384 -6.222 19.612 1.00 91.69 181 PHE A CA 1
ATOM 1486 C C . PHE A 1 181 ? 0.993 -5.573 18.369 1.00 91.69 181 PHE A C 1
ATOM 1488 O O . PHE A 1 181 ? 2.196 -5.330 18.329 1.00 91.69 181 PHE A O 1
ATOM 1495 N N . GLU A 1 182 ? 0.164 -5.235 17.386 1.00 93.56 182 GLU A N 1
ATOM 1496 C CA . GLU A 1 182 ? 0.599 -4.682 16.105 1.00 93.56 182 GLU A CA 1
ATOM 1497 C C . GLU A 1 182 ? 0.232 -3.210 15.977 1.00 93.56 182 GLU A C 1
ATOM 1499 O O . GLU A 1 182 ? 1.119 -2.367 15.888 1.00 93.56 182 GLU A O 1
ATOM 1504 N N . PHE A 1 183 ? -1.057 -2.855 15.998 1.00 95.56 183 PHE A N 1
ATOM 1505 C CA . PHE A 1 183 ? -1.439 -1.453 15.852 1.00 95.56 183 PHE A CA 1
ATOM 1506 C C . PHE A 1 183 ? -2.770 -1.072 16.498 1.00 95.56 183 PHE A C 1
ATOM 1508 O O . PHE A 1 183 ? -3.700 -1.865 16.655 1.00 95.56 183 PHE A O 1
ATOM 1515 N N . LEU A 1 184 ? -2.862 0.216 16.829 1.00 95.94 184 LEU A N 1
ATOM 1516 C CA . LEU A 1 184 ? -4.060 0.917 17.264 1.00 95.94 184 LEU A CA 1
ATOM 1517 C C . LEU A 1 184 ? -4.301 2.113 16.340 1.00 95.94 184 LEU A C 1
ATOM 1519 O O . LEU A 1 184 ? -3.523 3.066 16.313 1.00 95.94 184 LEU A O 1
ATOM 1523 N N . ASP A 1 185 ? -5.425 2.089 15.639 1.00 95.50 185 ASP A N 1
ATOM 1524 C CA . ASP A 1 185 ? -5.879 3.148 14.748 1.00 95.50 185 ASP A CA 1
ATOM 1525 C C . ASP A 1 185 ? -7.201 3.731 15.257 1.00 95.50 185 ASP A C 1
ATOM 1527 O O . ASP A 1 185 ? -8.228 3.048 15.308 1.00 95.50 185 ASP A O 1
ATOM 1531 N N . ILE A 1 186 ? -7.185 5.003 15.658 1.00 95.00 186 ILE A N 1
ATOM 1532 C CA . ILE A 1 186 ? -8.352 5.686 16.214 1.00 95.00 186 ILE A CA 1
ATOM 1533 C C . ILE A 1 186 ? -8.713 6.909 15.391 1.00 95.00 186 ILE A C 1
ATOM 1535 O O . ILE A 1 186 ? -7.931 7.847 15.267 1.00 95.00 186 ILE A O 1
ATOM 1539 N N . THR A 1 187 ? -9.965 6.959 14.943 1.00 94.19 187 THR A N 1
ATOM 1540 C CA . THR A 1 187 ? -10.567 8.165 14.373 1.00 94.19 187 THR A CA 1
ATOM 1541 C C . THR A 1 187 ? -11.492 8.836 15.388 1.00 94.19 187 THR A C 1
ATOM 1543 O O . THR A 1 187 ? -12.428 8.224 15.906 1.00 94.19 187 THR A O 1
ATOM 1546 N N . PHE A 1 188 ? -11.267 10.117 15.656 1.00 91.38 188 PHE A N 1
ATOM 1547 C CA . PHE A 1 188 ? -12.080 10.939 16.550 1.00 91.38 188 PHE A CA 1
ATOM 1548 C C . PHE A 1 188 ? -13.249 11.600 15.812 1.00 91.38 188 PHE A C 1
ATOM 1550 O O . PHE A 1 188 ? -13.178 11.906 14.623 1.00 91.38 188 PHE A O 1
ATOM 1557 N N . GLU A 1 189 ? -14.327 11.903 16.540 1.00 86.19 189 GLU A N 1
ATOM 1558 C CA . GLU A 1 189 ? -15.437 12.705 15.995 1.00 86.19 189 GLU A CA 1
ATOM 1559 C C . GLU A 1 189 ? -15.013 14.154 15.687 1.00 86.19 189 GLU A C 1
ATOM 1561 O O . GLU A 1 189 ? -15.522 14.785 14.759 1.00 86.19 189 GLU A O 1
ATOM 1566 N N . LYS A 1 190 ? -14.067 14.689 16.467 1.00 87.06 190 LYS A N 1
ATOM 1567 C CA . LYS A 1 190 ? -13.586 16.072 16.380 1.00 87.06 190 LYS A CA 1
ATOM 1568 C C . LYS A 1 190 ? -12.085 16.101 16.125 1.00 87.06 190 LYS A C 1
ATOM 1570 O O . LYS A 1 190 ? -11.374 15.181 16.515 1.00 87.06 190 LYS A O 1
ATOM 1575 N N . LYS A 1 191 ? -11.610 17.187 15.506 1.00 87.81 191 LYS A N 1
ATOM 1576 C CA . LYS A 1 191 ? -10.172 17.418 15.335 1.00 87.81 191 LYS A CA 1
ATOM 1577 C C . LYS A 1 191 ? -9.487 17.481 16.702 1.00 87.81 191 LYS A C 1
ATOM 1579 O O . LYS A 1 191 ? -9.982 18.148 17.613 1.00 87.81 191 LYS A O 1
ATOM 1584 N N . ILE A 1 192 ? -8.353 16.811 16.827 1.00 87.50 192 ILE A N 1
ATOM 1585 C CA . ILE A 1 192 ? -7.476 16.883 17.988 1.00 87.50 192 ILE A CA 1
ATOM 1586 C C . ILE A 1 192 ? -6.458 18.011 17.819 1.00 87.50 192 ILE A C 1
ATOM 1588 O O . ILE A 1 192 ? -6.168 18.477 16.713 1.00 87.50 192 ILE A O 1
ATOM 1592 N N . LYS A 1 193 ? -5.934 18.489 18.949 1.00 83.19 193 LYS A N 1
ATOM 1593 C CA . LYS A 1 193 ? -4.783 19.396 18.948 1.00 83.19 193 LYS A CA 1
ATOM 1594 C C . LYS A 1 193 ? -3.552 18.653 18.425 1.00 83.19 193 LYS A C 1
ATOM 1596 O O . LYS A 1 193 ? -3.532 17.424 18.417 1.00 83.19 193 LYS A O 1
ATOM 1601 N N . ILE A 1 194 ? -2.545 19.421 18.010 1.00 81.44 194 ILE A N 1
ATOM 1602 C CA . ILE A 1 194 ? -1.232 18.879 17.642 1.00 81.44 194 ILE A CA 1
ATOM 1603 C C . ILE A 1 194 ? -0.753 17.974 18.778 1.00 81.44 194 ILE A C 1
ATOM 1605 O O . ILE A 1 194 ? -0.848 18.346 19.952 1.00 81.44 194 ILE A O 1
ATOM 1609 N N . LEU A 1 195 ? -0.308 16.773 18.421 1.00 84.75 195 LEU A N 1
ATOM 1610 C CA . LEU A 1 195 ? 0.177 15.800 19.382 1.00 84.75 195 LEU A CA 1
ATOM 1611 C C . LEU A 1 195 ? 1.470 16.319 20.016 1.00 84.75 195 LEU A C 1
ATOM 1613 O O . LEU A 1 195 ? 2.421 16.656 19.318 1.00 84.75 195 LEU A O 1
ATOM 1617 N N . THR A 1 196 ? 1.503 16.386 21.344 1.00 87.50 196 THR A N 1
ATOM 1618 C CA . THR A 1 196 ? 2.717 16.705 22.101 1.00 87.50 196 THR A CA 1
ATOM 1619 C C . THR A 1 196 ? 3.128 15.471 22.879 1.00 87.50 196 THR A C 1
ATOM 1621 O O . THR A 1 196 ? 2.357 14.968 23.701 1.00 87.50 196 THR A O 1
ATOM 1624 N N . PHE A 1 197 ? 4.335 14.979 22.613 1.00 89.00 197 PHE A N 1
ATOM 1625 C CA . PHE A 1 197 ? 4.859 13.798 23.281 1.00 89.00 197 PHE A CA 1
ATOM 1626 C C . PHE A 1 197 ? 5.263 14.112 24.724 1.00 89.00 197 PHE A C 1
ATOM 1628 O O . PHE A 1 197 ? 5.937 15.117 24.971 1.00 89.00 197 PHE A O 1
ATOM 1635 N N . PRO A 1 198 ? 4.882 13.266 25.697 1.00 90.56 198 PRO A N 1
ATOM 1636 C CA . PRO A 1 198 ? 5.439 13.346 27.039 1.00 90.56 198 PRO A CA 1
ATOM 1637 C C . PRO A 1 198 ? 6.962 13.191 26.994 1.00 90.56 198 PRO A C 1
ATOM 1639 O O . PRO A 1 198 ? 7.476 12.339 26.272 1.00 90.56 198 PRO A O 1
ATOM 1642 N N . LYS A 1 199 ? 7.697 13.952 27.818 1.00 88.88 199 LYS A N 1
ATOM 1643 C CA . LYS A 1 199 ? 9.166 13.821 27.919 1.00 88.88 199 LYS A CA 1
ATOM 1644 C C . LYS A 1 199 ? 9.606 12.387 28.244 1.00 88.88 199 LYS A C 1
ATOM 1646 O O . LYS A 1 199 ? 10.657 11.953 27.791 1.00 88.88 199 LYS A O 1
ATOM 1651 N N . SER A 1 200 ? 8.780 11.648 28.987 1.00 89.25 200 SER A N 1
ATOM 1652 C CA . SER A 1 200 ? 9.019 10.246 29.341 1.00 89.25 200 SER A CA 1
ATOM 1653 C C . SER A 1 200 ? 9.096 9.303 28.140 1.00 89.25 200 SER A C 1
ATOM 1655 O O . SER A 1 200 ? 9.668 8.229 28.276 1.00 89.25 200 SER A O 1
ATOM 1657 N N . PHE A 1 201 ? 8.554 9.683 26.979 1.00 90.81 201 PHE A N 1
ATOM 1658 C CA . PHE A 1 201 ? 8.600 8.841 25.783 1.00 90.81 201 PHE A CA 1
ATOM 1659 C C . PHE A 1 201 ? 9.983 8.837 25.141 1.00 90.81 201 PHE A C 1
ATOM 1661 O O . PHE A 1 201 ? 10.298 7.895 24.423 1.00 90.81 201 PHE A O 1
ATOM 1668 N N . GLN A 1 202 ? 10.774 9.898 25.365 1.00 89.94 202 GLN A N 1
ATOM 1669 C CA . GLN A 1 202 ? 12.019 10.153 24.634 1.00 89.94 202 GLN A CA 1
ATOM 1670 C C . GLN A 1 202 ? 11.825 9.969 23.119 1.00 89.94 202 GLN A C 1
ATOM 1672 O O . GLN A 1 202 ? 12.657 9.367 22.444 1.00 89.94 202 GLN A O 1
ATOM 1677 N N . ALA A 1 203 ? 10.676 10.440 22.616 1.00 91.62 203 ALA A N 1
ATOM 1678 C CA . ALA A 1 203 ? 10.245 10.176 21.253 1.00 91.62 203 ALA A CA 1
ATOM 1679 C C . ALA A 1 203 ? 11.277 10.721 20.260 1.00 91.62 203 ALA A C 1
ATOM 1681 O O . ALA A 1 203 ? 11.615 11.907 20.303 1.00 91.62 203 ALA A O 1
ATOM 1682 N N . LYS A 1 204 ? 11.774 9.849 19.385 1.00 93.00 204 LYS A N 1
ATOM 1683 C CA . LYS A 1 204 ? 12.731 10.205 18.337 1.00 93.00 204 LYS A CA 1
ATOM 1684 C C . LYS A 1 204 ? 11.982 10.545 17.055 1.00 93.00 204 LYS A C 1
ATOM 1686 O O . LYS A 1 204 ? 10.898 10.022 16.805 1.00 93.00 204 LYS A O 1
ATOM 1691 N N . THR A 1 205 ? 12.548 11.433 16.251 1.00 92.62 205 THR A N 1
ATOM 1692 C CA . THR A 1 205 ? 12.072 11.650 14.883 1.00 92.62 205 THR A CA 1
ATOM 1693 C C . THR A 1 205 ? 12.370 10.421 14.030 1.00 92.62 205 THR A C 1
ATOM 1695 O O . THR A 1 205 ? 13.261 9.638 14.368 1.00 92.62 205 THR A O 1
ATOM 1698 N N . TRP A 1 206 ? 11.645 10.272 12.921 1.00 92.94 206 TRP A N 1
ATOM 1699 C CA . TRP A 1 206 ? 11.892 9.194 11.971 1.00 92.94 206 TRP A CA 1
ATOM 1700 C C . TRP A 1 206 ? 13.368 9.145 11.545 1.00 92.94 206 TRP A C 1
ATOM 1702 O O . TRP A 1 206 ? 13.968 10.166 11.204 1.00 92.94 206 TRP A O 1
ATOM 1712 N N . ASN A 1 207 ? 13.933 7.939 11.570 1.00 88.12 207 ASN A N 1
ATOM 1713 C CA . ASN A 1 207 ? 15.231 7.622 10.994 1.00 88.12 207 ASN A CA 1
ATOM 1714 C C . ASN A 1 207 ? 15.054 6.482 9.984 1.00 88.12 207 ASN A C 1
ATOM 1716 O O . ASN A 1 207 ? 14.650 5.380 10.366 1.00 88.12 207 ASN A O 1
ATOM 1720 N N . LYS A 1 208 ? 15.407 6.746 8.721 1.00 84.25 208 LYS A N 1
ATOM 1721 C CA . LYS A 1 208 ? 15.353 5.777 7.619 1.00 84.25 208 LYS A CA 1
ATOM 1722 C C . LYS A 1 208 ? 16.190 4.517 7.862 1.00 84.25 208 LYS A C 1
ATOM 1724 O O . LYS A 1 208 ? 15.862 3.478 7.322 1.00 84.25 208 LYS A O 1
ATOM 1729 N N . GLU A 1 209 ? 17.232 4.591 8.689 1.00 84.00 209 GLU A N 1
ATOM 1730 C CA . GLU A 1 209 ? 18.083 3.438 9.024 1.00 84.00 209 GLU A CA 1
ATOM 1731 C C . GLU A 1 209 ? 17.454 2.520 10.081 1.00 84.00 209 GLU A C 1
ATOM 1733 O O . GLU A 1 209 ? 17.879 1.381 10.243 1.00 84.00 209 GLU A O 1
ATOM 1738 N N . MET A 1 210 ? 16.448 2.998 10.821 1.00 82.94 210 MET A N 1
ATOM 1739 C CA . MET A 1 210 ? 15.779 2.201 11.855 1.00 82.94 210 MET A CA 1
ATOM 1740 C C . MET A 1 210 ? 14.490 1.548 11.359 1.00 82.94 210 MET A C 1
ATOM 1742 O O . MET A 1 210 ? 14.081 0.535 11.921 1.00 82.94 210 MET A O 1
ATOM 1746 N N . ARG A 1 211 ? 13.818 2.165 10.377 1.00 88.19 211 ARG A N 1
ATOM 1747 C CA . ARG A 1 211 ? 12.563 1.688 9.784 1.00 88.19 211 ARG A CA 1
ATOM 1748 C C . ARG A 1 211 ? 12.200 2.445 8.503 1.00 88.19 211 ARG A C 1
ATOM 1750 O O . ARG A 1 211 ? 12.570 3.611 8.322 1.00 88.19 211 ARG A O 1
ATOM 1757 N N . GLY A 1 212 ? 11.331 1.836 7.702 1.00 82.94 212 GLY A N 1
ATOM 1758 C CA . GLY A 1 212 ? 10.652 2.489 6.588 1.00 82.94 212 GLY A CA 1
ATOM 1759 C C . GLY A 1 212 ? 9.766 3.671 7.015 1.00 82.94 212 GLY A C 1
ATOM 1760 O O . GLY A 1 212 ? 9.370 3.824 8.178 1.00 82.94 212 GLY A O 1
ATOM 1761 N N . GLN A 1 213 ? 9.441 4.533 6.049 1.00 85.62 213 GLN A N 1
ATOM 1762 C CA . GLN A 1 213 ? 8.567 5.694 6.260 1.00 85.62 213 GLN A CA 1
ATOM 1763 C C . GLN A 1 213 ? 7.105 5.293 6.492 1.00 85.62 213 GLN A C 1
ATOM 1765 O O . GLN A 1 213 ? 6.404 5.947 7.264 1.00 85.62 213 GLN A O 1
ATOM 1770 N N . HIS A 1 214 ? 6.638 4.241 5.822 1.00 86.44 214 HIS A N 1
ATOM 1771 C CA . HIS A 1 214 ? 5.222 3.907 5.750 1.00 86.44 214 HIS A CA 1
ATOM 1772 C C . HIS A 1 214 ? 4.911 2.604 6.483 1.00 86.44 214 HIS A C 1
ATOM 1774 O O . HIS A 1 214 ? 5.593 1.600 6.302 1.00 86.44 214 HIS A O 1
ATOM 1780 N N . TYR A 1 215 ? 3.862 2.618 7.302 1.00 87.12 215 TYR A N 1
ATOM 1781 C CA . TYR A 1 215 ? 3.391 1.447 8.035 1.00 87.12 215 TYR A CA 1
ATOM 1782 C C . TYR A 1 215 ? 2.247 0.757 7.285 1.00 87.12 215 TYR A C 1
ATOM 1784 O O . TYR A 1 215 ? 1.293 1.419 6.860 1.00 87.12 215 TYR A O 1
ATOM 1792 N N . LEU A 1 216 ? 2.301 -0.572 7.180 1.00 82.94 216 LEU A N 1
ATOM 1793 C CA . LEU A 1 216 ? 1.255 -1.397 6.571 1.00 82.94 216 LEU A CA 1
ATOM 1794 C C . LEU A 1 216 ? 0.280 -1.910 7.643 1.00 82.94 216 LEU A C 1
ATOM 1796 O O . LEU A 1 216 ? 0.527 -2.904 8.315 1.00 82.94 216 LEU A O 1
ATOM 1800 N N . ALA A 1 217 ? -0.849 -1.222 7.807 1.00 82.62 217 ALA A N 1
ATOM 1801 C CA . ALA A 1 217 ? -1.934 -1.611 8.708 1.00 82.62 217 ALA A CA 1
ATOM 1802 C C . ALA A 1 217 ? -3.010 -2.383 7.926 1.00 82.62 217 ALA A C 1
ATOM 1804 O O . ALA A 1 217 ? -3.982 -1.809 7.414 1.00 82.62 217 ALA A O 1
ATOM 1805 N N . GLY A 1 218 ? -2.805 -3.692 7.766 1.00 74.06 218 GLY A N 1
ATOM 1806 C CA . GLY A 1 218 ? -3.619 -4.527 6.884 1.00 74.06 218 GLY A CA 1
ATOM 1807 C C . GLY A 1 218 ? -3.503 -4.047 5.437 1.00 74.06 218 GLY A C 1
ATOM 1808 O O . GLY A 1 218 ? -2.423 -4.036 4.863 1.00 74.06 218 GLY A O 1
ATOM 1809 N N . THR A 1 219 ? -4.604 -3.587 4.836 1.00 66.44 219 THR A N 1
ATOM 1810 C CA . THR A 1 219 ? -4.542 -3.002 3.484 1.00 66.44 219 THR A CA 1
ATOM 1811 C C . THR A 1 219 ? -4.083 -1.541 3.492 1.00 66.44 219 THR A C 1
ATOM 1813 O O . THR A 1 219 ? -3.860 -0.959 2.429 1.00 66.44 219 THR A O 1
ATOM 1816 N N . LYS A 1 220 ? -4.094 -0.841 4.639 1.00 77.25 220 LYS A N 1
ATOM 1817 C CA . LYS A 1 220 ? -3.879 0.620 4.735 1.00 77.25 220 LYS A CA 1
ATOM 1818 C C . LYS A 1 220 ? -2.401 0.949 4.845 1.00 77.25 220 LYS A C 1
ATOM 1820 O O . LYS A 1 220 ? -1.694 0.342 5.633 1.00 77.25 220 LYS A O 1
ATOM 1825 N N . VAL A 1 221 ? -1.991 1.976 4.109 1.00 81.88 221 VAL A N 1
ATOM 1826 C CA . VAL A 1 221 ? -0.667 2.576 4.249 1.00 81.88 221 VAL A CA 1
ATOM 1827 C C . VAL A 1 221 ? -0.792 3.836 5.071 1.00 81.88 221 VAL A C 1
ATOM 1829 O O . VAL A 1 221 ? -1.618 4.700 4.769 1.00 81.88 221 VAL A O 1
ATOM 1832 N N . ILE A 1 222 ? -0.003 3.902 6.132 1.00 85.81 222 ILE A N 1
ATOM 1833 C CA . ILE A 1 222 ? 0.041 5.027 7.052 1.00 85.81 222 ILE A CA 1
ATOM 1834 C C . ILE A 1 222 ? 1.396 5.692 6.893 1.00 85.81 222 ILE A C 1
ATOM 1836 O O . ILE A 1 222 ? 2.420 5.063 7.138 1.00 85.81 222 ILE A O 1
ATOM 1840 N N . ASP A 1 223 ? 1.398 6.958 6.492 1.00 87.06 223 ASP A N 1
ATOM 1841 C CA . ASP A 1 223 ? 2.616 7.759 6.506 1.00 87.06 223 ASP A CA 1
ATOM 1842 C C . ASP A 1 223 ? 3.007 8.082 7.957 1.00 87.06 223 ASP A C 1
ATOM 1844 O O . ASP A 1 223 ? 2.221 8.652 8.728 1.00 87.06 223 ASP A O 1
ATOM 1848 N N . CYS A 1 224 ? 4.212 7.653 8.324 1.00 90.50 224 CYS A N 1
ATOM 1849 C CA . CYS A 1 224 ? 4.803 7.767 9.649 1.00 90.50 224 CYS A CA 1
ATOM 1850 C C . CYS A 1 224 ? 6.064 8.655 9.646 1.00 90.50 224 CYS A C 1
ATOM 1852 O O . CYS A 1 224 ? 6.800 8.646 10.638 1.00 90.50 224 CYS A O 1
ATOM 1854 N N . GLU A 1 225 ? 6.315 9.430 8.579 1.00 88.81 225 GLU A N 1
ATOM 1855 C CA . GLU A 1 225 ? 7.452 10.363 8.462 1.00 88.81 225 GLU A CA 1
ATOM 1856 C C . GLU A 1 225 ? 7.496 11.362 9.620 1.00 88.81 225 GLU A C 1
ATOM 1858 O O . GLU A 1 225 ? 8.504 11.514 10.307 1.00 88.81 225 GLU A O 1
ATOM 1863 N N . HIS A 1 226 ? 6.360 12.006 9.888 1.00 89.62 226 HIS A N 1
ATOM 1864 C CA . HIS A 1 226 ? 6.223 13.010 10.945 1.00 89.62 226 HIS A CA 1
ATOM 1865 C C . HIS A 1 226 ? 5.788 12.413 12.295 1.00 89.62 226 HIS A C 1
ATOM 1867 O O . HIS A 1 226 ? 5.308 13.128 13.179 1.00 89.62 226 HIS A O 1
ATOM 1873 N N . GLY A 1 227 ? 5.890 11.090 12.443 1.00 91.94 227 GLY A N 1
ATOM 1874 C CA . GLY A 1 227 ? 5.601 10.389 13.688 1.00 91.94 227 GLY A CA 1
ATOM 1875 C C . GLY A 1 227 ? 6.716 10.529 14.726 1.00 91.94 227 GLY A C 1
ATOM 1876 O O . GLY A 1 227 ? 7.854 10.867 14.408 1.00 91.94 227 GLY A O 1
ATOM 1877 N N . GLY A 1 228 ? 6.374 10.257 15.985 1.00 95.00 228 GLY A N 1
ATOM 1878 C CA . GLY A 1 228 ? 7.337 10.091 17.069 1.00 95.00 228 GLY A CA 1
ATOM 1879 C C . GLY A 1 228 ? 7.567 8.612 17.352 1.00 95.00 228 GLY A C 1
ATOM 1880 O O . GLY A 1 228 ? 6.618 7.892 17.678 1.00 95.00 228 GLY A O 1
ATOM 1881 N N . ASP A 1 229 ? 8.818 8.179 17.252 1.00 95.94 229 ASP A N 1
ATOM 1882 C CA . ASP A 1 229 ? 9.232 6.806 17.510 1.00 95.94 229 ASP A CA 1
ATOM 1883 C C . ASP A 1 229 ? 9.532 6.604 18.991 1.00 95.94 229 ASP A C 1
ATOM 1885 O O . ASP A 1 229 ? 10.310 7.345 19.594 1.00 95.94 229 ASP A O 1
ATOM 1889 N N . VAL A 1 230 ? 8.916 5.581 19.575 1.00 95.31 230 VAL A N 1
ATOM 1890 C CA . VAL A 1 230 ? 9.113 5.158 20.960 1.00 95.31 230 VAL A CA 1
ATOM 1891 C C . VAL A 1 230 ? 9.672 3.744 21.001 1.00 95.31 230 VAL A C 1
ATOM 1893 O O . VAL A 1 230 ? 9.361 2.908 20.153 1.00 95.31 230 VAL A O 1
ATOM 1896 N N . VAL A 1 231 ? 10.498 3.473 22.007 1.00 92.88 231 VAL A N 1
ATOM 1897 C CA . VAL A 1 231 ? 11.173 2.182 22.167 1.00 92.88 231 VAL A CA 1
ATOM 1898 C C . VAL A 1 231 ? 10.510 1.407 23.300 1.00 92.88 231 VAL A C 1
ATOM 1900 O O . VAL A 1 231 ? 10.254 1.949 24.378 1.00 92.88 231 VAL A O 1
ATOM 1903 N N . HIS A 1 232 ? 10.206 0.138 23.049 1.00 93.06 232 HIS A N 1
ATOM 1904 C CA . HIS A 1 232 ? 9.699 -0.775 24.065 1.00 93.06 232 HIS A CA 1
ATOM 1905 C C . HIS A 1 232 ? 10.774 -1.084 25.122 1.00 93.06 232 HIS A C 1
ATOM 1907 O O . HIS A 1 232 ? 11.968 -1.007 24.838 1.00 93.06 232 HIS A O 1
ATOM 1913 N N . LYS A 1 233 ? 10.396 -1.506 26.337 1.00 90.94 233 LYS A N 1
ATOM 1914 C CA . LYS A 1 233 ? 11.368 -1.826 27.401 1.00 90.94 233 LYS A CA 1
ATOM 1915 C C . LYS A 1 233 ? 12.366 -2.929 27.042 1.00 90.94 233 LYS A C 1
ATOM 1917 O O . LYS A 1 233 ? 13.413 -3.014 27.670 1.00 90.94 233 LYS A O 1
ATOM 1922 N N . ASN A 1 234 ? 12.049 -3.768 26.051 1.00 87.38 234 ASN A N 1
ATOM 1923 C CA . ASN A 1 234 ? 12.974 -4.783 25.543 1.00 87.38 234 ASN A CA 1
ATOM 1924 C C . ASN A 1 234 ? 14.147 -4.181 24.738 1.00 87.38 234 ASN A C 1
ATOM 1926 O O . ASN A 1 234 ? 15.059 -4.912 24.365 1.00 87.38 234 ASN A O 1
ATOM 1930 N N . GLY A 1 235 ? 14.115 -2.878 24.435 1.00 86.50 235 GLY A N 1
ATOM 1931 C CA . GLY A 1 235 ? 15.151 -2.152 23.701 1.00 86.50 235 GLY A CA 1
ATOM 1932 C C . GLY A 1 235 ? 15.238 -2.463 22.204 1.00 86.50 235 GLY A C 1
ATOM 1933 O O . GLY A 1 235 ? 16.007 -1.809 21.509 1.00 86.50 235 GLY A O 1
ATOM 1934 N N . ARG A 1 236 ? 14.469 -3.439 21.703 1.00 85.38 236 ARG A N 1
ATOM 1935 C CA . ARG A 1 236 ? 14.528 -3.925 20.313 1.00 85.38 236 ARG A CA 1
ATOM 1936 C C . ARG A 1 236 ? 13.323 -3.499 19.488 1.00 85.38 236 ARG A C 1
ATOM 1938 O O . ARG A 1 236 ? 13.466 -3.164 18.321 1.00 85.38 236 ARG A O 1
ATOM 1945 N N . THR A 1 237 ? 12.137 -3.518 20.088 1.00 89.88 237 THR A N 1
ATOM 1946 C CA . THR A 1 237 ? 10.893 -3.217 19.379 1.00 89.88 237 THR A CA 1
ATOM 1947 C C . THR A 1 237 ? 10.649 -1.713 19.371 1.00 89.88 237 THR A C 1
ATOM 1949 O O . THR A 1 237 ? 10.601 -1.071 20.425 1.00 89.88 237 THR A O 1
ATOM 1952 N N . ILE A 1 238 ? 10.460 -1.161 18.176 1.00 92.75 238 ILE A N 1
ATOM 1953 C CA . ILE A 1 238 ? 10.127 0.246 17.960 1.00 92.75 238 ILE A CA 1
ATOM 1954 C C . ILE A 1 238 ? 8.646 0.340 17.607 1.00 92.75 238 ILE A C 1
ATOM 1956 O O . ILE A 1 238 ? 8.095 -0.523 16.924 1.00 92.75 238 ILE A O 1
ATOM 1960 N N . ALA A 1 239 ? 7.996 1.404 18.054 1.00 95.31 239 ALA A N 1
ATOM 1961 C CA . ALA A 1 239 ? 6.659 1.751 17.613 1.00 95.31 239 ALA A CA 1
ATOM 1962 C C . ALA A 1 239 ? 6.592 3.231 17.250 1.00 95.31 239 ALA A C 1
ATOM 1964 O O . ALA A 1 239 ? 7.254 4.059 17.872 1.00 95.31 239 ALA A O 1
ATOM 1965 N N . THR A 1 240 ? 5.768 3.573 16.268 1.00 96.06 240 THR A N 1
ATOM 1966 C CA . THR A 1 240 ? 5.541 4.963 15.873 1.00 96.06 240 THR A CA 1
ATOM 1967 C C . THR A 1 240 ? 4.171 5.415 16.322 1.00 96.06 240 THR A C 1
ATOM 1969 O O . THR A 1 240 ? 3.171 4.733 16.103 1.00 96.06 240 THR A O 1
ATOM 1972 N N . VAL A 1 241 ? 4.121 6.605 16.910 1.00 96.31 241 VAL A N 1
ATOM 1973 C CA . VAL A 1 241 ? 2.884 7.325 17.187 1.00 96.31 241 VAL A CA 1
ATOM 1974 C C . VAL A 1 241 ? 2.786 8.500 16.219 1.00 96.31 241 VAL A C 1
ATOM 1976 O O . VAL A 1 241 ? 3.678 9.347 16.186 1.00 96.31 241 VAL A O 1
ATOM 1979 N N . CYS A 1 242 ? 1.701 8.612 15.459 1.00 92.75 242 CYS A N 1
ATOM 1980 C CA . CYS A 1 242 ? 1.491 9.756 14.574 1.00 92.75 242 CYS A CA 1
ATOM 1981 C C . CYS A 1 242 ? 0.033 10.223 14.552 1.00 92.75 242 CYS A C 1
ATOM 1983 O O . CYS A 1 242 ? -0.899 9.530 14.972 1.00 92.75 242 CYS A O 1
ATOM 1985 N N . THR A 1 243 ? -0.160 11.449 14.069 1.00 90.62 243 THR A N 1
ATOM 1986 C CA . THR A 1 243 ? -1.480 11.994 13.753 1.00 90.62 243 THR A CA 1
ATOM 1987 C C . THR A 1 243 ? -1.515 12.384 12.292 1.00 90.62 243 THR A C 1
ATOM 1989 O O . THR A 1 243 ? -0.614 13.084 11.837 1.00 90.62 243 THR A O 1
ATOM 1992 N N . GLN A 1 244 ? -2.557 11.970 11.577 1.00 81.19 244 GLN A N 1
ATOM 1993 C CA . GLN A 1 244 ? -2.699 12.300 10.159 1.00 81.19 244 GLN A CA 1
ATOM 1994 C C . GLN A 1 244 ? -3.036 13.785 9.952 1.00 81.19 244 GLN A C 1
ATOM 1996 O O . GLN A 1 244 ? -3.479 14.479 10.874 1.00 81.19 244 GLN A O 1
ATOM 2001 N N . SER A 1 245 ? -2.837 14.269 8.724 1.00 73.12 245 SER A N 1
ATOM 2002 C CA . SER A 1 245 ? -2.979 15.682 8.334 1.00 73.12 245 SER A CA 1
ATOM 2003 C C . SER A 1 245 ? -4.351 16.288 8.663 1.00 73.12 245 SER A C 1
ATOM 2005 O O . SER A 1 245 ? -4.455 17.464 9.022 1.00 73.12 245 SER A O 1
ATOM 2007 N N . ASP A 1 246 ? -5.412 15.479 8.642 1.00 78.62 246 ASP A N 1
ATOM 2008 C CA . ASP A 1 246 ? -6.773 15.892 8.993 1.00 78.62 246 ASP A CA 1
ATOM 2009 C C . ASP A 1 246 ? -6.976 16.187 10.494 1.00 78.62 246 ASP A C 1
ATOM 2011 O O . ASP A 1 246 ? -8.015 16.737 10.890 1.00 78.62 246 ASP A O 1
ATOM 2015 N N . ARG A 1 247 ? -5.979 15.845 11.324 1.00 81.44 247 ARG A N 1
ATOM 2016 C CA . ARG A 1 247 ? -5.988 15.878 12.792 1.00 81.44 247 ARG A CA 1
ATOM 2017 C C . ARG A 1 247 ? -7.200 15.179 13.394 1.00 81.44 247 ARG A C 1
ATOM 2019 O O . ARG A 1 247 ? -7.656 15.564 14.465 1.00 81.44 247 ARG A O 1
ATOM 2026 N N . LYS A 1 248 ? -7.769 14.181 12.726 1.00 89.75 248 LYS A N 1
ATOM 2027 C CA . LYS A 1 248 ? -8.860 13.355 13.264 1.00 89.75 248 LYS A CA 1
ATOM 2028 C C . LYS A 1 248 ? -8.429 11.928 13.522 1.00 89.75 248 LYS A C 1
ATOM 2030 O O . LYS A 1 248 ? -9.201 11.191 14.125 1.00 89.75 248 LYS A O 1
ATOM 2035 N N . ARG A 1 249 ? -7.223 11.547 13.117 1.00 92.25 249 ARG A N 1
ATOM 2036 C CA . ARG A 1 249 ? -6.716 10.190 13.277 1.00 92.25 249 ARG A CA 1
ATOM 2037 C C . ARG A 1 249 ? -5.479 10.168 14.161 1.00 92.25 249 ARG A C 1
ATOM 2039 O O . ARG A 1 249 ? -4.548 10.934 13.930 1.00 92.25 249 ARG A O 1
ATOM 2046 N N . PHE A 1 250 ? -5.498 9.305 15.167 1.00 95.06 250 PHE A N 1
ATOM 2047 C CA . PHE A 1 250 ? -4.337 8.910 15.954 1.00 95.06 250 PHE A CA 1
ATOM 2048 C C . PHE A 1 250 ? -3.969 7.490 15.555 1.00 95.06 250 PHE A C 1
ATOM 2050 O O . PHE A 1 250 ? -4.831 6.613 15.553 1.00 95.06 250 PHE A O 1
ATOM 2057 N N . PHE A 1 251 ? -2.698 7.275 15.256 1.00 95.50 251 PHE A N 1
ATOM 2058 C CA . PHE A 1 251 ? -2.166 5.971 14.916 1.00 95.50 251 PHE A CA 1
ATOM 2059 C C . PHE A 1 251 ? -1.005 5.631 15.845 1.00 95.50 251 PHE A C 1
ATOM 2061 O O . PHE A 1 251 ? -0.169 6.484 16.147 1.00 95.50 251 PHE A O 1
ATOM 2068 N N . PHE A 1 252 ? -0.972 4.383 16.292 1.00 96.44 252 PHE A N 1
ATOM 2069 C CA . PHE A 1 252 ? 0.137 3.782 17.011 1.00 96.44 252 PHE A CA 1
ATOM 2070 C C . PHE A 1 252 ? 0.425 2.415 16.393 1.00 96.44 252 PHE A C 1
ATOM 2072 O O . PHE A 1 252 ? -0.423 1.533 16.489 1.00 96.44 252 PHE A O 1
ATOM 2079 N N . GLY A 1 253 ? 1.581 2.251 15.753 1.00 95.56 253 GLY A N 1
ATOM 2080 C CA . GLY A 1 253 ? 1.969 1.013 15.068 1.00 95.56 253 GLY A CA 1
ATOM 2081 C C . GLY A 1 253 ? 3.309 0.487 15.562 1.00 95.56 253 GLY A C 1
ATOM 2082 O O . GLY A 1 253 ? 4.255 1.257 15.704 1.00 95.56 253 GLY A O 1
ATOM 2083 N N . VAL A 1 254 ? 3.378 -0.814 15.822 1.00 94.50 254 VAL A N 1
ATOM 2084 C CA . VAL A 1 254 ? 4.555 -1.556 16.281 1.00 94.50 254 VAL A CA 1
ATOM 2085 C C . VAL A 1 254 ? 5.254 -2.187 15.085 1.00 94.50 254 VAL A C 1
ATOM 2087 O O . VAL A 1 254 ? 4.639 -2.919 14.309 1.00 94.50 254 VAL A O 1
ATOM 2090 N N . TRP A 1 255 ? 6.543 -1.900 14.934 1.00 91.56 255 TRP A N 1
ATOM 2091 C CA . TRP A 1 255 ? 7.372 -2.385 13.835 1.00 91.56 255 TRP A CA 1
ATOM 2092 C C . TRP A 1 255 ? 7.985 -3.738 14.187 1.00 91.56 255 TRP A C 1
ATOM 2094 O O . TRP A 1 255 ? 9.131 -3.819 14.625 1.00 91.56 255 TRP A O 1
ATOM 2104 N N . HIS A 1 256 ? 7.210 -4.807 13.996 1.00 87.38 256 HIS A N 1
ATOM 2105 C CA . HIS A 1 256 ? 7.732 -6.181 14.064 1.00 87.38 256 HIS A CA 1
ATOM 2106 C C . HIS A 1 256 ? 8.647 -6.499 12.882 1.00 87.38 256 HIS A C 1
ATOM 2108 O O . HIS A 1 256 ? 9.627 -7.221 13.031 1.00 87.38 256 HIS A O 1
ATOM 2114 N N . ASN A 1 257 ? 8.353 -5.897 11.728 1.00 81.56 257 ASN A N 1
ATOM 2115 C CA . ASN A 1 257 ? 9.245 -5.832 10.584 1.00 81.56 257 ASN A CA 1
ATOM 2116 C C . ASN A 1 257 ? 9.485 -4.353 10.224 1.00 81.56 257 ASN A C 1
ATOM 2118 O O . ASN A 1 257 ? 8.610 -3.735 9.611 1.00 81.56 257 ASN A O 1
ATOM 2122 N N . PRO A 1 258 ? 10.616 -3.752 10.643 1.00 81.00 258 PRO A N 1
ATOM 2123 C CA . PRO A 1 258 ? 10.911 -2.343 10.377 1.00 81.00 258 PRO A CA 1
ATOM 2124 C C . PRO A 1 258 ? 11.043 -2.007 8.887 1.00 81.00 258 PRO A C 1
ATOM 2126 O O . PRO A 1 258 ? 10.819 -0.858 8.505 1.00 81.00 258 PRO A O 1
ATOM 2129 N N . PHE A 1 259 ? 11.352 -3.009 8.059 1.00 75.94 259 PHE A N 1
ATOM 2130 C CA . PHE A 1 259 ? 11.512 -2.903 6.611 1.00 75.94 259 PHE A CA 1
ATOM 2131 C C . PHE A 1 259 ? 10.756 -4.059 5.946 1.00 75.94 259 PHE A C 1
ATOM 2133 O O . PHE A 1 259 ? 11.335 -5.117 5.702 1.00 75.94 259 PHE A O 1
ATOM 2140 N N . PRO A 1 260 ? 9.440 -3.926 5.702 1.00 62.62 260 PRO A N 1
ATOM 2141 C CA . PRO A 1 260 ? 8.681 -4.986 5.054 1.00 62.62 260 PRO A CA 1
ATOM 2142 C C . PRO A 1 260 ? 9.237 -5.260 3.648 1.00 62.62 260 PRO A C 1
ATOM 2144 O O . PRO A 1 260 ? 8.956 -4.519 2.714 1.00 62.62 260 PRO A O 1
ATOM 2147 N N . MET A 1 261 ? 10.035 -6.322 3.502 1.00 51.44 261 MET A N 1
ATOM 2148 C CA . MET A 1 261 ? 10.477 -6.837 2.205 1.00 51.44 261 MET A CA 1
ATOM 2149 C C . MET A 1 261 ? 9.297 -7.518 1.507 1.00 51.44 261 MET A C 1
ATOM 2151 O O . MET A 1 261 ? 8.605 -8.340 2.113 1.00 51.44 261 MET A O 1
ATOM 2155 N N . ILE A 1 262 ? 9.066 -7.200 0.233 1.00 53.72 262 ILE A N 1
ATOM 2156 C CA . ILE A 1 262 ? 8.132 -7.959 -0.606 1.00 53.72 262 ILE A CA 1
ATOM 2157 C C . ILE A 1 262 ? 8.882 -9.130 -1.259 1.00 53.72 262 ILE A C 1
ATOM 2159 O O . ILE A 1 262 ? 9.986 -8.919 -1.761 1.00 53.72 262 ILE A O 1
ATOM 2163 N N . PRO A 1 263 ? 8.297 -10.346 -1.303 1.00 53.84 263 PRO A N 1
ATOM 2164 C CA . PRO A 1 263 ? 8.831 -11.439 -2.111 1.00 53.84 263 PRO A CA 1
ATOM 2165 C C . PRO A 1 263 ? 8.992 -10.994 -3.570 1.00 53.84 263 PRO A C 1
ATOM 2167 O O . PRO A 1 263 ? 8.036 -10.511 -4.179 1.00 53.84 263 PRO A O 1
ATOM 2170 N N . GLN A 1 264 ? 10.197 -11.154 -4.117 1.00 56.19 264 GLN A N 1
ATOM 2171 C CA . GLN A 1 264 ? 10.639 -10.604 -5.410 1.00 56.19 264 GLN A CA 1
ATOM 2172 C C . GLN A 1 264 ? 9.700 -10.941 -6.588 1.00 56.19 264 GLN A C 1
ATOM 2174 O O . GLN A 1 264 ? 9.535 -10.143 -7.510 1.00 56.19 264 GLN A O 1
ATOM 2179 N N . GLU A 1 265 ? 9.014 -12.081 -6.506 1.00 55.78 265 GLU A N 1
ATOM 2180 C CA . GLU A 1 265 ? 7.992 -12.567 -7.443 1.00 55.78 265 GLU A CA 1
ATOM 2181 C C . GLU A 1 265 ? 6.779 -11.630 -7.626 1.00 55.78 265 GLU A C 1
ATOM 2183 O O . GLU A 1 265 ? 6.109 -11.687 -8.653 1.00 55.78 265 GLU A O 1
ATOM 2188 N N . ASN A 1 266 ? 6.503 -10.721 -6.682 1.00 67.94 266 ASN A N 1
ATOM 2189 C CA . ASN A 1 266 ? 5.323 -9.845 -6.732 1.00 67.94 266 ASN A CA 1
ATOM 2190 C C . ASN A 1 266 ? 5.602 -8.431 -7.273 1.00 67.94 266 ASN A C 1
ATOM 2192 O O . ASN A 1 266 ? 4.674 -7.622 -7.380 1.00 67.94 266 ASN A O 1
ATOM 2196 N N . VAL A 1 267 ? 6.855 -8.100 -7.609 1.00 72.19 267 VAL A N 1
ATOM 2197 C CA . VAL A 1 267 ? 7.232 -6.753 -8.083 1.00 72.19 267 VAL A CA 1
ATOM 2198 C C . VAL A 1 267 ? 6.451 -6.334 -9.342 1.00 72.19 267 VAL A C 1
ATOM 2200 O O . VAL A 1 267 ? 5.883 -5.237 -9.329 1.00 72.19 267 VAL A O 1
ATOM 2203 N N . PRO A 1 268 ? 6.323 -7.165 -10.399 1.00 73.69 268 PRO A N 1
ATOM 2204 C CA . PRO A 1 268 ? 5.572 -6.779 -11.597 1.00 73.69 268 PRO A CA 1
ATOM 2205 C C . PRO A 1 268 ? 4.075 -6.570 -11.329 1.00 73.69 268 PRO A C 1
ATOM 2207 O O . PRO A 1 268 ? 3.465 -5.658 -11.888 1.00 73.69 268 PRO A O 1
ATOM 2210 N N . GLU A 1 269 ? 3.482 -7.389 -10.453 1.00 76.38 269 GLU A N 1
ATOM 2211 C CA . GLU A 1 269 ? 2.070 -7.296 -10.053 1.00 76.38 269 GLU A CA 1
ATOM 2212 C C . GLU A 1 269 ? 1.800 -5.983 -9.308 1.00 76.38 269 GLU A C 1
ATOM 2214 O O . GLU A 1 269 ? 0.832 -5.269 -9.577 1.00 76.38 269 GLU A O 1
ATOM 2219 N N . MET A 1 270 ? 2.697 -5.632 -8.386 1.00 78.06 270 MET A N 1
ATOM 2220 C CA . MET A 1 270 ? 2.601 -4.404 -7.612 1.00 78.06 270 MET A CA 1
ATOM 2221 C C . MET A 1 270 ? 2.794 -3.168 -8.491 1.00 78.06 270 MET A C 1
ATOM 2223 O O . MET A 1 270 ? 2.044 -2.203 -8.344 1.00 78.06 270 MET A O 1
ATOM 2227 N N . LEU A 1 271 ? 3.752 -3.199 -9.421 1.00 80.75 271 LEU A N 1
ATOM 2228 C CA . LEU A 1 271 ? 3.944 -2.139 -10.408 1.00 80.75 271 LEU A CA 1
ATOM 2229 C C . LEU A 1 271 ? 2.700 -1.950 -11.278 1.00 80.75 271 LEU A C 1
ATOM 2231 O O . LEU A 1 271 ? 2.226 -0.824 -11.424 1.00 80.75 271 LEU A O 1
ATOM 2235 N N . SER A 1 272 ? 2.121 -3.043 -11.778 1.00 80.94 272 SER A N 1
ATOM 2236 C CA . SER A 1 272 ? 0.866 -3.010 -12.533 1.00 80.94 272 SER A CA 1
ATOM 2237 C C . SER A 1 272 ? -0.246 -2.335 -11.728 1.00 80.94 272 SER A C 1
ATOM 2239 O O . SER A 1 272 ? -0.858 -1.365 -12.175 1.00 80.94 272 SER A O 1
ATOM 2241 N N . CYS A 1 273 ? -0.450 -2.775 -10.487 1.00 77.31 273 CYS A N 1
ATOM 2242 C CA . CYS A 1 273 ? -1.473 -2.203 -9.623 1.00 77.31 273 CYS A CA 1
ATOM 2243 C C . CYS A 1 273 ? -1.190 -0.731 -9.272 1.00 77.31 273 CYS A C 1
ATOM 2245 O O . CYS A 1 273 ? -2.120 0.069 -9.142 1.00 77.31 273 CYS A O 1
ATOM 2247 N N . SER A 1 274 ? 0.083 -0.349 -9.133 1.00 80.81 274 SER A N 1
ATOM 2248 C CA . SER A 1 274 ? 0.491 1.015 -8.783 1.00 80.81 274 SER A CA 1
ATOM 2249 C C . SER A 1 274 ? 0.096 2.058 -9.829 1.00 80.81 274 SER A C 1
ATOM 2251 O O . SER A 1 274 ? -0.226 3.183 -9.450 1.00 80.81 274 SER A O 1
ATOM 2253 N N . LEU A 1 275 ? 0.048 1.680 -11.112 1.00 78.88 275 LEU A N 1
ATOM 2254 C CA . LEU A 1 275 ? -0.359 2.562 -12.213 1.00 78.88 275 LEU A CA 1
ATOM 2255 C C . LEU A 1 275 ? -1.817 3.022 -12.078 1.00 78.88 275 LEU A C 1
ATOM 2257 O O . LEU A 1 275 ? -2.163 4.148 -12.415 1.00 78.88 275 LEU A O 1
ATOM 2261 N N . THR A 1 276 ? -2.671 2.161 -11.529 1.00 74.94 276 THR A N 1
ATOM 2262 C CA . THR A 1 276 ? -4.110 2.431 -11.364 1.00 74.94 276 THR A CA 1
ATOM 2263 C C . THR A 1 276 ? -4.507 2.874 -9.955 1.00 74.94 276 THR A C 1
ATOM 2265 O O . THR A 1 276 ? -5.620 3.359 -9.744 1.00 74.94 276 THR A O 1
ATOM 2268 N N . CYS A 1 277 ? -3.627 2.713 -8.959 1.00 72.31 277 CYS A N 1
ATOM 2269 C CA . CYS A 1 277 ? -3.962 2.948 -7.560 1.00 72.31 277 CYS A CA 1
ATOM 2270 C C . CYS A 1 277 ? -2.868 3.728 -6.828 1.00 72.31 277 CYS A C 1
ATOM 2272 O O . CYS A 1 277 ? -1.859 3.163 -6.406 1.00 72.31 277 CYS A O 1
ATOM 2274 N N . LEU A 1 278 ? -3.139 5.008 -6.541 1.00 67.88 278 LEU A N 1
ATOM 2275 C CA . LEU A 1 278 ? -2.235 5.886 -5.785 1.00 67.88 278 LEU A CA 1
ATOM 2276 C C . LEU A 1 278 ? -1.811 5.290 -4.434 1.00 67.88 278 LEU A C 1
ATOM 2278 O O . LEU A 1 278 ? -0.678 5.461 -3.997 1.00 67.88 278 LEU A O 1
ATOM 2282 N N . ARG A 1 279 ? -2.705 4.547 -3.772 1.00 59.06 279 ARG A N 1
ATOM 2283 C CA . ARG A 1 279 ? -2.383 3.863 -2.515 1.00 59.06 279 ARG A CA 1
ATOM 2284 C C . ARG A 1 279 ? -1.311 2.799 -2.724 1.00 59.06 279 ARG A C 1
ATOM 2286 O O . ARG A 1 279 ? -0.379 2.761 -1.935 1.00 59.06 279 ARG A O 1
ATOM 2293 N N . ILE A 1 280 ? -1.434 1.970 -3.762 1.00 67.31 280 ILE A N 1
ATOM 2294 C CA . ILE A 1 280 ? -0.451 0.925 -4.085 1.00 67.31 280 ILE A CA 1
ATOM 2295 C C . ILE A 1 280 ? 0.843 1.553 -4.601 1.00 67.31 280 ILE A C 1
ATOM 2297 O O . ILE A 1 280 ? 1.913 1.094 -4.235 1.00 67.31 280 ILE A O 1
ATOM 2301 N N . CYS A 1 281 ? 0.770 2.651 -5.353 1.00 70.94 281 CYS A N 1
ATOM 2302 C CA . CYS A 1 281 ? 1.946 3.438 -5.722 1.00 70.94 281 CYS A CA 1
ATOM 2303 C C . CYS A 1 281 ? 2.720 3.925 -4.490 1.00 70.94 281 CYS A C 1
ATOM 2305 O O . CYS A 1 281 ? 3.927 3.717 -4.396 1.00 70.94 281 CYS A O 1
ATOM 2307 N N . ASN A 1 282 ? 2.024 4.469 -3.491 1.00 65.31 282 ASN A N 1
ATOM 2308 C CA . ASN A 1 282 ? 2.661 4.894 -2.247 1.00 65.31 282 ASN A CA 1
ATOM 2309 C C . ASN A 1 282 ? 3.199 3.710 -1.426 1.00 65.31 282 ASN A C 1
ATOM 2311 O O . ASN A 1 282 ? 4.256 3.852 -0.817 1.00 65.31 282 ASN A O 1
ATOM 2315 N N . VAL A 1 283 ? 2.523 2.544 -1.438 1.00 65.94 283 VAL A N 1
ATOM 2316 C CA . VAL A 1 283 ? 3.097 1.294 -0.896 1.00 65.94 283 VAL A CA 1
ATOM 2317 C C . VAL A 1 283 ? 4.421 1.031 -1.602 1.00 65.94 283 VAL A C 1
ATOM 2319 O O . VAL A 1 283 ? 5.453 0.995 -0.951 1.00 65.94 283 VAL A O 1
ATOM 2322 N N . ALA A 1 284 ? 4.403 0.904 -2.926 1.00 72.31 284 ALA A N 1
ATOM 2323 C CA . ALA A 1 284 ? 5.549 0.499 -3.720 1.00 72.31 284 ALA A CA 1
ATOM 2324 C C . ALA A 1 284 ? 6.746 1.448 -3.536 1.00 72.31 284 ALA A C 1
ATOM 2326 O O . ALA A 1 284 ? 7.860 0.987 -3.308 1.00 72.31 284 ALA A O 1
ATOM 2327 N N . LYS A 1 285 ? 6.513 2.764 -3.490 1.00 73.38 285 LYS A N 1
ATOM 2328 C CA . LYS A 1 285 ? 7.548 3.782 -3.215 1.00 73.38 285 LYS A CA 1
ATOM 2329 C C . LYS A 1 285 ? 8.193 3.691 -1.833 1.00 73.38 285 LYS A C 1
ATOM 2331 O O . LYS A 1 285 ? 9.267 4.264 -1.611 1.00 73.38 285 LYS A O 1
ATOM 2336 N N . SER A 1 286 ? 7.500 3.063 -0.888 1.00 63.34 286 SER A N 1
ATOM 2337 C CA . SER A 1 286 ? 7.917 2.957 0.509 1.00 63.34 286 SER A CA 1
ATOM 2338 C C . SER A 1 286 ? 8.752 1.727 0.823 1.00 63.34 286 SER A C 1
ATOM 2340 O O . SER A 1 286 ? 9.330 1.659 1.907 1.00 63.34 286 SER A O 1
ATOM 2342 N N . LEU A 1 287 ? 8.779 0.769 -0.098 1.00 69.06 287 LEU A N 1
ATOM 2343 C CA . LEU A 1 287 ? 9.457 -0.499 0.092 1.00 69.06 287 LEU A CA 1
ATOM 2344 C C . LEU A 1 287 ? 10.930 -0.375 -0.265 1.00 69.06 287 LEU A C 1
ATOM 2346 O O . LEU A 1 287 ? 11.323 0.431 -1.111 1.00 69.06 287 LEU A O 1
ATOM 2350 N N . GLU A 1 288 ? 11.725 -1.215 0.380 1.00 65.44 288 GLU A N 1
ATOM 2351 C CA . GLU A 1 288 ? 13.091 -1.476 -0.037 1.00 65.44 288 GLU A CA 1
ATOM 2352 C C . GLU A 1 288 ? 13.094 -2.686 -0.963 1.00 65.44 288 GLU A C 1
ATOM 2354 O O . GLU A 1 288 ? 12.425 -3.691 -0.709 1.00 65.44 288 GLU A O 1
ATOM 2359 N N . TYR A 1 289 ? 13.845 -2.565 -2.050 1.00 68.38 289 TYR A N 1
ATOM 2360 C CA . TYR A 1 289 ? 14.002 -3.614 -3.037 1.00 68.38 289 TYR A CA 1
ATOM 2361 C C . TYR A 1 289 ? 15.465 -4.027 -3.093 1.00 68.38 289 TYR A C 1
ATOM 2363 O O . TYR A 1 289 ? 16.351 -3.176 -3.188 1.00 68.38 289 TYR A O 1
ATOM 2371 N N . GLU A 1 290 ? 15.720 -5.330 -3.068 1.00 62.75 290 GLU A N 1
ATOM 2372 C CA . GLU A 1 290 ? 17.042 -5.859 -3.389 1.00 62.75 290 GLU A CA 1
ATOM 2373 C C . GLU A 1 290 ? 17.315 -5.657 -4.878 1.00 62.75 290 GLU A C 1
ATOM 2375 O O . GLU A 1 290 ? 16.477 -6.024 -5.700 1.00 62.75 290 GLU A O 1
ATOM 2380 N N . SER A 1 291 ? 18.464 -5.046 -5.195 1.00 64.88 291 SER A N 1
ATOM 2381 C CA . SER A 1 291 ? 19.070 -4.916 -6.533 1.00 64.88 291 SER A CA 1
ATOM 2382 C C . SER A 1 291 ? 18.124 -5.195 -7.706 1.00 64.88 291 SER A C 1
ATOM 2384 O O . SER A 1 291 ? 18.259 -6.193 -8.419 1.00 64.88 291 SER A O 1
ATOM 2386 N N . ILE A 1 292 ? 17.154 -4.295 -7.906 1.00 70.50 292 ILE A N 1
ATOM 2387 C CA . ILE A 1 292 ? 16.295 -4.344 -9.083 1.00 70.50 292 ILE A CA 1
ATOM 2388 C C . ILE A 1 292 ? 17.030 -3.677 -10.232 1.00 70.50 292 ILE A C 1
ATOM 2390 O O . ILE A 1 292 ? 17.452 -2.521 -10.162 1.00 70.50 292 ILE A O 1
ATOM 2394 N N . SER A 1 293 ? 17.144 -4.441 -11.303 1.00 77.62 293 SER A N 1
ATOM 2395 C CA . SER A 1 293 ? 17.550 -3.978 -12.611 1.00 77.62 293 SER A CA 1
ATOM 2396 C C . SER A 1 293 ? 16.401 -4.201 -13.582 1.00 77.62 293 SER A C 1
ATOM 2398 O O . SER A 1 293 ? 15.473 -4.970 -13.335 1.00 77.62 293 SER A O 1
ATOM 2400 N N . TRP A 1 294 ? 16.439 -3.530 -14.719 1.00 81.81 294 TRP A N 1
ATOM 2401 C CA . TRP A 1 294 ? 15.557 -3.886 -15.818 1.00 81.81 294 TRP A CA 1
ATOM 2402 C C . TRP A 1 294 ? 16.243 -3.671 -17.146 1.00 81.81 294 TRP A C 1
ATOM 2404 O O . TRP A 1 294 ? 17.191 -2.883 -17.275 1.00 81.81 294 TRP A O 1
ATOM 2414 N N . ASN A 1 295 ? 15.717 -4.413 -18.110 1.00 85.31 295 ASN A N 1
ATOM 2415 C CA . ASN A 1 295 ? 16.141 -4.432 -19.485 1.00 85.31 295 ASN A CA 1
ATOM 2416 C C . ASN A 1 295 ? 15.004 -3.914 -20.359 1.00 85.31 295 ASN A C 1
ATOM 2418 O O . ASN A 1 295 ? 13.867 -4.375 -20.256 1.00 85.31 295 ASN A O 1
ATOM 2422 N N . VAL A 1 296 ? 15.323 -2.969 -21.230 1.00 83.56 296 VAL A N 1
ATOM 2423 C CA . VAL A 1 296 ? 14.443 -2.575 -22.329 1.00 83.56 296 VAL A CA 1
ATOM 2424 C C . VAL A 1 296 ? 14.907 -3.339 -23.559 1.00 83.56 296 VAL A C 1
ATOM 2426 O O . VAL A 1 296 ? 16.072 -3.208 -23.918 1.00 83.56 296 VAL A O 1
ATOM 2429 N N . ASP A 1 297 ? 14.026 -4.127 -24.169 1.00 86.38 297 ASP A N 1
ATOM 2430 C CA . ASP A 1 297 ? 14.303 -4.856 -25.410 1.00 86.38 297 ASP A CA 1
ATOM 2431 C C . ASP A 1 297 ? 13.353 -4.367 -26.502 1.00 86.38 297 ASP A C 1
ATOM 2433 O O . ASP A 1 297 ? 12.129 -4.440 -26.366 1.00 86.38 297 ASP A O 1
ATOM 2437 N N . ILE A 1 298 ? 13.926 -3.825 -27.572 1.00 85.25 298 ILE A N 1
ATOM 2438 C CA . ILE A 1 298 ? 13.187 -3.355 -28.739 1.00 85.25 298 ILE A CA 1
ATOM 2439 C C . ILE A 1 298 ? 13.656 -4.165 -29.937 1.00 85.25 298 ILE A C 1
ATOM 2441 O O . ILE A 1 298 ? 14.774 -3.973 -30.410 1.00 85.25 298 ILE A O 1
ATOM 2445 N N . SER A 1 299 ? 12.798 -5.046 -30.446 1.00 84.81 299 SER A N 1
ATOM 2446 C CA . SER A 1 299 ? 13.131 -5.936 -31.556 1.00 84.81 299 SER A CA 1
ATOM 2447 C C . SER A 1 299 ? 11.939 -6.165 -32.486 1.00 84.81 299 SER A C 1
ATOM 2449 O O . SER A 1 299 ? 10.840 -5.647 -32.283 1.00 84.81 299 SER A O 1
ATOM 2451 N N . LYS A 1 300 ? 12.133 -6.980 -33.529 1.00 79.56 300 LYS A N 1
ATOM 2452 C CA . LYS A 1 300 ? 11.040 -7.414 -34.417 1.00 79.56 300 LYS A CA 1
ATOM 2453 C C . LYS A 1 300 ? 9.956 -8.221 -33.694 1.00 79.56 300 LYS A C 1
ATOM 2455 O O . LYS A 1 300 ? 8.834 -8.301 -34.183 1.00 79.56 300 LYS A O 1
ATOM 2460 N N . GLU A 1 301 ? 10.304 -8.860 -32.574 1.00 82.56 301 GLU A N 1
ATOM 2461 C CA . GLU A 1 301 ? 9.363 -9.659 -31.784 1.00 82.56 301 GLU A CA 1
ATOM 2462 C C . GLU A 1 301 ? 8.425 -8.773 -30.960 1.00 82.56 301 GLU A C 1
ATOM 2464 O O . GLU A 1 301 ? 7.360 -9.224 -30.541 1.00 82.56 301 GLU A O 1
ATOM 2469 N N . GLY A 1 302 ? 8.797 -7.506 -30.769 1.00 87.50 302 GLY A N 1
ATOM 2470 C CA . GLY A 1 302 ? 8.009 -6.510 -30.069 1.00 87.50 302 GLY A CA 1
ATOM 2471 C C . GLY A 1 302 ? 8.873 -5.581 -29.228 1.00 87.50 302 GLY A C 1
ATOM 2472 O O . GLY A 1 302 ? 10.104 -5.626 -29.249 1.00 87.50 302 GLY A O 1
ATOM 2473 N N . THR A 1 303 ? 8.181 -4.742 -28.466 1.00 91.31 303 THR A N 1
ATOM 2474 C CA . THR A 1 303 ? 8.785 -3.864 -27.470 1.00 91.31 303 THR A CA 1
ATOM 2475 C C . THR A 1 303 ? 8.479 -4.421 -26.091 1.00 91.31 303 THR A C 1
ATOM 2477 O O . THR A 1 303 ? 7.307 -4.574 -25.725 1.00 91.31 303 THR A O 1
ATOM 2480 N N . PHE A 1 304 ? 9.526 -4.713 -25.326 1.00 92.00 304 PHE A N 1
ATOM 2481 C CA . PHE A 1 304 ? 9.431 -5.348 -24.022 1.00 92.00 304 PHE A CA 1
ATOM 2482 C C . PHE A 1 304 ? 10.169 -4.553 -22.944 1.00 92.00 304 PHE A C 1
ATOM 2484 O O . PHE A 1 304 ? 11.250 -4.007 -23.168 1.00 92.00 304 PHE A O 1
ATOM 2491 N N . LEU A 1 305 ? 9.595 -4.544 -21.743 1.00 90.62 305 LEU A N 1
ATOM 2492 C CA . LEU A 1 305 ? 10.247 -4.085 -20.521 1.00 90.62 305 LEU A CA 1
ATOM 2493 C C . LEU A 1 305 ? 10.357 -5.274 -19.567 1.00 90.62 305 LEU A C 1
ATOM 2495 O O . LEU A 1 305 ? 9.349 -5.784 -19.083 1.00 90.62 305 LEU A O 1
ATOM 2499 N N . GLN A 1 306 ? 11.578 -5.736 -19.327 1.00 90.12 306 GLN A N 1
ATOM 2500 C CA . GLN A 1 306 ? 11.870 -6.911 -18.518 1.00 90.12 306 GLN A CA 1
ATOM 2501 C C . GLN A 1 306 ? 12.428 -6.498 -17.159 1.00 90.12 306 GLN A C 1
ATOM 2503 O O . GLN A 1 306 ? 13.458 -5.830 -17.083 1.00 90.12 306 GLN A O 1
ATOM 2508 N N . PHE A 1 307 ? 11.783 -6.947 -16.090 1.00 85.56 307 PHE A N 1
ATOM 2509 C CA . PHE A 1 307 ? 12.200 -6.707 -14.715 1.00 85.56 307 PHE A CA 1
ATOM 2510 C C . PHE A 1 307 ? 13.119 -7.830 -14.256 1.00 85.56 307 PHE A C 1
ATOM 2512 O O . PHE A 1 307 ? 12.829 -9.009 -14.474 1.00 85.56 307 PHE A O 1
ATOM 2519 N N . LYS A 1 308 ? 14.227 -7.456 -13.620 1.00 82.31 308 LYS A N 1
ATOM 2520 C CA . LYS A 1 308 ? 15.202 -8.383 -13.065 1.00 82.31 308 LYS A CA 1
ATOM 2521 C C . LYS A 1 308 ? 15.448 -8.094 -11.594 1.00 82.31 308 LYS A C 1
ATOM 2523 O O . LYS A 1 308 ? 15.687 -6.952 -11.208 1.00 82.31 308 LYS A O 1
ATOM 2528 N N . CYS A 1 309 ? 15.434 -9.137 -10.781 1.00 73.69 309 CYS A N 1
ATOM 2529 C CA . CYS A 1 309 ? 15.816 -9.073 -9.379 1.00 73.69 309 CYS A CA 1
ATOM 2530 C C . CYS A 1 309 ? 16.930 -10.093 -9.162 1.00 73.69 309 CYS A C 1
ATOM 2532 O O . CYS A 1 309 ? 16.765 -11.255 -9.520 1.00 73.69 309 CYS A O 1
ATOM 2534 N N . ASN A 1 310 ? 18.084 -9.645 -8.658 1.00 72.31 310 ASN A N 1
ATOM 2535 C CA . ASN A 1 310 ? 19.272 -10.494 -8.486 1.00 72.31 310 ASN A CA 1
ATOM 2536 C C . ASN A 1 310 ? 19.657 -11.259 -9.772 1.00 72.31 310 ASN A C 1
ATOM 2538 O O . ASN A 1 310 ? 19.912 -12.457 -9.744 1.00 72.31 310 ASN A O 1
ATOM 2542 N N . ASP A 1 311 ? 19.654 -10.550 -10.908 1.00 75.44 311 ASP A N 1
ATOM 2543 C CA . ASP A 1 311 ? 19.906 -11.060 -12.268 1.00 75.44 311 ASP A CA 1
ATOM 2544 C C . ASP A 1 311 ? 18.879 -12.060 -12.836 1.00 75.44 311 ASP A C 1
ATOM 2546 O O . ASP A 1 311 ? 18.915 -12.355 -14.037 1.00 75.44 311 ASP A O 1
ATOM 2550 N N . GLU A 1 312 ? 17.899 -12.500 -12.044 1.00 81.50 312 GLU A N 1
ATOM 2551 C CA . GLU A 1 312 ? 16.791 -13.340 -12.497 1.00 81.50 312 GLU A CA 1
ATOM 2552 C C . GLU A 1 312 ? 15.622 -12.505 -13.019 1.00 81.50 312 GLU A C 1
ATOM 2554 O O . GLU A 1 312 ? 15.262 -11.470 -12.460 1.00 81.50 312 GLU A O 1
ATOM 2559 N N . VAL A 1 313 ? 15.005 -12.959 -14.110 1.00 85.50 313 VAL A N 1
ATOM 2560 C CA . VAL A 1 313 ? 13.838 -12.297 -14.702 1.00 85.50 313 VAL A CA 1
ATOM 2561 C C . VAL A 1 313 ? 12.615 -12.572 -13.836 1.00 85.50 313 VAL A C 1
ATOM 2563 O O . VAL A 1 313 ? 12.146 -13.705 -13.783 1.00 85.50 313 VAL A O 1
ATOM 2566 N N . CYS A 1 314 ? 12.072 -11.536 -13.197 1.00 83.31 314 CYS A N 1
ATOM 2567 C CA . CYS A 1 314 ? 10.884 -11.659 -12.350 1.00 83.31 314 CYS A CA 1
ATOM 2568 C C . CYS A 1 314 ? 9.579 -11.305 -13.078 1.00 83.31 314 CYS A C 1
ATOM 2570 O O . CYS A 1 314 ? 8.501 -11.622 -12.586 1.00 83.31 314 CYS A O 1
ATOM 2572 N N . GLY A 1 315 ? 9.654 -10.683 -14.258 1.00 87.69 315 GLY A N 1
ATOM 2573 C CA . GLY A 1 315 ? 8.502 -10.503 -15.139 1.00 87.69 315 GLY A CA 1
ATOM 2574 C C . GLY A 1 315 ? 8.827 -9.683 -16.378 1.00 87.69 315 GLY A C 1
ATOM 2575 O O . GLY A 1 315 ? 9.856 -9.008 -16.443 1.00 87.69 315 GLY A O 1
ATOM 2576 N N . THR A 1 316 ? 7.935 -9.721 -17.368 1.00 91.75 316 THR A N 1
ATOM 2577 C CA . THR A 1 316 ? 8.102 -8.958 -18.611 1.00 91.75 316 THR A CA 1
ATOM 2578 C C . THR A 1 316 ? 6.795 -8.306 -19.045 1.00 91.75 316 THR A C 1
ATOM 2580 O O . THR A 1 316 ? 5.763 -8.969 -19.156 1.00 91.75 316 THR A O 1
ATOM 2583 N N . TRP A 1 317 ? 6.833 -7.007 -19.331 1.00 93.44 317 TRP A N 1
ATOM 2584 C CA . TRP A 1 317 ? 5.730 -6.279 -19.956 1.00 93.44 317 TRP A CA 1
ATOM 2585 C C . TRP A 1 317 ? 5.941 -6.197 -21.462 1.00 93.44 317 TRP A C 1
ATOM 2587 O O . TRP A 1 317 ? 7.049 -5.943 -21.927 1.00 93.44 317 TRP A O 1
ATOM 2597 N N . SER A 1 318 ? 4.866 -6.404 -22.214 1.00 94.88 318 SER A N 1
ATOM 2598 C CA . SER A 1 318 ? 4.812 -6.316 -23.669 1.00 94.88 318 SER A CA 1
ATOM 2599 C C . SER A 1 318 ? 3.937 -5.141 -24.075 1.00 94.88 318 SER A C 1
ATOM 2601 O O . SER A 1 318 ? 2.808 -5.021 -23.597 1.00 94.88 318 SER A O 1
ATOM 2603 N N . PHE A 1 319 ? 4.431 -4.322 -24.999 1.00 94.69 319 PHE A N 1
ATOM 2604 C CA . PHE A 1 319 ? 3.731 -3.152 -25.517 1.00 94.69 319 PHE A CA 1
ATOM 2605 C C . PHE A 1 319 ? 3.281 -3.412 -26.953 1.00 94.69 319 PHE A C 1
ATOM 2607 O O . PHE A 1 319 ? 4.082 -3.828 -27.794 1.00 94.69 319 PHE A O 1
ATOM 2614 N N . LYS A 1 320 ? 2.003 -3.163 -27.248 1.00 93.94 320 LYS A N 1
ATOM 2615 C CA . LYS A 1 320 ? 1.422 -3.402 -28.572 1.00 93.94 320 LYS A CA 1
ATOM 2616 C C . LYS A 1 320 ? 0.576 -2.219 -29.028 1.00 93.94 320 LYS A C 1
ATOM 2618 O O . LYS A 1 320 ? -0.344 -1.813 -28.331 1.00 93.94 320 LYS A O 1
ATOM 2623 N N . GLU A 1 321 ? 0.873 -1.710 -30.220 1.00 91.69 321 GLU A N 1
ATOM 2624 C CA . GLU A 1 321 ? 0.107 -0.645 -30.878 1.00 91.69 321 GLU A CA 1
ATOM 2625 C C . GLU A 1 321 ? -1.131 -1.222 -31.583 1.00 91.69 321 GLU A C 1
ATOM 2627 O O . GLU A 1 321 ? -1.040 -2.222 -32.303 1.00 91.69 321 GLU A O 1
ATOM 2632 N N . SER A 1 322 ? -2.284 -0.576 -31.416 1.00 90.88 322 SER A N 1
ATOM 2633 C CA . SER A 1 322 ? -3.492 -0.823 -32.202 1.00 90.88 322 SER A CA 1
ATOM 2634 C C . SER A 1 322 ? -4.229 0.494 -32.449 1.00 90.88 322 SER A C 1
ATOM 2636 O O . SER A 1 322 ? -4.951 0.996 -31.591 1.00 90.88 322 SER A O 1
ATOM 2638 N N . GLY A 1 323 ? -4.023 1.087 -33.628 1.00 90.25 323 GLY A N 1
ATOM 2639 C CA . GLY A 1 323 ? -4.530 2.430 -33.920 1.00 90.25 323 GLY A CA 1
ATOM 2640 C C . GLY A 1 323 ? -3.824 3.481 -33.060 1.00 90.25 323 GLY A C 1
ATOM 2641 O O . GLY A 1 323 ? -2.601 3.502 -33.019 1.00 90.25 323 GLY A O 1
ATOM 2642 N N . ASN A 1 324 ? -4.594 4.316 -32.359 1.00 91.56 324 ASN A N 1
ATOM 2643 C CA . ASN A 1 324 ? -4.074 5.348 -31.447 1.00 91.56 324 ASN A CA 1
ATOM 2644 C C . ASN A 1 324 ? -4.023 4.868 -29.988 1.00 91.56 324 ASN A C 1
ATOM 2646 O O . ASN A 1 324 ? -4.070 5.674 -29.060 1.00 91.56 324 ASN A O 1
ATOM 2650 N N . THR A 1 325 ? -4.008 3.556 -29.778 1.00 91.88 325 THR A N 1
ATOM 2651 C CA . THR A 1 325 ? -3.986 2.951 -28.451 1.00 91.88 325 THR A CA 1
ATOM 2652 C C . THR A 1 325 ? -2.784 2.033 -28.343 1.00 91.88 325 THR A C 1
ATOM 2654 O O . THR A 1 325 ? -2.502 1.241 -29.247 1.00 91.88 325 THR A O 1
ATOM 2657 N N . VAL A 1 326 ? -2.086 2.125 -27.216 1.00 94.50 326 VAL A N 1
ATOM 2658 C CA . VAL A 1 326 ? -1.049 1.170 -26.837 1.00 94.50 326 VAL A CA 1
ATOM 2659 C C . VAL A 1 326 ? -1.576 0.332 -25.682 1.00 94.50 326 VAL A C 1
ATOM 2661 O O . VAL A 1 326 ? -1.919 0.852 -24.621 1.00 94.50 326 VAL A O 1
ATOM 2664 N N . THR A 1 327 ? -1.639 -0.980 -25.897 1.00 94.12 327 THR A N 1
ATOM 2665 C CA . THR A 1 327 ? -1.992 -1.961 -24.869 1.00 94.12 327 THR A CA 1
ATOM 2666 C C . THR A 1 327 ? -0.714 -2.513 -24.254 1.00 94.12 327 THR A C 1
ATOM 2668 O O . THR A 1 327 ? 0.183 -2.976 -24.968 1.00 94.12 327 THR A O 1
ATOM 2671 N N . VAL A 1 328 ? -0.646 -2.504 -22.923 1.00 93.62 328 VAL A N 1
ATOM 2672 C CA . VAL A 1 328 ? 0.457 -3.082 -22.153 1.00 93.62 328 VAL A CA 1
ATOM 2673 C C . VAL A 1 328 ? -0.042 -4.320 -21.422 1.00 93.62 328 VAL A C 1
ATOM 2675 O O . VAL A 1 328 ? -1.040 -4.274 -20.706 1.00 93.62 328 VAL A O 1
ATOM 2678 N N . SER A 1 329 ? 0.634 -5.448 -21.618 1.00 93.00 329 SER A N 1
ATOM 2679 C CA . SER A 1 329 ? 0.228 -6.767 -21.104 1.00 93.00 329 SER A CA 1
ATOM 2680 C C . SER A 1 329 ? 1.422 -7.544 -20.554 1.00 93.00 329 SER A C 1
ATOM 2682 O O . SER A 1 329 ? 2.572 -7.192 -20.823 1.00 93.00 329 SER A O 1
ATOM 2684 N N . LYS A 1 330 ? 1.175 -8.605 -19.779 1.00 90.38 330 LYS A N 1
ATOM 2685 C CA . LYS A 1 330 ? 2.245 -9.526 -19.364 1.00 90.38 330 LYS A CA 1
ATOM 2686 C C . LYS A 1 330 ? 2.681 -10.379 -20.559 1.00 90.38 330 LYS A C 1
ATOM 2688 O O . LYS A 1 330 ? 1.839 -10.915 -21.271 1.00 90.38 330 LYS A O 1
ATOM 2693 N N . LYS A 1 331 ? 3.990 -10.540 -20.781 1.00 89.31 331 LYS A N 1
ATOM 2694 C CA . LYS A 1 331 ? 4.500 -11.362 -21.896 1.00 89.31 331 LYS A CA 1
ATOM 2695 C C . LYS A 1 331 ? 4.120 -12.835 -21.730 1.00 89.31 331 LYS A C 1
ATOM 2697 O O . LYS A 1 331 ? 3.789 -13.477 -22.723 1.00 89.31 331 LYS A O 1
ATOM 2702 N N . GLU A 1 332 ? 4.160 -13.363 -20.503 1.00 86.50 332 GLU A N 1
ATOM 2703 C CA . GLU A 1 332 ? 3.817 -14.769 -20.242 1.00 86.50 332 GLU A CA 1
ATOM 2704 C C . GLU A 1 332 ? 2.304 -15.038 -20.317 1.00 86.50 332 GLU A C 1
ATOM 2706 O O . GLU A 1 332 ? 1.893 -16.166 -20.582 1.00 86.50 332 GLU A O 1
ATOM 2711 N N . ASP A 1 333 ? 1.476 -14.005 -20.129 1.00 87.75 333 ASP A N 1
ATOM 2712 C CA . ASP A 1 333 ? 0.021 -14.071 -20.275 1.00 87.75 333 ASP A CA 1
ATOM 2713 C C . ASP A 1 333 ? -0.524 -12.811 -20.972 1.00 87.75 333 ASP A C 1
ATOM 2715 O O . ASP A 1 333 ? -0.962 -11.863 -20.308 1.00 87.75 333 ASP A O 1
ATOM 2719 N N . PRO A 1 334 ? -0.532 -12.794 -22.319 1.00 86.56 334 PRO A N 1
ATOM 2720 C CA . PRO A 1 334 ? -0.958 -11.633 -23.099 1.00 86.56 334 PRO A CA 1
ATOM 2721 C C . PRO A 1 334 ? -2.423 -11.228 -22.889 1.00 86.56 334 PRO A C 1
ATOM 2723 O O . PRO A 1 334 ? -2.805 -10.117 -23.250 1.00 86.56 334 PRO A O 1
ATOM 2726 N N . ASN A 1 335 ? -3.256 -12.112 -22.325 1.00 87.69 335 ASN A N 1
ATOM 2727 C CA . ASN A 1 335 ? -4.650 -11.791 -22.008 1.00 87.69 335 ASN A CA 1
ATOM 2728 C C . ASN A 1 335 ? -4.769 -10.951 -20.729 1.00 87.69 335 ASN A C 1
ATOM 2730 O O . ASN A 1 335 ? -5.791 -10.299 -20.512 1.00 87.69 335 ASN A O 1
ATOM 2734 N N . THR A 1 336 ? -3.732 -10.950 -19.889 1.00 86.50 336 THR A N 1
ATOM 2735 C CA . THR A 1 336 ? -3.654 -10.096 -18.708 1.00 86.50 336 THR A CA 1
ATOM 2736 C C . THR A 1 336 ? -3.157 -8.711 -19.122 1.00 86.50 336 THR A C 1
ATOM 2738 O O . THR A 1 336 ? -1.955 -8.434 -19.181 1.00 86.50 336 THR A O 1
ATOM 2741 N N . ILE A 1 337 ? -4.117 -7.834 -19.420 1.00 89.88 337 ILE A N 1
ATOM 2742 C CA . ILE A 1 337 ? -3.881 -6.414 -19.693 1.00 89.88 337 ILE A CA 1
ATOM 2743 C C . ILE A 1 337 ? -3.529 -5.709 -18.380 1.00 89.88 337 ILE A C 1
ATOM 2745 O O . ILE A 1 337 ? -4.265 -5.787 -17.398 1.00 89.88 337 ILE A O 1
ATOM 2749 N N . ILE A 1 338 ? -2.395 -5.015 -18.379 1.00 87.12 338 ILE A N 1
ATOM 2750 C CA . ILE A 1 338 ? -1.903 -4.204 -17.263 1.00 87.12 338 ILE A CA 1
ATOM 2751 C C . ILE A 1 338 ? -2.572 -2.832 -17.327 1.00 87.12 338 ILE A C 1
ATOM 2753 O O . ILE A 1 338 ? -3.159 -2.386 -16.345 1.00 87.12 338 ILE A O 1
ATOM 2757 N N . TYR A 1 339 ? -2.494 -2.180 -18.489 1.00 89.88 339 TYR A N 1
ATOM 2758 C CA . TYR A 1 339 ? -3.204 -0.943 -18.793 1.00 89.88 339 TYR A CA 1
ATOM 2759 C C . TYR A 1 339 ? -3.286 -0.716 -20.306 1.00 89.88 339 TYR A C 1
ATOM 2761 O O . TYR A 1 339 ? -2.586 -1.358 -21.093 1.00 89.88 339 TYR A O 1
ATOM 2769 N N . GLU A 1 340 ? -4.140 0.225 -20.691 1.00 91.69 340 GLU A N 1
ATOM 2770 C CA . GLU A 1 340 ? -4.246 0.758 -22.045 1.00 91.69 340 GLU A CA 1
ATOM 2771 C C . GLU A 1 340 ? -4.191 2.276 -21.963 1.00 91.69 340 GLU A C 1
ATOM 2773 O O . GLU A 1 340 ? -4.734 2.871 -21.028 1.00 91.69 340 GLU A O 1
ATOM 2778 N N . GLU A 1 341 ? -3.541 2.904 -22.932 1.00 91.44 341 GLU A N 1
ATOM 2779 C CA . GLU A 1 341 ? -3.494 4.357 -23.015 1.00 91.44 341 GLU A CA 1
ATOM 2780 C C . GLU A 1 341 ? -3.600 4.842 -24.456 1.00 91.44 341 GLU A C 1
ATOM 2782 O O . GLU A 1 341 ? -3.190 4.160 -25.401 1.00 91.44 341 GLU A O 1
ATOM 2787 N N . GLU A 1 342 ? -4.165 6.036 -24.615 1.00 91.25 342 GLU A N 1
ATOM 2788 C CA . GLU A 1 342 ? -4.165 6.738 -25.891 1.00 91.25 342 GLU A CA 1
ATOM 2789 C C . GLU A 1 342 ? -2.756 7.262 -26.159 1.00 91.25 342 GLU A C 1
ATOM 2791 O O . GLU A 1 342 ? -2.249 8.142 -25.464 1.00 91.25 342 GLU A O 1
ATOM 2796 N N . SER A 1 343 ? -2.112 6.686 -27.164 1.00 88.50 343 SER A N 1
ATOM 2797 C CA . SER A 1 343 ? -0.770 7.050 -27.584 1.00 88.50 343 SER A CA 1
ATOM 2798 C C . SER A 1 343 ? -0.612 6.741 -29.065 1.00 88.50 343 SER A C 1
ATOM 2800 O O . SER A 1 343 ? -1.015 5.686 -29.551 1.00 88.50 343 SER A O 1
ATOM 2802 N N . GLU A 1 344 ? 0.007 7.667 -29.791 1.00 85.38 344 GLU A N 1
ATOM 2803 C CA . GLU A 1 344 ? 0.306 7.511 -31.218 1.00 85.38 344 GLU A CA 1
ATOM 2804 C C . GLU A 1 344 ? 1.417 6.481 -31.481 1.00 85.38 344 GLU A C 1
ATOM 2806 O O . GLU A 1 344 ? 1.696 6.133 -32.632 1.00 85.38 344 GLU A O 1
ATOM 2811 N N . ASN A 1 345 ? 2.141 6.070 -30.432 1.00 87.31 345 ASN A N 1
ATOM 2812 C CA . ASN A 1 345 ? 3.361 5.297 -30.575 1.00 87.31 345 ASN A CA 1
ATOM 2813 C C . ASN A 1 345 ? 3.767 4.566 -29.286 1.00 87.31 345 ASN A C 1
ATOM 2815 O O . ASN A 1 345 ? 3.810 5.132 -28.194 1.00 87.31 345 ASN A O 1
ATOM 2819 N N . VAL A 1 346 ? 4.203 3.318 -29.446 1.00 88.88 346 VAL A N 1
ATOM 2820 C CA . VAL A 1 346 ? 4.667 2.450 -28.353 1.00 88.88 346 VAL A CA 1
ATOM 2821 C C . VAL A 1 346 ? 5.836 3.042 -27.558 1.00 88.88 346 VAL A C 1
ATOM 2823 O O . VAL A 1 346 ? 5.931 2.798 -26.359 1.00 88.88 346 VAL A O 1
ATOM 2826 N N . TYR A 1 347 ? 6.722 3.833 -28.169 1.00 88.81 347 TYR A N 1
ATOM 2827 C CA . TYR A 1 347 ? 7.891 4.364 -27.450 1.00 88.81 347 TYR A CA 1
ATOM 2828 C C . TYR A 1 347 ? 7.560 5.513 -26.489 1.00 88.81 347 TYR A C 1
ATOM 2830 O O . TYR A 1 347 ? 8.271 5.686 -25.498 1.00 88.81 347 TYR A O 1
ATOM 2838 N N . ASP A 1 348 ? 6.474 6.253 -26.734 1.00 87.69 348 ASP A N 1
ATOM 2839 C CA . ASP A 1 348 ? 5.963 7.250 -25.784 1.00 87.69 348 ASP A CA 1
ATOM 2840 C C . ASP A 1 348 ? 5.420 6.531 -24.536 1.00 87.69 348 ASP A C 1
ATOM 2842 O O . ASP A 1 348 ? 5.779 6.858 -23.404 1.00 87.69 348 ASP A O 1
ATOM 2846 N N . SER A 1 349 ? 4.666 5.451 -24.754 1.00 90.38 349 SER A N 1
ATOM 2847 C CA . SER A 1 349 ? 4.150 4.569 -23.704 1.00 90.38 349 SER A CA 1
ATOM 2848 C C . SER A 1 349 ? 5.242 3.869 -22.900 1.00 90.38 349 SER A C 1
ATOM 2850 O O . SER A 1 349 ? 5.200 3.824 -21.670 1.00 90.38 349 SER A O 1
ATOM 2852 N N . LEU A 1 350 ? 6.261 3.353 -23.588 1.00 90.38 350 LEU A N 1
ATOM 2853 C CA . LEU A 1 350 ? 7.428 2.747 -22.958 1.00 90.38 350 LEU A CA 1
ATOM 2854 C C . LEU A 1 350 ? 8.192 3.772 -22.109 1.00 90.38 350 LEU A C 1
ATOM 2856 O O . LEU A 1 350 ? 8.584 3.462 -20.988 1.00 90.38 350 LEU A O 1
ATOM 2860 N N . THR A 1 351 ? 8.375 4.994 -22.615 1.00 88.50 351 THR A N 1
ATOM 2861 C CA . THR A 1 351 ? 9.012 6.093 -21.874 1.00 88.50 351 THR A CA 1
ATOM 2862 C C . THR A 1 351 ? 8.246 6.392 -20.585 1.00 88.50 351 THR A C 1
ATOM 2864 O O . THR A 1 351 ? 8.843 6.413 -19.509 1.00 88.50 351 THR A O 1
ATOM 2867 N N . SER A 1 352 ? 6.921 6.545 -20.665 1.00 89.06 352 SER A N 1
ATOM 2868 C CA . SER A 1 352 ? 6.060 6.762 -19.495 1.00 89.06 352 SER A CA 1
ATOM 2869 C C . SER A 1 352 ? 6.153 5.616 -18.486 1.00 89.06 352 SER A C 1
ATOM 2871 O O . SER A 1 352 ? 6.292 5.862 -17.286 1.00 89.06 352 SER A O 1
ATOM 2873 N N . ALA A 1 353 ? 6.153 4.365 -18.958 1.00 89.75 353 ALA A N 1
ATOM 2874 C CA . ALA A 1 353 ? 6.321 3.193 -18.104 1.00 89.75 353 ALA A CA 1
ATOM 2875 C C . ALA A 1 353 ? 7.680 3.193 -17.392 1.00 89.75 353 ALA A C 1
ATOM 2877 O O . ALA A 1 353 ? 7.738 2.962 -16.187 1.00 89.75 353 ALA A O 1
ATOM 2878 N N . ILE A 1 354 ? 8.769 3.493 -18.108 1.00 86.88 354 ILE A N 1
ATOM 2879 C CA . ILE A 1 354 ? 10.118 3.567 -17.532 1.00 86.88 354 ILE A CA 1
ATOM 2880 C C . ILE A 1 354 ? 10.188 4.665 -16.471 1.00 86.88 354 ILE A C 1
ATOM 2882 O O . ILE A 1 354 ? 10.706 4.409 -15.385 1.00 86.88 354 ILE A O 1
ATOM 2886 N N . ILE A 1 355 ? 9.650 5.858 -16.746 1.00 85.69 355 ILE A N 1
ATOM 2887 C CA . ILE A 1 355 ? 9.610 6.964 -15.779 1.00 85.69 355 ILE A CA 1
ATOM 2888 C C . ILE A 1 355 ? 8.857 6.531 -14.519 1.00 85.69 355 ILE A C 1
ATOM 2890 O O . ILE A 1 355 ? 9.377 6.681 -13.415 1.00 85.69 355 ILE A O 1
ATOM 2894 N N . HIS A 1 356 ? 7.672 5.935 -14.681 1.00 87.19 356 HIS A N 1
ATOM 2895 C CA . HIS A 1 356 ? 6.860 5.457 -13.562 1.00 87.19 356 HIS A CA 1
ATOM 2896 C C . HIS A 1 356 ? 7.589 4.395 -12.737 1.00 87.19 356 HIS A C 1
ATOM 2898 O O . HIS A 1 356 ? 7.666 4.505 -11.518 1.00 87.19 356 HIS A O 1
ATOM 2904 N N . VAL A 1 357 ? 8.169 3.383 -13.383 1.00 85.31 357 VAL A N 1
ATOM 2905 C CA . VAL A 1 357 ? 8.904 2.305 -12.705 1.00 85.31 357 VAL A CA 1
ATOM 2906 C C . VAL A 1 357 ? 10.130 2.852 -11.969 1.00 85.31 357 VAL A C 1
ATOM 2908 O O . VAL A 1 357 ? 10.358 2.490 -10.816 1.00 85.31 357 VAL A O 1
ATOM 2911 N N . THR A 1 358 ? 10.884 3.754 -12.598 1.00 83.44 358 THR A N 1
ATOM 2912 C CA . THR A 1 358 ? 12.063 4.407 -12.003 1.00 83.44 358 THR A CA 1
ATOM 2913 C C . THR A 1 358 ? 11.673 5.225 -10.771 1.00 83.44 358 THR A C 1
ATOM 2915 O O . THR A 1 358 ? 12.333 5.134 -9.738 1.00 83.44 358 THR A O 1
ATOM 2918 N N . ASP A 1 359 ? 10.575 5.980 -10.842 1.00 83.06 359 ASP A N 1
ATOM 2919 C CA . ASP A 1 359 ? 10.050 6.777 -9.727 1.00 83.06 359 ASP A CA 1
ATOM 2920 C C . ASP A 1 359 ? 9.491 5.896 -8.595 1.00 83.06 359 ASP A C 1
ATOM 2922 O O . ASP A 1 359 ? 9.717 6.155 -7.410 1.00 83.06 359 ASP A O 1
ATOM 2926 N N . VAL A 1 360 ? 8.788 4.814 -8.938 1.00 80.50 360 VAL A N 1
ATOM 2927 C CA . VAL A 1 360 ? 8.179 3.907 -7.959 1.00 80.50 360 VAL A CA 1
ATOM 2928 C C . VAL A 1 360 ? 9.214 3.041 -7.249 1.00 80.50 360 VAL A C 1
ATOM 2930 O O . VAL A 1 360 ? 9.166 2.921 -6.026 1.00 80.50 360 VAL A O 1
ATOM 2933 N N . LEU A 1 361 ? 10.148 2.445 -7.985 1.00 76.94 361 LEU A N 1
ATOM 2934 C CA . LEU A 1 361 ? 11.135 1.519 -7.426 1.00 76.94 361 LEU A CA 1
ATOM 2935 C C . LEU A 1 361 ? 12.452 2.195 -7.033 1.00 76.94 361 LEU A C 1
ATOM 2937 O O . LEU A 1 361 ? 13.308 1.541 -6.440 1.00 76.94 361 LEU A O 1
ATOM 2941 N N . LYS A 1 362 ? 12.638 3.482 -7.360 1.00 76.94 362 LYS A N 1
ATOM 2942 C CA . LYS A 1 362 ? 13.853 4.268 -7.066 1.00 76.94 362 LYS A CA 1
ATOM 2943 C C . LYS A 1 362 ? 15.153 3.595 -7.523 1.00 76.94 362 LYS A C 1
ATOM 2945 O O . LYS A 1 362 ? 16.200 3.773 -6.902 1.00 76.94 362 LYS A O 1
ATOM 2950 N N . CYS A 1 363 ? 15.104 2.823 -8.601 1.00 76.19 363 CYS A N 1
ATOM 2951 C CA . CYS A 1 363 ? 16.269 2.143 -9.170 1.00 76.19 363 CYS A CA 1
ATOM 2952 C C . CYS A 1 363 ? 16.546 2.608 -10.596 1.00 76.19 363 CYS A C 1
ATOM 2954 O O . CYS A 1 363 ? 15.772 3.342 -11.201 1.00 76.19 363 CYS A O 1
ATOM 2956 N N . THR A 1 364 ? 17.721 2.243 -11.099 1.00 72.38 364 THR A N 1
ATOM 2957 C CA . THR A 1 364 ? 18.244 2.699 -12.386 1.00 72.38 364 THR A CA 1
ATOM 2958 C C . THR A 1 364 ? 18.036 1.660 -13.477 1.00 72.38 364 THR A C 1
ATOM 2960 O O . THR A 1 364 ? 18.293 0.473 -13.269 1.00 72.38 364 THR A O 1
ATOM 2963 N N . VAL A 1 365 ? 17.706 2.126 -14.684 1.00 81.75 365 VAL A N 1
ATOM 2964 C CA . VAL A 1 365 ? 17.693 1.286 -15.890 1.00 81.75 365 VAL A CA 1
ATOM 2965 C C . VAL A 1 365 ? 19.074 0.668 -16.081 1.00 81.75 365 VAL A C 1
ATOM 2967 O O . VAL A 1 365 ? 20.072 1.381 -16.180 1.00 81.75 365 VAL A O 1
ATOM 2970 N N . SER A 1 366 ? 19.153 -0.659 -16.107 1.00 83.56 366 SER A N 1
ATOM 2971 C CA . SER A 1 366 ? 20.449 -1.343 -16.109 1.00 83.56 366 SER A CA 1
ATOM 2972 C C . SER A 1 366 ? 20.945 -1.600 -17.515 1.00 83.56 366 SER A C 1
ATOM 2974 O O . SER A 1 366 ? 22.088 -1.266 -17.815 1.00 83.56 366 SER A O 1
ATOM 2976 N N . ASN A 1 367 ? 20.087 -2.126 -18.390 1.00 85.69 367 ASN A N 1
ATOM 2977 C CA . ASN A 1 367 ? 20.431 -2.306 -19.792 1.00 85.69 367 ASN A CA 1
ATOM 2978 C C . ASN A 1 367 ? 19.314 -1.782 -20.699 1.00 85.69 367 ASN A C 1
ATOM 2980 O O . ASN A 1 367 ? 18.129 -1.990 -20.442 1.00 85.69 367 ASN A O 1
ATOM 2984 N N . VAL A 1 368 ? 19.697 -1.127 -21.785 1.00 85.94 368 VAL A N 1
ATOM 2985 C CA . VAL A 1 368 ? 18.813 -0.811 -22.910 1.00 85.94 368 VAL A CA 1
ATOM 2986 C C . VAL A 1 368 ? 19.387 -1.509 -24.130 1.00 85.94 368 VAL A C 1
ATOM 2988 O O . VAL A 1 368 ? 20.505 -1.200 -24.529 1.00 85.94 368 VAL A O 1
ATOM 2991 N N . GLU A 1 369 ? 18.656 -2.460 -24.698 1.00 88.50 369 GLU A N 1
ATOM 2992 C CA . GLU A 1 369 ? 19.048 -3.196 -25.897 1.00 88.50 369 GLU A CA 1
ATOM 2993 C C . GLU A 1 369 ? 18.079 -2.876 -27.040 1.00 88.50 369 GLU A C 1
ATOM 2995 O O . GLU A 1 369 ? 16.869 -3.077 -26.940 1.00 88.50 369 GLU A O 1
ATOM 3000 N N . ILE A 1 370 ? 18.617 -2.339 -28.133 1.00 85.62 370 ILE A N 1
ATOM 3001 C CA . ILE A 1 370 ? 17.850 -1.965 -29.321 1.00 85.62 370 ILE A CA 1
ATOM 3002 C C . ILE A 1 370 ? 18.336 -2.832 -30.477 1.00 85.62 370 ILE A C 1
ATOM 3004 O O . ILE A 1 370 ? 19.451 -2.653 -30.961 1.00 85.62 370 ILE A O 1
ATOM 3008 N N . TRP A 1 371 ? 17.495 -3.762 -30.919 1.00 84.31 371 TRP A N 1
ATOM 3009 C CA . TRP A 1 371 ? 17.748 -4.685 -32.018 1.00 84.31 371 TRP A CA 1
ATOM 3010 C C . TRP A 1 371 ? 16.974 -4.257 -33.261 1.00 84.31 371 TRP A C 1
ATOM 3012 O O . TRP A 1 371 ? 15.792 -4.550 -33.440 1.00 84.31 371 TRP A O 1
ATOM 3022 N N . ILE A 1 372 ? 17.671 -3.588 -34.167 1.00 76.44 372 ILE A N 1
ATOM 3023 C CA . ILE A 1 372 ? 17.135 -3.130 -35.440 1.00 76.44 372 ILE A CA 1
ATOM 3024 C C . ILE A 1 372 ? 17.388 -4.240 -36.461 1.00 76.44 372 ILE A C 1
ATOM 3026 O O . ILE A 1 372 ? 18.427 -4.297 -37.119 1.00 76.44 372 ILE A O 1
ATOM 3030 N N . GLN A 1 373 ? 16.446 -5.175 -36.557 1.00 70.81 373 GLN A N 1
ATOM 3031 C CA . GLN A 1 373 ? 16.409 -6.184 -37.614 1.00 70.81 373 GLN A CA 1
ATOM 3032 C C . GLN A 1 373 ? 15.106 -6.025 -38.395 1.00 70.81 373 GLN A C 1
ATOM 3034 O O . GLN A 1 373 ? 14.031 -6.034 -37.799 1.00 70.81 373 GLN A O 1
ATOM 3039 N N . ASP A 1 374 ? 15.203 -5.881 -39.719 1.00 67.75 374 ASP A N 1
ATOM 3040 C CA . ASP A 1 374 ? 14.052 -5.772 -40.629 1.00 67.75 374 ASP A CA 1
ATOM 3041 C C . ASP A 1 374 ? 13.084 -4.612 -40.284 1.00 67.75 374 ASP A C 1
ATOM 3043 O O . ASP A 1 374 ? 11.900 -4.636 -40.636 1.00 67.75 374 ASP A O 1
ATOM 3047 N N . PHE A 1 375 ? 13.564 -3.576 -39.581 1.00 70.19 375 PHE A N 1
ATOM 3048 C CA . PHE A 1 375 ? 12.747 -2.409 -39.253 1.00 70.19 375 PHE A CA 1
ATOM 3049 C C . PHE A 1 375 ? 12.408 -1.622 -40.511 1.00 70.19 375 PHE A C 1
ATOM 3051 O O . PHE A 1 375 ? 13.269 -1.224 -41.292 1.00 70.19 375 PHE A O 1
ATOM 3058 N N . LYS A 1 376 ? 11.117 -1.333 -40.670 1.00 70.44 376 LYS A N 1
ATOM 3059 C CA . LYS A 1 376 ? 10.659 -0.369 -41.666 1.00 70.44 376 LYS A CA 1
ATOM 3060 C C . LYS A 1 376 ? 11.153 1.022 -41.262 1.00 70.44 376 LYS A C 1
ATOM 3062 O O . LYS A 1 376 ? 11.099 1.369 -40.085 1.00 70.44 376 LYS A O 1
ATOM 3067 N N . HIS A 1 377 ? 11.545 1.841 -42.236 1.00 69.69 377 HIS A N 1
ATOM 3068 C CA . HIS A 1 377 ? 12.086 3.192 -42.012 1.00 69.69 377 HIS A CA 1
ATOM 3069 C C . HIS A 1 377 ? 11.224 4.057 -41.068 1.00 69.69 377 HIS A C 1
ATOM 3071 O O . HIS A 1 377 ? 11.739 4.786 -40.228 1.00 69.69 377 HIS A O 1
ATOM 3077 N N . PHE A 1 378 ? 9.893 3.941 -41.128 1.00 68.88 378 PHE A N 1
ATOM 3078 C CA . PHE A 1 378 ? 9.010 4.704 -40.237 1.00 68.88 378 PHE A CA 1
ATOM 3079 C C . PHE A 1 378 ? 9.121 4.303 -38.751 1.00 68.88 378 PHE A C 1
ATOM 3081 O O . PHE A 1 378 ? 8.837 5.119 -37.877 1.00 68.88 378 PHE A O 1
ATOM 3088 N N . ILE A 1 379 ? 9.524 3.062 -38.444 1.00 72.19 379 ILE A N 1
ATOM 3089 C CA . ILE A 1 379 ? 9.732 2.585 -37.065 1.00 72.19 379 ILE A CA 1
ATOM 3090 C C . ILE A 1 379 ? 10.974 3.257 -36.472 1.00 72.19 379 ILE A C 1
ATOM 3092 O O . ILE A 1 379 ? 10.976 3.614 -35.295 1.00 72.19 379 ILE A O 1
ATOM 3096 N N . ILE A 1 380 ? 11.993 3.497 -37.302 1.00 75.19 380 ILE A N 1
ATOM 3097 C CA . ILE A 1 380 ? 13.231 4.174 -36.908 1.00 75.19 380 ILE A CA 1
ATOM 3098 C C . ILE A 1 380 ? 12.945 5.616 -36.474 1.00 75.19 380 ILE A C 1
ATOM 3100 O O . ILE A 1 380 ? 13.395 6.041 -35.412 1.00 75.19 380 ILE A O 1
ATOM 3104 N N . HIS A 1 381 ? 12.094 6.342 -37.202 1.00 76.94 381 HIS A N 1
ATOM 3105 C CA . HIS A 1 381 ? 11.693 7.680 -36.762 1.00 76.94 381 HIS A CA 1
ATOM 3106 C C . HIS A 1 381 ? 10.919 7.673 -35.438 1.00 76.94 381 HIS A C 1
ATOM 3108 O O . HIS A 1 381 ? 11.092 8.569 -34.613 1.00 76.94 381 HIS A O 1
ATOM 3114 N N . LYS A 1 382 ? 10.081 6.656 -35.204 1.00 82.12 382 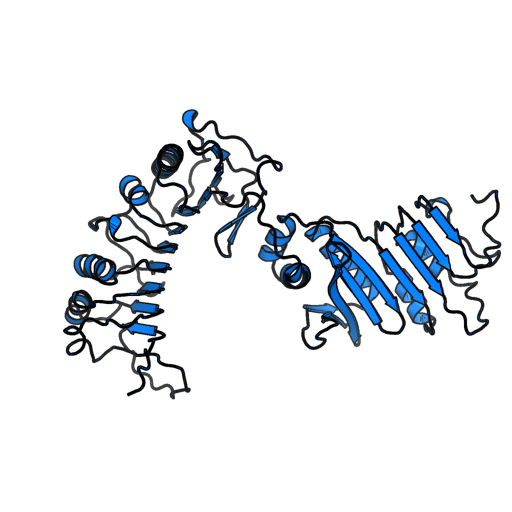LYS A N 1
ATOM 3115 C CA . LYS A 1 382 ? 9.351 6.503 -33.939 1.00 82.12 382 LYS A CA 1
ATOM 3116 C C . LYS A 1 382 ? 10.301 6.255 -32.751 1.00 82.12 382 LYS A C 1
ATOM 3118 O O . LYS A 1 382 ? 10.009 6.748 -31.661 1.00 82.12 382 LYS A O 1
ATOM 3123 N N . LEU A 1 383 ? 11.442 5.576 -32.948 1.00 82.38 383 LEU A N 1
ATOM 3124 C CA . LEU A 1 383 ? 12.460 5.358 -31.900 1.00 82.38 383 LEU A CA 1
ATOM 3125 C C . LEU A 1 383 ? 13.025 6.662 -31.339 1.00 82.38 383 LEU A C 1
ATOM 3127 O O . LEU A 1 383 ? 13.358 6.720 -30.160 1.00 82.38 383 LEU A O 1
ATOM 3131 N N . MET A 1 384 ? 13.087 7.725 -32.145 1.00 83.81 384 MET A N 1
ATOM 3132 C CA . MET A 1 384 ? 13.569 9.036 -31.698 1.00 83.81 384 MET A CA 1
ATOM 3133 C C . MET A 1 384 ? 12.726 9.628 -30.560 1.00 83.81 384 MET A C 1
ATOM 3135 O O . MET A 1 384 ? 13.191 10.525 -29.859 1.00 83.81 384 MET A O 1
ATOM 3139 N N . ARG A 1 385 ? 11.496 9.136 -30.356 1.00 85.25 385 ARG A N 1
ATOM 3140 C CA . ARG A 1 385 ? 10.639 9.542 -29.237 1.00 85.25 385 ARG A CA 1
ATOM 3141 C C . ARG A 1 385 ? 10.992 8.859 -27.910 1.00 85.25 385 ARG A C 1
ATOM 3143 O O . ARG A 1 385 ? 10.555 9.341 -26.870 1.00 85.25 385 ARG A O 1
ATOM 3150 N N . LEU A 1 386 ? 11.785 7.782 -27.924 1.00 86.12 386 LEU A N 1
ATOM 3151 C CA . LEU A 1 386 ? 12.238 7.105 -26.709 1.00 86.12 386 LEU A CA 1
ATOM 3152 C C . LEU A 1 386 ? 13.092 8.058 -25.867 1.00 86.12 386 LEU A C 1
ATOM 3154 O O . LEU A 1 386 ? 14.085 8.590 -26.362 1.00 86.12 386 LEU A O 1
ATOM 3158 N N . LYS A 1 387 ? 12.731 8.245 -24.594 1.00 87.38 387 LYS A N 1
ATOM 3159 C CA . LYS A 1 387 ? 13.505 9.059 -23.648 1.00 87.38 387 LYS A CA 1
ATOM 3160 C C . LYS A 1 387 ? 13.827 8.255 -22.401 1.00 87.38 387 LYS A C 1
ATOM 3162 O O . LYS A 1 387 ? 12.936 7.830 -21.675 1.00 87.38 387 LYS A O 1
ATOM 3167 N N . ILE A 1 388 ? 15.115 8.067 -22.141 1.00 85.00 388 ILE A N 1
ATOM 3168 C CA . ILE A 1 388 ? 15.609 7.377 -20.951 1.00 85.00 388 ILE A CA 1
ATOM 3169 C C . ILE A 1 388 ? 16.722 8.243 -20.367 1.00 85.00 388 ILE A C 1
ATOM 3171 O O . ILE A 1 388 ? 17.856 8.238 -20.841 1.00 85.00 388 ILE A O 1
ATOM 3175 N N . GLU A 1 389 ? 16.389 8.997 -19.321 1.00 83.81 389 GLU A N 1
ATOM 3176 C CA . GLU A 1 389 ? 17.289 10.008 -18.749 1.00 83.81 389 GLU A CA 1
ATOM 3177 C C . GLU A 1 389 ? 18.620 9.438 -18.259 1.00 83.81 389 GLU A C 1
ATOM 3179 O O . GLU A 1 389 ? 19.623 10.147 -18.258 1.00 83.81 389 GLU A O 1
ATOM 3184 N N . LYS A 1 390 ? 18.634 8.174 -17.819 1.00 84.38 390 LYS A N 1
ATOM 3185 C CA . LYS A 1 390 ? 19.842 7.495 -17.359 1.00 84.38 390 LYS A CA 1
ATOM 3186 C C . LYS A 1 390 ? 19.706 5.981 -17.478 1.00 84.38 390 LYS A C 1
ATOM 3188 O O . LYS A 1 390 ? 18.752 5.402 -16.962 1.00 84.38 390 LYS A O 1
ATOM 3193 N N . CYS A 1 391 ? 20.702 5.337 -18.079 1.00 87.69 391 CYS A N 1
ATOM 3194 C CA . CYS A 1 391 ? 20.884 3.890 -18.009 1.00 87.69 391 CYS A CA 1
ATOM 3195 C C . CYS A 1 391 ? 22.350 3.523 -17.747 1.00 87.69 391 CYS A C 1
ATOM 3197 O O . CYS A 1 391 ? 23.263 4.290 -18.062 1.00 87.69 391 CYS A O 1
ATOM 3199 N N . LEU A 1 392 ? 22.597 2.362 -17.136 1.00 86.81 392 LEU A N 1
ATOM 3200 C CA . LEU A 1 392 ? 23.960 1.901 -16.880 1.00 86.81 392 LEU A CA 1
ATOM 3201 C C . LEU A 1 392 ? 24.621 1.432 -18.178 1.00 86.81 392 LEU A C 1
ATOM 3203 O O . LEU A 1 392 ? 25.693 1.918 -18.519 1.00 86.81 392 LEU A O 1
ATOM 3207 N N . ASN A 1 393 ? 23.977 0.540 -18.921 1.00 89.06 393 ASN A N 1
ATOM 3208 C CA . ASN A 1 393 ? 24.491 0.046 -20.188 1.00 89.06 393 ASN A CA 1
ATOM 3209 C C . ASN A 1 393 ? 23.468 0.242 -21.302 1.00 89.06 393 ASN A C 1
ATOM 3211 O O . ASN A 1 393 ? 22.278 -0.003 -21.123 1.00 89.06 393 ASN A O 1
ATOM 3215 N N . MET A 1 394 ? 23.948 0.612 -22.479 1.00 91.38 394 MET A N 1
ATOM 3216 C CA . MET A 1 394 ? 23.149 0.672 -23.693 1.00 91.38 394 MET A CA 1
ATOM 3217 C C . MET A 1 394 ? 23.838 -0.120 -24.794 1.00 91.38 394 MET A C 1
ATOM 3219 O O . MET A 1 394 ? 25.056 -0.035 -24.959 1.00 91.38 394 MET A O 1
ATOM 3223 N N . ARG A 1 395 ? 23.056 -0.888 -25.548 1.00 91.62 395 ARG A N 1
ATOM 3224 C CA . ARG A 1 395 ? 23.494 -1.630 -26.723 1.00 91.62 395 ARG A CA 1
ATOM 3225 C C . ARG A 1 395 ? 22.547 -1.355 -27.880 1.00 91.62 395 ARG A C 1
ATOM 3227 O O . ARG A 1 395 ? 21.340 -1.540 -27.750 1.00 91.62 395 ARG A O 1
ATOM 3234 N N . ILE A 1 396 ? 23.095 -0.929 -29.008 1.00 88.69 396 ILE A N 1
ATOM 3235 C CA . ILE A 1 396 ? 22.349 -0.699 -30.243 1.00 88.69 396 ILE A CA 1
ATOM 3236 C C . ILE A 1 396 ? 22.928 -1.629 -31.299 1.00 88.69 396 ILE A C 1
ATOM 3238 O O . ILE A 1 396 ? 24.110 -1.536 -31.616 1.00 88.69 396 ILE A O 1
ATOM 3242 N N . TYR A 1 397 ? 22.100 -2.515 -31.835 1.00 86.88 397 TYR A N 1
ATOM 3243 C CA . TYR A 1 397 ? 22.466 -3.475 -32.865 1.00 86.88 397 TYR A CA 1
ATOM 3244 C C . TYR A 1 397 ? 21.652 -3.221 -34.123 1.00 86.88 397 TYR A C 1
ATOM 3246 O O . TYR A 1 397 ? 20.424 -3.216 -34.077 1.00 86.88 397 TYR A O 1
ATOM 3254 N N . LEU A 1 398 ? 22.328 -3.077 -35.258 1.00 80.81 398 LEU A N 1
ATOM 3255 C CA . LEU A 1 398 ? 21.703 -3.119 -36.572 1.00 80.81 398 LEU A CA 1
ATOM 3256 C C . LEU A 1 398 ? 22.126 -4.415 -37.266 1.00 80.81 398 LEU A C 1
ATOM 3258 O O . LEU A 1 398 ? 23.277 -4.581 -37.666 1.00 80.81 398 LEU A O 1
ATOM 3262 N N . ALA A 1 399 ? 21.194 -5.355 -37.412 1.00 68.56 399 ALA A N 1
ATOM 3263 C CA . ALA A 1 399 ? 21.457 -6.619 -38.091 1.00 68.56 399 ALA A CA 1
ATOM 3264 C C . ALA A 1 399 ? 21.398 -6.407 -39.610 1.00 68.56 399 ALA A C 1
ATOM 3266 O O . ALA A 1 399 ? 20.355 -6.569 -40.244 1.00 68.56 399 ALA A O 1
ATOM 3267 N N . ILE A 1 400 ? 22.526 -6.022 -40.202 1.00 60.81 400 ILE A N 1
ATOM 3268 C CA . ILE A 1 400 ? 22.618 -5.735 -41.635 1.00 60.81 400 ILE A CA 1
ATOM 3269 C C . ILE A 1 400 ? 22.635 -7.047 -42.418 1.00 60.81 400 ILE A C 1
ATOM 3271 O O . ILE A 1 400 ? 23.668 -7.703 -42.542 1.00 60.81 400 ILE A O 1
ATOM 3275 N N . LYS A 1 401 ? 21.485 -7.424 -42.983 1.00 57.59 401 LYS A N 1
ATOM 3276 C CA . LYS A 1 401 ? 21.430 -8.362 -44.118 1.00 57.59 401 LYS A CA 1
ATOM 3277 C C . LYS A 1 401 ? 21.392 -7.651 -45.473 1.00 57.59 401 LYS A C 1
ATOM 3279 O O . LYS A 1 401 ? 21.733 -8.268 -46.476 1.00 57.59 401 LYS A O 1
ATOM 3284 N N . GLU A 1 402 ? 21.052 -6.363 -45.512 1.00 52.78 402 GLU A N 1
ATOM 3285 C CA . GLU A 1 402 ? 20.930 -5.589 -46.750 1.00 52.78 402 GLU A CA 1
ATOM 3286 C C . GLU A 1 402 ? 21.781 -4.318 -46.690 1.00 52.78 402 GLU A C 1
ATOM 3288 O O . GLU A 1 402 ? 21.749 -3.584 -45.708 1.00 52.78 402 GLU A O 1
ATOM 3293 N N . LYS A 1 403 ? 22.545 -4.063 -47.761 1.00 51.91 403 LYS A N 1
ATOM 3294 C CA . LYS A 1 403 ? 23.452 -2.916 -47.952 1.00 51.91 403 LYS A CA 1
ATOM 3295 C C . LYS A 1 403 ? 22.708 -1.578 -48.114 1.00 51.91 403 LYS A C 1
ATOM 3297 O O . LYS A 1 403 ? 23.052 -0.800 -49.000 1.00 51.91 403 LYS A O 1
ATOM 3302 N N . ILE A 1 404 ? 21.657 -1.319 -47.342 1.00 54.44 404 ILE A N 1
ATOM 3303 C CA . ILE A 1 404 ? 21.030 0.001 -47.330 1.00 54.44 404 ILE A CA 1
ATOM 3304 C C . ILE A 1 404 ? 21.875 0.853 -46.384 1.00 54.44 404 ILE A C 1
ATOM 3306 O O . ILE A 1 404 ? 21.920 0.555 -45.188 1.00 54.44 404 ILE A O 1
ATOM 3310 N N . PRO A 1 405 ? 22.599 1.860 -46.891 1.00 53.88 405 PRO A N 1
ATOM 3311 C CA . PRO A 1 405 ? 23.355 2.735 -46.021 1.00 53.88 405 PRO A CA 1
ATOM 3312 C C . PRO A 1 405 ? 22.350 3.505 -45.154 1.00 53.88 405 PRO A C 1
ATOM 3314 O O . PRO A 1 405 ? 21.526 4.267 -45.654 1.00 53.88 405 PRO A O 1
ATOM 3317 N N . VAL A 1 406 ? 22.388 3.272 -43.839 1.00 56.22 406 VAL A N 1
ATOM 3318 C CA . VAL A 1 406 ? 21.566 3.957 -42.815 1.00 56.22 406 VAL A CA 1
ATOM 3319 C C . VAL A 1 406 ? 22.052 5.406 -42.608 1.00 56.22 406 VAL A C 1
ATOM 3321 O O . VAL A 1 406 ? 21.880 6.013 -41.560 1.00 56.22 406 VAL A O 1
ATOM 3324 N N . THR A 1 407 ? 22.698 5.978 -43.619 1.00 54.00 407 THR A N 1
ATOM 3325 C CA . THR A 1 407 ? 23.675 7.052 -43.472 1.00 54.00 407 THR A CA 1
ATOM 3326 C C . THR A 1 407 ? 23.102 8.462 -43.520 1.00 54.00 407 THR A C 1
ATOM 3328 O O . THR A 1 407 ? 23.829 9.406 -43.262 1.00 54.00 407 THR A O 1
ATOM 3331 N N . LEU A 1 408 ? 21.808 8.637 -43.796 1.00 55.66 408 LEU A N 1
ATOM 3332 C CA . LEU A 1 408 ? 21.205 9.973 -43.926 1.00 55.66 408 LEU A CA 1
ATOM 3333 C C . LEU A 1 408 ? 20.232 10.352 -42.805 1.00 55.66 408 LEU A C 1
ATOM 3335 O O . LEU A 1 408 ? 19.774 11.492 -42.769 1.00 55.66 408 LEU A O 1
ATOM 3339 N N . ASP A 1 409 ? 19.884 9.431 -41.905 1.00 64.94 409 ASP A N 1
ATOM 3340 C CA . ASP A 1 409 ? 18.822 9.673 -40.925 1.00 64.94 409 ASP A CA 1
ATOM 3341 C C . ASP A 1 409 ? 19.415 9.924 -39.516 1.00 64.94 409 ASP A C 1
ATOM 3343 O O . ASP A 1 409 ? 20.071 9.033 -38.965 1.00 64.94 409 ASP A O 1
ATOM 3347 N N . PRO A 1 410 ? 19.198 11.109 -38.898 1.00 80.19 410 PRO A N 1
ATOM 3348 C CA . PRO A 1 410 ? 19.778 11.515 -37.605 1.00 80.19 410 PRO A CA 1
ATOM 3349 C C . PRO A 1 410 ? 19.240 10.736 -36.392 1.00 80.19 410 PRO A C 1
ATOM 3351 O O . PRO A 1 410 ? 19.432 11.136 -35.235 1.00 80.19 410 PRO A O 1
ATOM 3354 N N . TRP A 1 411 ? 18.542 9.624 -36.618 1.00 85.44 411 TRP A N 1
ATOM 3355 C CA . TRP A 1 411 ? 17.908 8.843 -35.566 1.00 85.44 411 TRP A CA 1
ATOM 3356 C C . TRP A 1 411 ? 18.917 8.322 -34.541 1.00 85.44 411 TRP A C 1
ATOM 3358 O O . TRP A 1 411 ? 18.628 8.387 -33.349 1.00 85.44 411 TRP A O 1
ATOM 3368 N N . LEU A 1 412 ? 20.099 7.855 -34.966 1.00 87.19 412 LEU A N 1
ATOM 3369 C CA . LEU A 1 412 ? 21.093 7.280 -34.054 1.00 87.19 412 LEU A CA 1
ATOM 3370 C C . LEU A 1 412 ? 21.618 8.351 -33.092 1.00 87.19 412 LEU A C 1
ATOM 3372 O O . LEU A 1 412 ? 21.607 8.142 -31.880 1.00 87.19 412 LEU A O 1
ATOM 3376 N N . ALA A 1 413 ? 21.979 9.527 -33.614 1.00 88.88 413 ALA A N 1
ATOM 3377 C CA . ALA A 1 413 ? 22.382 10.674 -32.802 1.00 88.88 413 ALA A CA 1
ATOM 3378 C C . ALA A 1 413 ? 21.257 11.114 -31.849 1.00 88.88 413 ALA A C 1
ATOM 3380 O O . ALA A 1 413 ? 21.499 11.411 -30.679 1.00 88.88 413 ALA A O 1
ATOM 3381 N N . THR A 1 414 ? 20.006 11.096 -32.320 1.00 89.94 414 THR A N 1
ATOM 3382 C CA . THR A 1 414 ? 18.835 11.449 -31.504 1.00 89.94 414 THR A CA 1
ATOM 3383 C C . THR A 1 414 ? 18.588 10.441 -30.380 1.00 89.94 414 THR A C 1
ATOM 3385 O O . THR A 1 414 ? 18.298 10.833 -29.252 1.00 89.94 414 THR A O 1
ATOM 3388 N N . VAL A 1 415 ? 18.741 9.146 -30.655 1.00 87.38 415 VAL A N 1
ATOM 3389 C CA . VAL A 1 415 ? 18.614 8.077 -29.660 1.00 87.38 415 VAL A CA 1
ATOM 3390 C C . VAL A 1 415 ? 19.727 8.174 -28.616 1.00 87.38 415 VAL A C 1
ATOM 3392 O O . VAL A 1 415 ? 19.423 8.129 -27.429 1.00 87.38 415 VAL A O 1
ATOM 3395 N N . ILE A 1 416 ? 20.983 8.388 -29.023 1.00 89.12 416 ILE A N 1
ATOM 3396 C CA . ILE A 1 416 ? 22.115 8.594 -28.097 1.00 89.12 416 ILE A CA 1
ATOM 3397 C C . ILE A 1 416 ? 21.874 9.824 -27.213 1.00 89.12 416 ILE A C 1
ATOM 3399 O O . ILE A 1 416 ? 22.094 9.783 -26.005 1.00 89.12 416 ILE A O 1
ATOM 3403 N N . LYS A 1 417 ? 21.359 10.913 -27.793 1.00 89.81 417 LYS A N 1
ATOM 3404 C CA . LYS A 1 417 ? 21.000 12.126 -27.050 1.00 89.81 417 LYS A CA 1
ATOM 3405 C C . LYS A 1 417 ? 19.901 11.875 -26.013 1.00 89.81 417 LYS A C 1
ATOM 3407 O O . LYS A 1 417 ? 19.971 12.408 -24.907 1.00 89.81 417 LYS A O 1
ATOM 3412 N N . ASN A 1 418 ? 18.875 11.106 -26.374 1.00 88.75 418 ASN A N 1
ATOM 3413 C CA . ASN A 1 418 ? 17.698 10.891 -25.531 1.00 88.75 418 ASN A CA 1
ATOM 3414 C C . ASN A 1 418 ? 17.854 9.729 -24.536 1.00 88.75 418 ASN A C 1
ATOM 3416 O O . ASN A 1 418 ? 17.094 9.664 -23.566 1.00 88.75 418 ASN A O 1
ATOM 3420 N N . VAL A 1 419 ? 18.806 8.821 -24.763 1.00 85.31 419 VAL A N 1
ATOM 3421 C CA . VAL A 1 419 ? 19.117 7.676 -23.899 1.00 85.31 419 VAL A CA 1
ATOM 3422 C C . VAL A 1 419 ? 20.537 7.824 -23.363 1.00 85.31 419 VAL A C 1
ATOM 3424 O O . VAL A 1 419 ? 21.517 7.455 -24.005 1.00 85.31 419 VAL A O 1
ATOM 3427 N N . CYS A 1 420 ? 20.660 8.357 -22.150 1.00 86.50 420 CYS A N 1
ATOM 3428 C CA . CYS A 1 420 ? 21.965 8.661 -21.571 1.00 86.50 420 CYS A CA 1
ATOM 3429 C C . CYS A 1 420 ? 22.584 7.423 -20.900 1.00 86.50 420 CYS A C 1
ATOM 3431 O O . CYS A 1 420 ? 22.290 7.109 -19.742 1.00 86.50 420 CYS A O 1
ATOM 3433 N N . ALA A 1 421 ? 23.477 6.734 -21.609 1.00 88.88 421 ALA A N 1
ATOM 3434 C CA . ALA A 1 421 ? 24.273 5.641 -21.055 1.00 88.88 421 ALA A CA 1
ATOM 3435 C C . ALA A 1 421 ? 25.438 6.178 -20.213 1.00 88.88 421 ALA A C 1
ATOM 3437 O O . ALA A 1 421 ? 26.281 6.916 -20.716 1.00 88.88 421 ALA A O 1
ATOM 3438 N N . THR A 1 422 ? 25.514 5.793 -18.937 1.00 90.44 422 THR A N 1
ATOM 3439 C CA . THR A 1 422 ? 26.591 6.252 -18.045 1.00 90.44 422 THR A CA 1
ATOM 3440 C C . THR A 1 422 ? 27.704 5.236 -17.853 1.00 90.44 422 THR A C 1
ATOM 3442 O O . THR A 1 422 ? 28.837 5.635 -17.650 1.00 90.44 422 THR A O 1
ATOM 3445 N N . GLY A 1 423 ? 27.436 3.935 -17.916 1.00 91.00 423 GLY A N 1
ATOM 3446 C CA . GLY A 1 423 ? 28.451 2.884 -17.789 1.00 91.00 423 GLY A CA 1
ATOM 3447 C C . GLY A 1 423 ? 29.069 2.554 -19.141 1.00 91.00 423 GLY A C 1
ATOM 3448 O O . GLY A 1 423 ? 30.129 3.075 -19.483 1.00 91.00 423 GLY A O 1
ATOM 3449 N N . ARG A 1 424 ? 28.393 1.709 -19.923 1.00 92.81 424 ARG A N 1
ATOM 3450 C CA . ARG A 1 424 ? 28.855 1.272 -21.247 1.00 92.81 424 ARG A CA 1
ATOM 3451 C C . ARG A 1 424 ? 27.865 1.651 -22.343 1.00 92.81 424 ARG A C 1
ATOM 3453 O O . ARG A 1 424 ? 26.684 1.341 -22.229 1.00 92.81 424 ARG A O 1
ATOM 3460 N N . LEU A 1 425 ? 28.357 2.233 -23.429 1.00 93.31 425 LEU A N 1
ATOM 3461 C CA . LEU A 1 425 ? 27.615 2.419 -24.672 1.00 93.31 425 LEU A CA 1
ATOM 3462 C C . LEU A 1 425 ? 28.243 1.535 -25.751 1.00 93.31 425 LEU A C 1
ATOM 3464 O O . LEU A 1 425 ? 29.423 1.663 -26.060 1.00 93.31 425 LEU A O 1
ATOM 3468 N N . TYR A 1 426 ? 27.464 0.600 -26.283 1.00 94.19 426 TYR A N 1
ATOM 3469 C CA . TYR A 1 426 ? 27.872 -0.310 -27.345 1.00 94.19 426 TYR A CA 1
ATOM 3470 C C . TYR A 1 426 ? 27.048 -0.028 -28.597 1.00 94.19 426 TYR A C 1
ATOM 3472 O O . TYR A 1 426 ? 25.821 -0.133 -28.561 1.00 94.19 426 TYR A O 1
ATOM 3480 N N . ILE A 1 427 ? 27.706 0.310 -29.699 1.00 91.00 427 ILE A N 1
ATOM 3481 C CA . ILE A 1 427 ? 27.052 0.642 -30.962 1.00 91.00 427 ILE A CA 1
ATOM 3482 C C . ILE A 1 427 ? 27.589 -0.287 -32.047 1.00 91.00 427 ILE A C 1
ATOM 3484 O O . ILE A 1 427 ? 28.769 -0.255 -32.393 1.00 91.00 427 ILE A O 1
ATOM 3488 N N . SER A 1 428 ? 26.678 -1.090 -32.594 1.00 90.06 428 SER A N 1
ATOM 3489 C CA . SER A 1 428 ? 26.880 -1.950 -33.756 1.00 90.06 428 SER A CA 1
ATOM 3490 C C . SER A 1 428 ? 26.035 -1.490 -34.922 1.00 90.06 428 SER A C 1
ATOM 3492 O O . SER A 1 428 ? 25.124 -2.168 -35.400 1.00 90.06 428 SER A O 1
ATOM 3494 N N . VAL A 1 429 ? 26.311 -0.259 -35.332 1.00 85.88 429 VAL A N 1
ATOM 3495 C CA . VAL A 1 429 ? 25.662 0.414 -36.450 1.00 85.88 429 VAL A CA 1
ATOM 3496 C C . VAL A 1 429 ? 26.778 1.074 -37.253 1.00 85.88 429 VAL A C 1
ATOM 3498 O O . VAL A 1 429 ? 27.505 1.889 -36.682 1.00 85.88 429 VAL A O 1
ATOM 3501 N N . PRO A 1 430 ? 26.972 0.730 -38.538 1.00 83.31 430 PRO A N 1
ATOM 3502 C CA . PRO A 1 430 ? 27.927 1.440 -39.363 1.00 83.31 430 PRO A CA 1
ATOM 3503 C C . PRO A 1 430 ? 27.440 2.869 -39.554 1.00 83.31 430 PRO A C 1
ATOM 3505 O O . PRO A 1 430 ? 26.260 3.128 -39.796 1.00 83.31 430 PRO A O 1
ATOM 3508 N N . THR A 1 431 ? 28.383 3.784 -39.458 1.00 85.38 431 THR A N 1
ATOM 3509 C CA . THR A 1 431 ? 28.189 5.205 -39.730 1.00 85.38 431 THR A CA 1
ATOM 3510 C C . THR A 1 431 ? 29.127 5.590 -40.869 1.00 85.38 431 THR A C 1
ATOM 3512 O O . THR A 1 431 ? 30.052 4.840 -41.185 1.00 85.38 431 THR A O 1
ATOM 3515 N N . ASP A 1 432 ? 28.877 6.712 -41.534 1.00 84.75 432 ASP A N 1
ATOM 3516 C CA . ASP A 1 432 ? 29.794 7.258 -42.535 1.00 84.75 432 ASP A CA 1
ATOM 3517 C C . ASP A 1 432 ? 30.336 8.622 -42.092 1.00 84.75 432 ASP A C 1
ATOM 3519 O O . ASP A 1 432 ? 30.102 9.051 -40.964 1.00 84.75 432 ASP A O 1
ATOM 3523 N N . GLU A 1 433 ? 31.103 9.278 -42.961 1.00 83.44 433 GLU A N 1
ATOM 3524 C CA . GLU A 1 433 ? 31.714 10.587 -42.693 1.00 83.44 433 GLU A CA 1
ATOM 3525 C C . GLU A 1 433 ? 30.685 11.721 -42.536 1.00 83.44 433 GLU A C 1
ATOM 3527 O O . GLU A 1 433 ? 31.028 12.776 -42.016 1.00 83.44 433 GLU A O 1
ATOM 3532 N N . SER A 1 434 ? 29.434 11.521 -42.971 1.00 83.44 434 SER A N 1
ATOM 3533 C CA . SER A 1 434 ? 28.361 12.519 -42.871 1.00 83.44 434 SER A CA 1
ATOM 3534 C C . SER A 1 434 ? 27.560 12.429 -41.571 1.00 83.44 434 SER A C 1
ATOM 3536 O O . SER A 1 434 ? 26.695 13.267 -41.316 1.00 83.44 434 SER A O 1
ATOM 3538 N N . PHE A 1 435 ? 27.832 11.422 -40.735 1.00 85.38 435 PHE A N 1
ATOM 3539 C CA . PHE A 1 435 ? 27.178 11.285 -39.444 1.00 85.38 435 PHE A CA 1
ATOM 3540 C C . PHE A 1 435 ? 27.637 12.382 -38.477 1.00 85.38 435 PHE A C 1
ATOM 3542 O O . PHE A 1 435 ? 28.796 12.435 -38.072 1.00 85.38 435 PHE A O 1
ATOM 3549 N N . GLU A 1 436 ? 26.693 13.216 -38.048 1.00 83.69 436 GLU A N 1
ATOM 3550 C CA . GLU A 1 436 ? 26.930 14.263 -37.059 1.00 83.69 436 GLU A CA 1
ATOM 3551 C C . GLU A 1 436 ? 26.295 13.893 -35.712 1.00 83.69 436 GLU A C 1
ATOM 3553 O O . GLU A 1 436 ? 25.077 13.734 -35.586 1.00 83.69 436 GLU A O 1
ATOM 3558 N N . CYS A 1 437 ? 27.120 13.794 -34.669 1.00 86.81 437 CYS A N 1
ATOM 3559 C CA . CYS A 1 437 ? 26.661 13.697 -33.288 1.00 86.81 437 CYS A CA 1
ATOM 3560 C C . CYS A 1 437 ? 27.572 14.517 -32.380 1.00 86.81 437 CYS A C 1
ATOM 3562 O O . CYS A 1 437 ? 28.790 14.381 -32.429 1.00 86.81 437 CYS A O 1
ATOM 3564 N N . ASP A 1 438 ? 26.972 15.336 -31.518 1.00 87.94 438 ASP A N 1
ATOM 3565 C CA . ASP A 1 438 ? 27.704 16.102 -30.511 1.00 87.94 438 ASP A CA 1
ATOM 3566 C C . ASP A 1 438 ? 28.421 15.142 -29.532 1.00 87.94 438 ASP A C 1
ATOM 3568 O O . ASP A 1 438 ? 27.743 14.337 -28.873 1.00 87.94 438 ASP A O 1
ATOM 3572 N N . PRO A 1 439 ? 29.764 15.210 -29.405 1.00 87.25 439 PRO A N 1
ATOM 3573 C CA . PRO A 1 439 ? 30.531 14.374 -28.482 1.00 87.25 439 PRO A CA 1
ATOM 3574 C C . PRO A 1 439 ? 30.068 14.481 -27.021 1.00 87.25 439 PRO A C 1
ATOM 3576 O O . PRO A 1 439 ? 30.164 13.517 -26.261 1.00 87.25 439 PRO A O 1
ATOM 3579 N N . SER A 1 440 ? 29.481 15.614 -26.616 1.00 87.88 440 SER A N 1
ATOM 3580 C CA . SER A 1 440 ? 28.959 15.817 -25.257 1.00 87.88 440 SER A CA 1
ATOM 3581 C C . SER A 1 440 ? 27.771 14.909 -24.901 1.00 87.88 440 SER A C 1
ATOM 3583 O O . SER A 1 440 ? 27.420 14.769 -23.721 1.00 87.88 440 SER A O 1
ATOM 3585 N N . HIS A 1 441 ? 27.156 14.256 -25.892 1.00 88.69 441 HIS A N 1
ATOM 3586 C CA . HIS A 1 441 ? 26.120 13.250 -25.667 1.00 88.69 441 HIS A CA 1
ATOM 3587 C C . HIS A 1 441 ? 26.688 11.895 -25.197 1.00 88.69 441 HIS A C 1
ATOM 3589 O O . HIS A 1 441 ? 25.960 11.115 -24.580 1.00 88.69 441 HIS A O 1
ATOM 3595 N N . PHE A 1 442 ? 27.980 11.617 -25.399 1.00 89.06 442 PHE A N 1
ATOM 3596 C CA . PHE A 1 442 ? 28.627 10.361 -25.003 1.00 89.06 442 PHE A CA 1
ATOM 3597 C C . PHE A 1 442 ? 29.104 10.413 -23.545 1.00 89.06 442 PHE A C 1
ATOM 3599 O O . PHE A 1 442 ? 30.288 10.518 -23.245 1.00 89.06 442 PHE A O 1
ATOM 3606 N N . LYS A 1 443 ? 28.166 10.319 -22.598 1.00 87.44 443 LYS A N 1
ATOM 3607 C CA . LYS A 1 443 ? 28.447 10.410 -21.148 1.00 87.44 443 LYS A CA 1
ATOM 3608 C C . LYS A 1 443 ? 28.866 9.080 -20.498 1.00 87.44 443 LYS A C 1
ATOM 3610 O O . LYS A 1 443 ? 28.774 8.934 -19.278 1.00 87.44 443 LYS A O 1
ATOM 3615 N N . CYS A 1 444 ? 29.273 8.095 -21.297 1.00 90.62 444 CYS A N 1
ATOM 3616 C CA . CYS A 1 444 ? 29.609 6.750 -20.836 1.00 90.62 444 CYS A CA 1
ATOM 3617 C C . CYS A 1 444 ? 31.080 6.627 -20.415 1.00 90.62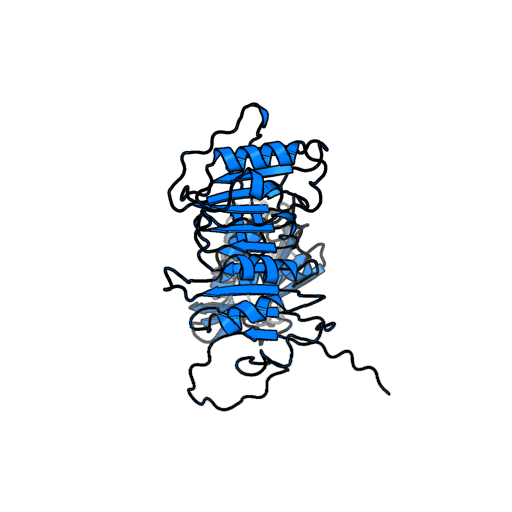 444 CYS A C 1
ATOM 3619 O O . CYS A 1 444 ? 31.952 7.261 -21.000 1.00 90.62 444 CYS A O 1
ATOM 3621 N N . HIS A 1 445 ? 31.374 5.738 -19.463 1.00 91.75 445 HIS A N 1
ATOM 3622 C CA . HIS A 1 445 ? 32.757 5.391 -19.105 1.00 91.75 445 HIS A CA 1
ATOM 3623 C C . HIS A 1 445 ? 33.456 4.571 -20.197 1.00 91.75 445 HIS A C 1
ATOM 3625 O O . HIS A 1 445 ? 34.677 4.613 -20.313 1.00 91.75 445 HIS A O 1
ATOM 3631 N N . LEU A 1 446 ? 32.692 3.794 -20.971 1.00 92.25 446 LEU A N 1
ATOM 3632 C CA . LEU A 1 446 ? 33.214 2.955 -22.044 1.00 92.25 446 LEU A CA 1
ATOM 3633 C C . LEU A 1 446 ? 32.323 3.051 -23.284 1.00 92.25 446 LEU A C 1
ATOM 3635 O O . LEU A 1 446 ? 31.192 2.562 -23.268 1.00 92.25 446 LEU A O 1
ATOM 3639 N N . LEU A 1 447 ? 32.867 3.617 -24.360 1.00 92.25 447 LEU A N 1
ATOM 3640 C CA . LEU A 1 447 ? 32.283 3.576 -25.699 1.00 92.25 447 LEU A CA 1
ATOM 3641 C C . LEU A 1 447 ? 32.890 2.409 -26.485 1.00 92.25 447 LEU A C 1
ATOM 3643 O O . LEU A 1 447 ? 34.107 2.249 -26.528 1.00 92.25 447 LEU A O 1
ATOM 3647 N N . VAL A 1 448 ? 32.045 1.588 -27.106 1.00 92.88 448 VAL A N 1
ATOM 3648 C CA . VAL A 1 448 ? 32.461 0.494 -27.988 1.00 92.88 448 VAL A CA 1
ATOM 3649 C C . VAL A 1 448 ? 31.742 0.633 -29.321 1.00 92.88 448 VAL A C 1
ATOM 3651 O O . VAL A 1 448 ? 30.521 0.507 -29.369 1.00 92.88 448 VAL A O 1
ATOM 3654 N N . MET A 1 449 ? 32.512 0.845 -30.384 1.00 89.88 449 MET A N 1
ATOM 3655 C CA . MET A 1 449 ? 32.050 0.808 -31.771 1.00 89.88 449 MET A CA 1
ATOM 3656 C C . MET A 1 449 ? 32.612 -0.468 -32.402 1.00 89.88 449 MET A C 1
ATOM 3658 O O . MET A 1 449 ? 33.831 -0.627 -32.453 1.00 89.88 449 MET A O 1
ATOM 3662 N N . ASP A 1 450 ? 31.763 -1.402 -32.831 1.00 88.38 450 ASP A N 1
ATOM 3663 C CA . ASP A 1 450 ? 32.213 -2.672 -33.438 1.00 88.38 450 ASP A CA 1
ATOM 3664 C C . ASP A 1 450 ? 32.042 -2.712 -34.974 1.00 88.38 450 ASP A C 1
ATOM 3666 O O . ASP A 1 450 ? 32.446 -3.679 -35.620 1.00 88.38 450 ASP A O 1
ATOM 3670 N N . GLN A 1 451 ? 31.473 -1.647 -35.549 1.00 86.94 451 GLN A N 1
ATOM 3671 C CA . GLN A 1 451 ? 31.309 -1.415 -36.985 1.00 86.94 451 GLN A CA 1
ATOM 3672 C C . GLN A 1 451 ? 32.101 -0.173 -37.436 1.00 86.94 451 GLN A C 1
ATOM 3674 O O . GLN A 1 451 ? 32.418 0.691 -36.608 1.00 86.94 451 GLN A O 1
ATOM 3679 N N . PRO A 1 452 ? 32.406 -0.040 -38.746 1.00 84.38 452 PRO A N 1
ATOM 3680 C CA . PRO A 1 452 ? 33.091 1.134 -39.282 1.00 84.38 452 PRO A CA 1
ATOM 3681 C C . PRO A 1 452 ? 32.411 2.445 -38.867 1.00 84.38 452 PRO A C 1
ATOM 3683 O O . PRO A 1 452 ? 31.198 2.596 -39.022 1.00 84.38 452 PRO A O 1
ATOM 3686 N N . SER A 1 453 ? 33.208 3.373 -38.329 1.00 85.38 453 SER A N 1
ATOM 3687 C CA . SER A 1 453 ? 32.745 4.675 -37.827 1.00 85.38 453 SER A CA 1
ATOM 3688 C C . SER A 1 453 ? 33.696 5.804 -38.250 1.00 85.38 453 SER A C 1
ATOM 3690 O O . SER A 1 453 ? 34.453 6.303 -37.422 1.00 85.38 453 SER A O 1
ATOM 3692 N N . PRO A 1 454 ? 33.713 6.179 -39.545 1.00 83.75 454 PRO A N 1
ATOM 3693 C CA . PRO A 1 454 ? 34.695 7.103 -40.121 1.00 83.75 454 PRO A CA 1
ATOM 3694 C C . PRO A 1 454 ? 34.647 8.521 -39.540 1.00 83.75 454 PRO A C 1
ATOM 3696 O O . PRO A 1 454 ? 35.662 9.206 -39.538 1.00 83.75 454 PRO A O 1
ATOM 3699 N N . TRP A 1 455 ? 33.489 8.948 -39.029 1.00 83.44 455 TRP A N 1
ATOM 3700 C CA . TRP A 1 455 ? 33.312 10.250 -38.376 1.00 83.44 455 TRP A CA 1
ATOM 3701 C C . TRP A 1 455 ? 34.044 10.366 -37.027 1.00 83.44 455 TRP A C 1
ATOM 3703 O O . TRP A 1 455 ? 34.274 11.471 -36.546 1.00 83.44 455 TRP A O 1
ATOM 3713 N N . LEU A 1 456 ? 34.400 9.242 -36.392 1.00 82.50 456 LEU A N 1
ATOM 3714 C CA . LEU A 1 456 ? 35.022 9.221 -35.071 1.00 82.50 456 LEU A CA 1
ATOM 3715 C C . LEU A 1 456 ? 36.545 9.395 -35.208 1.00 82.50 456 LEU A C 1
ATOM 3717 O O . LEU A 1 456 ? 37.299 8.420 -35.238 1.00 82.50 456 LEU A O 1
ATOM 3721 N N . THR A 1 457 ? 36.999 10.642 -35.334 1.00 81.94 457 THR A N 1
ATOM 3722 C CA . THR A 1 457 ? 38.428 10.982 -35.455 1.00 81.94 457 THR A CA 1
ATOM 3723 C C . THR A 1 457 ? 39.074 11.253 -34.088 1.00 81.94 457 THR A C 1
ATOM 3725 O O . THR A 1 457 ? 38.358 11.523 -33.121 1.00 81.94 457 THR A O 1
ATOM 3728 N N . PRO A 1 458 ? 40.419 11.229 -33.969 1.00 78.31 458 PRO A N 1
ATOM 3729 C CA . PRO A 1 458 ? 41.112 11.621 -32.739 1.00 78.31 458 PRO A CA 1
ATOM 3730 C C . PRO A 1 458 ? 40.773 13.031 -32.244 1.00 78.31 458 PRO A C 1
ATOM 3732 O O . PRO A 1 458 ? 40.880 13.285 -31.056 1.00 78.31 458 PRO A O 1
ATOM 3735 N N . GLU A 1 459 ? 40.380 13.947 -33.131 1.00 78.00 459 GLU A N 1
ATOM 3736 C CA . GLU A 1 459 ? 39.949 15.303 -32.770 1.00 78.00 459 GLU A CA 1
ATOM 3737 C C . GLU A 1 459 ? 38.520 15.348 -32.204 1.00 78.00 459 GLU A C 1
ATOM 3739 O O . GLU A 1 459 ? 38.136 16.333 -31.578 1.00 78.00 459 GLU A O 1
ATOM 3744 N N . THR A 1 460 ? 37.730 14.300 -32.452 1.00 74.12 460 THR A N 1
ATOM 3745 C CA . THR A 1 460 ? 36.332 14.174 -32.013 1.00 74.12 460 THR A CA 1
ATOM 3746 C C . THR A 1 460 ? 36.213 13.488 -30.640 1.00 74.12 460 THR A C 1
ATOM 3748 O O . THR A 1 460 ? 35.190 13.645 -29.970 1.00 74.12 460 THR A O 1
ATOM 3751 N N . LEU A 1 461 ? 37.243 12.733 -30.227 1.00 67.38 461 LEU A N 1
ATOM 3752 C CA . LEU A 1 461 ? 37.371 12.028 -28.939 1.00 67.38 461 LEU A CA 1
ATOM 3753 C C . LEU A 1 461 ? 38.151 12.858 -27.914 1.00 67.38 461 LEU A C 1
ATOM 3755 O O . LEU A 1 461 ? 37.769 12.802 -26.722 1.00 67.38 461 LEU A O 1
#

Radius of gyration: 31.11 Å; chains: 1; bounding box: 81×64×79 Å